Protein AF-A0A5D0UMF7-F1 (afdb_monomer)

Secondary structure (DSSP, 8-state):
-----SPPPPPEEEEGGGEEEPTT-GGGSS--SSHHHHHHHHHHHHTTHHHHHHHHHHHT-S-TT--EEEEE-SSSTT-EEEEE-HHHHHHHHHHH-GGGGTTTS-HHHHHHHHHHHHHHTTS---EEEEEE-SSSTTTHHHHHHHHS--GGGTS-----HHHHHHHHHHHH-GGGS-HHHHHHHHHTTTSPPPTTGGGGSHHHHHHHHTSHHHHHHHTEEEETTEEEESS-HHHHHHHHHHHHHHHHTTSS-GGGSSSHHHHHHHHTT--GGGS--GGG--SS-EEGGG--S-------------------------------------------------------------------PPPPPPPSSSS-TT------SHHHHHHHHHHTTS-TTT-HHHHHHHHHHHHHHHHHHHHHHTT-S-HHHHHTS-HHHHHHHHHHHHHHTTSS-HHHHHHHHHHHHT-SS-TT-HHHHHHHHH-TT-PPPHHHHHHHHHHHHHHHHHHT--

Solvent-accessible surface area (backbone atoms only — not comparable to full-atom values): 30820 Å² total; per-residue (Å²): 136,81,77,88,79,76,82,82,62,64,77,43,78,42,48,52,93,36,56,38,69,42,36,69,41,78,93,66,79,53,75,36,94,41,70,67,53,36,54,50,54,52,55,59,72,40,56,67,54,49,56,54,55,41,47,47,42,59,76,72,41,79,71,85,91,57,73,30,37,30,23,67,31,92,89,46,83,86,31,28,30,28,75,43,52,46,72,60,52,50,39,52,49,35,39,76,42,49,73,80,45,51,94,78,38,55,73,70,56,40,52,51,46,49,59,48,22,59,58,27,67,78,71,62,85,61,54,45,58,23,31,51,46,86,51,66,78,83,43,44,68,68,52,45,37,70,69,77,33,35,69,96,73,77,20,62,76,76,76,50,79,64,55,48,30,55,53,46,16,77,75,66,40,64,55,56,26,53,54,33,53,48,52,46,63,45,36,42,76,80,59,64,75,63,101,72,56,74,82,77,38,55,75,50,42,40,56,43,63,71,32,66,63,37,18,67,62,53,41,38,51,72,61,89,44,34,45,29,26,24,42,54,46,71,36,38,40,36,32,54,38,48,59,53,48,36,38,57,73,58,78,45,54,63,85,61,41,68,50,75,64,38,34,39,58,53,61,68,69,56,52,77,82,40,35,46,61,77,91,59,53,46,94,66,67,43,56,49,79,77,57,65,83,89,82,85,87,81,88,78,84,79,88,80,80,89,83,90,86,83,86,89,89,86,89,80,88,88,87,88,88,87,79,84,88,81,90,84,89,88,85,88,85,86,83,91,85,85,82,87,88,83,88,86,81,89,83,84,86,88,84,92,81,91,78,89,75,79,82,74,80,76,76,84,70,92,65,59,25,43,39,56,84,84,65,84,70,55,61,88,52,66,72,57,37,48,44,51,58,44,38,40,63,45,44,22,82,83,37,25,65,60,48,49,51,47,50,42,53,39,52,52,53,51,54,50,51,53,35,55,81,68,63,74,51,53,72,74,56,51,78,74,47,57,67,35,60,52,48,39,56,51,32,50,49,36,38,74,71,65,65,39,53,74,69,55,36,55,48,49,39,32,29,32,68,48,65,64,98,54,58,54,7,49,58,52,50,49,33,57,75,74,36,97,86,46,79,64,48,49,67,37,52,31,49,19,35,70,71,41,46,74,56,56,49,51,74,23,55,126

pLDDT: mean 80.65, std 23.2, range [20.75, 98.44]

Foldseek 3Di:
DDDDDDDQFDWDWFFLVQEAEQQPQVLQVDRHPDSLSLLQSLCVSCPCVLLVLLVCCLVPNDDPVDAWEWEADPVDHSHIYTRGCNSVSSSLVCLCPVVSCPVRDDPVRSVSSVVSSVSCVVPPDGIGTHGYDHDVVVCVVVSCLAPVECPVPSHDDDDDPLRVQVVCCVVPHPLSHAPLSLLCLLLCVPDPDDVPLPRPCRVLSSLLCQAPLNCVQLQWDADSRFIWHQAASVQSNLQSVVSSVCRSVVVDDSVQRVDNVSSNVVSVPDDPSSTGDPVRTHPDIGGSNPHDPDDDDDPDDDDDDDDDDDDDDDDDDDDDDDDDDDDDDDDDDDDDDDDDDDDDDDDDDDDDDDDDDDDDDDDDDDQQALDDPPQDFADPDPVLVVLVVCRHPHGCQVPVLVNLLSVLVSLLVLLLVLCVVVVVDDPVCSVVDQPLVSQQSVLVVCCVVVLDDPVLSVLSNCLSVVPDPQLQRSVNSVCSVPPPPRGGDSVSSNRNCVSCSSVSCSSRPD

Radius of gyration: 33.34 Å; Cα contacts (8 Å, |Δi|>4): 548; chains: 1; bounding box: 75×86×101 Å

Mean predicted aligned error: 19.16 Å

Sequence (510 aa):
MTAIRSSTPRPKDVAISKLLLDQSNARLGALQPDQRSTEIELAKLLGNQLFELANDIVDFGMDPSFLLIIVPDELVPGKFRMLEGNRRLLVVRALTRPKILADVLTPARYKRLLKLSERFKENPVRSFRCIAFEAEEDADHWIELRHTGENGGAGLVGWDSNEQARWRSRRGGLAKRTPAGQVIDFVDKFYPPEPGDIKRIISTLQRVVVAGPVKSRLGIEIIKGIVYTHYPAEEALKGLSKVVLDLRSGRIKVTDVYHAPQRGDYINRFASRDLPDPAKRFDKPVILADLVVGEVGSQDASENEDDSAAPGVGDASGGAASNKSTEVTSDAGKNATAAGPADPPGGTDPATSKGASKSRVKLKRDRPSVIPASCALWIPQARINILYHELSRLNVDDFANACAVSLRVFVELSVDYYIAINQLMSEVQQNNTPLAKKLKELAKYLRANGAIGLQVERAVTKIADGVGMFSASTITFNQYVHNEYVFPLPSELRLAWDELEPFMSALWKK

Organism: NCBI:txid1427538

Nearest PDB structures (foldseek):
  8qa8-assembly3_E  TM=4.761E-01  e=2.454E-03  Escherichia coli
  7bm8-assembly1_B  TM=5.118E-01  e=5.648E-03  Caulobacter vibrioides NA1000
  8cqd-assembly1_B  TM=3.405E-01  e=9.781E+00  uncultured Gammaproteobacteria bacterium

Structure (mmCIF, N/CA/C/O backbone):
data_AF-A0A5D0UMF7-F1
#
_entry.id   AF-A0A5D0UMF7-F1
#
loop_
_atom_site.group_PDB
_atom_site.id
_atom_site.type_symbol
_atom_site.label_atom_id
_atom_site.label_alt_id
_atom_site.label_comp_id
_atom_site.label_asym_id
_atom_site.label_entity_id
_atom_site.label_seq_id
_atom_site.pdbx_PDB_ins_code
_atom_site.Cartn_x
_atom_site.Cartn_y
_atom_site.Cartn_z
_atom_site.occupancy
_atom_site.B_iso_or_equiv
_atom_site.auth_seq_id
_atom_site.auth_comp_id
_atom_site.auth_asym_id
_atom_site.auth_atom_id
_atom_site.pdbx_PDB_model_num
ATOM 1 N N . MET A 1 1 ? -14.026 -38.915 5.826 1.00 39.16 1 MET A N 1
ATOM 2 C CA . MET A 1 1 ? -14.937 -37.815 5.446 1.00 39.16 1 MET A CA 1
ATOM 3 C C . MET A 1 1 ? -15.728 -37.418 6.678 1.00 39.16 1 MET A C 1
ATOM 5 O O . MET A 1 1 ? -16.586 -38.182 7.097 1.00 39.16 1 MET A O 1
ATOM 9 N N . THR A 1 2 ? -15.401 -36.287 7.297 1.00 36.38 2 THR A N 1
ATOM 10 C CA . THR A 1 2 ? -16.204 -35.733 8.400 1.00 36.38 2 THR A CA 1
ATOM 11 C C . THR A 1 2 ? -17.417 -35.020 7.803 1.00 36.38 2 THR A C 1
ATOM 13 O O . THR A 1 2 ? -17.298 -34.423 6.734 1.00 36.38 2 THR A O 1
ATOM 16 N N . ALA A 1 3 ? -18.586 -35.121 8.439 1.00 39.97 3 ALA A N 1
ATOM 17 C CA . ALA A 1 3 ? -19.822 -34.563 7.893 1.00 39.97 3 ALA A CA 1
ATOM 18 C C . ALA A 1 3 ? -19.744 -33.035 7.716 1.00 39.97 3 ALA A C 1
ATOM 20 O O . ALA A 1 3 ? -19.163 -32.334 8.548 1.00 39.97 3 ALA A O 1
ATOM 21 N N . ILE A 1 4 ? -20.378 -32.527 6.654 1.00 43.03 4 ILE A N 1
ATOM 22 C CA . ILE A 1 4 ? -20.581 -31.089 6.441 1.00 43.03 4 ILE A CA 1
ATOM 23 C C . ILE A 1 4 ? -21.434 -30.570 7.606 1.00 43.03 4 ILE A C 1
ATOM 25 O O . ILE A 1 4 ? -22.591 -30.965 7.752 1.00 43.03 4 ILE A O 1
ATOM 29 N N . ARG A 1 5 ? -20.849 -29.731 8.470 1.00 48.06 5 ARG A N 1
ATOM 30 C CA . ARG A 1 5 ? -21.540 -29.176 9.641 1.00 48.06 5 ARG A CA 1
ATOM 31 C C . ARG A 1 5 ? -22.602 -28.157 9.226 1.00 48.06 5 ARG A C 1
ATOM 33 O O . ARG A 1 5 ? -22.264 -27.146 8.622 1.00 48.06 5 ARG A O 1
ATOM 40 N N . SER A 1 6 ? -23.821 -28.387 9.714 1.00 48.19 6 SER A N 1
ATOM 41 C CA . SER A 1 6 ? -24.938 -27.435 9.820 1.00 48.19 6 SER A CA 1
ATOM 42 C C . SER A 1 6 ? -25.429 -26.773 8.519 1.00 48.19 6 SER A C 1
ATOM 44 O O . SER A 1 6 ? -24.827 -26.852 7.450 1.00 48.19 6 SER A O 1
ATOM 46 N N . SER A 1 7 ? -26.601 -26.141 8.592 1.00 61.78 7 SER A N 1
ATOM 47 C CA . SER A 1 7 ? -27.191 -25.426 7.460 1.00 61.78 7 SER A CA 1
ATOM 48 C C . SER A 1 7 ? -26.402 -24.154 7.160 1.00 61.78 7 SER A C 1
ATOM 50 O O . SER A 1 7 ? -26.301 -23.285 8.025 1.00 61.78 7 SER A O 1
ATOM 52 N N . THR A 1 8 ? -25.899 -24.003 5.932 1.00 66.38 8 THR A N 1
ATOM 53 C CA . THR A 1 8 ? -25.147 -22.808 5.524 1.00 66.38 8 THR A CA 1
ATOM 54 C C . THR A 1 8 ? -25.987 -21.542 5.762 1.00 66.38 8 THR A C 1
ATOM 56 O O . THR A 1 8 ? -27.078 -21.428 5.185 1.00 66.38 8 THR A O 1
ATOM 59 N N . PRO A 1 9 ? -25.535 -20.596 6.609 1.00 81.88 9 PRO A N 1
ATOM 60 C CA . PRO A 1 9 ? -26.361 -19.469 7.022 1.00 81.88 9 PRO A CA 1
ATOM 61 C C . PRO A 1 9 ? -26.694 -18.565 5.831 1.00 81.88 9 PRO A C 1
ATOM 63 O O . PRO A 1 9 ? -25.831 -18.202 5.030 1.00 81.88 9 PRO A O 1
ATOM 66 N N . ARG A 1 10 ? -27.976 -18.211 5.688 1.00 85.62 10 ARG A N 1
ATOM 67 C CA . ARG A 1 10 ? -28.472 -17.453 4.529 1.00 85.62 10 ARG A CA 1
ATOM 68 C C . ARG A 1 10 ? -28.281 -15.938 4.714 1.00 85.62 10 ARG A C 1
ATOM 70 O O . ARG A 1 10 ? -28.462 -15.445 5.829 1.00 85.62 10 ARG A O 1
ATOM 77 N N . PRO A 1 11 ? -28.003 -15.176 3.636 1.00 92.44 11 PRO A N 1
ATOM 78 C CA . PRO A 1 11 ? -27.965 -13.718 3.700 1.00 92.44 11 PRO A CA 1
ATOM 79 C C . PRO A 1 11 ? -29.319 -13.137 4.117 1.00 92.44 11 PRO A C 1
ATOM 81 O O . PRO A 1 11 ? -30.341 -13.471 3.516 1.00 92.44 11 PRO A O 1
ATOM 84 N N . LYS A 1 12 ? -29.315 -12.223 5.090 1.00 93.44 12 LYS A N 1
ATOM 85 C CA . LYS A 1 12 ? -30.496 -11.476 5.544 1.00 93.44 12 LYS A CA 1
ATOM 86 C C . LYS A 1 12 ? -30.175 -9.990 5.685 1.00 93.44 12 LYS A C 1
ATOM 88 O O . LYS A 1 12 ? -29.068 -9.630 6.086 1.00 93.44 12 LYS A O 1
ATOM 93 N N . ASP A 1 13 ? -31.144 -9.131 5.390 1.00 95.69 13 ASP A N 1
ATOM 94 C CA . ASP A 1 13 ? -30.982 -7.687 5.561 1.00 95.69 13 ASP A CA 1
ATOM 95 C C . ASP A 1 13 ? -31.254 -7.284 7.013 1.00 95.69 13 ASP A C 1
ATOM 97 O O . ASP A 1 13 ? -32.315 -7.562 7.577 1.00 95.69 13 ASP A O 1
ATOM 101 N N . VAL A 1 14 ? -30.280 -6.625 7.640 1.00 96.75 14 VAL A N 1
ATOM 102 C CA . VAL A 1 14 ? -30.336 -6.215 9.045 1.00 96.75 14 VAL A CA 1
ATOM 103 C C . VAL A 1 14 ? -30.250 -4.699 9.139 1.00 96.75 14 VAL A C 1
ATOM 105 O O . VAL A 1 14 ? -29.281 -4.085 8.695 1.00 96.75 14 VAL A O 1
ATOM 108 N N . ALA A 1 15 ? -31.281 -4.082 9.720 1.00 97.50 15 ALA A N 1
ATOM 109 C CA . ALA A 1 15 ? -31.327 -2.642 9.958 1.00 97.50 15 ALA A CA 1
ATOM 110 C C . ALA A 1 15 ? -30.137 -2.183 10.815 1.00 97.50 15 ALA A C 1
ATOM 112 O O . ALA A 1 15 ? -29.830 -2.800 11.835 1.00 97.50 15 ALA A O 1
ATOM 113 N N . ILE A 1 16 ? -29.509 -1.064 10.446 1.00 95.94 16 ILE A N 1
ATOM 114 C CA . ILE A 1 16 ? -28.278 -0.562 11.090 1.00 95.94 16 ILE A CA 1
ATOM 115 C C . ILE A 1 16 ? -28.462 -0.318 12.598 1.00 95.94 16 ILE A C 1
ATOM 117 O O . ILE A 1 16 ? -27.537 -0.515 13.380 1.00 95.94 16 ILE A O 1
ATOM 121 N N . SER A 1 17 ? -29.677 0.025 13.036 1.00 95.12 17 SER A N 1
ATOM 122 C CA . SER A 1 17 ? -30.040 0.195 14.451 1.00 95.12 17 SER A CA 1
ATOM 123 C C . SER A 1 17 ? -30.014 -1.098 15.286 1.00 95.12 17 SER A C 1
ATOM 125 O O . SER A 1 17 ? -30.063 -1.027 16.519 1.00 95.12 17 SER A O 1
ATOM 127 N N . LYS A 1 18 ? -29.936 -2.276 14.652 1.00 97.69 18 LYS A N 1
ATOM 128 C CA . LYS A 1 18 ? -29.717 -3.578 15.308 1.00 97.69 18 LYS A CA 1
ATOM 129 C C . LYS A 1 18 ? -28.242 -4.000 15.346 1.00 97.69 18 LYS A C 1
ATOM 131 O O . LYS A 1 18 ? -27.936 -4.977 16.018 1.00 97.69 18 LYS A O 1
ATOM 136 N N . LEU A 1 19 ? -27.349 -3.288 14.657 1.00 98.00 19 LEU A N 1
ATOM 137 C CA . LEU A 1 19 ? -25.944 -3.666 14.501 1.00 98.00 19 LEU A CA 1
ATOM 138 C C . LEU A 1 19 ? -25.047 -2.915 15.494 1.00 98.00 19 LEU A C 1
ATOM 140 O O . LEU A 1 19 ? -25.049 -1.679 15.554 1.00 98.00 19 LEU A O 1
ATOM 144 N N . LEU A 1 20 ? -24.254 -3.669 16.250 1.00 98.06 20 LEU A N 1
ATOM 145 C CA . LEU A 1 20 ? -23.247 -3.183 17.189 1.00 98.06 20 LEU A CA 1
ATOM 146 C C . LEU A 1 20 ? -21.849 -3.326 16.581 1.00 98.06 20 LEU A C 1
ATOM 148 O O . LEU A 1 20 ? -21.584 -4.281 15.853 1.00 98.06 20 LEU A O 1
ATOM 152 N N . LEU A 1 21 ? -20.963 -2.364 16.853 1.00 97.75 21 LEU A N 1
ATOM 153 C CA . LEU A 1 21 ? -19.542 -2.524 16.538 1.00 97.75 21 LEU A CA 1
ATOM 154 C C . LEU A 1 21 ? -18.953 -3.573 17.481 1.00 97.75 21 LEU A C 1
ATOM 156 O O . LEU A 1 21 ? -19.311 -3.601 18.657 1.00 97.75 21 LEU A O 1
ATOM 160 N N . ASP A 1 22 ? -18.051 -4.406 16.987 1.00 96.31 22 ASP A N 1
ATOM 161 C CA . ASP A 1 22 ? -17.326 -5.351 17.828 1.00 96.31 22 ASP A CA 1
ATOM 162 C C . ASP A 1 22 ? -16.290 -4.624 18.704 1.00 96.31 22 ASP A C 1
ATOM 164 O O . ASP A 1 22 ? -15.418 -3.909 18.209 1.00 96.31 22 ASP A O 1
ATOM 168 N N . GLN A 1 23 ? -16.418 -4.787 20.023 1.00 95.69 23 GLN A N 1
ATOM 169 C CA . GLN A 1 23 ? -15.545 -4.159 21.022 1.00 95.69 23 GLN A CA 1
ATOM 170 C C . GLN A 1 23 ? -14.166 -4.827 21.084 1.00 95.69 23 GLN A C 1
ATOM 172 O O . GLN A 1 23 ? -13.192 -4.188 21.479 1.00 95.69 23 GLN A O 1
ATOM 177 N N . SER A 1 24 ? -14.084 -6.090 20.667 1.00 92.81 24 SER A N 1
ATOM 178 C CA . SER A 1 24 ? -12.876 -6.920 20.601 1.00 92.81 24 SER A CA 1
ATOM 179 C C . SER A 1 24 ? -12.058 -6.704 19.321 1.00 92.81 24 SER A C 1
ATOM 181 O O . SER A 1 24 ? -11.073 -7.410 19.110 1.00 92.81 24 SER A O 1
ATOM 183 N N . ASN A 1 25 ? -12.438 -5.749 18.456 1.00 91.81 25 ASN A N 1
ATOM 184 C CA . ASN A 1 25 ? -11.986 -5.767 17.068 1.00 91.81 25 ASN A CA 1
ATOM 185 C C . ASN A 1 25 ? -10.463 -5.747 16.942 1.00 91.81 25 ASN A C 1
ATOM 187 O O . ASN A 1 25 ? -9.819 -4.767 17.317 1.00 91.81 25 ASN A O 1
ATOM 191 N N . ALA A 1 26 ? -9.900 -6.792 16.326 1.00 88.06 26 ALA A N 1
ATOM 192 C CA . ALA A 1 26 ? -8.456 -7.035 16.254 1.00 88.06 26 ALA A CA 1
ATOM 193 C C . ALA A 1 26 ? -7.630 -5.837 15.738 1.00 88.06 26 ALA A C 1
ATOM 195 O O . ALA A 1 26 ? -6.468 -5.670 16.100 1.00 88.06 26 ALA A O 1
ATOM 196 N N . ARG A 1 27 ? -8.240 -4.947 14.943 1.00 87.19 27 ARG A N 1
ATOM 197 C CA . ARG A 1 27 ? -7.622 -3.711 14.432 1.00 87.19 27 ARG A CA 1
ATOM 198 C C . ARG A 1 27 ? -7.345 -2.648 15.511 1.00 87.19 27 ARG A C 1
ATOM 200 O O . ARG A 1 27 ? -6.616 -1.701 15.235 1.00 87.19 27 ARG A O 1
ATOM 207 N N . LEU A 1 28 ? -7.933 -2.778 16.701 1.00 89.44 28 LEU A N 1
ATOM 208 C CA . LEU A 1 28 ? -7.760 -1.873 17.845 1.00 89.44 28 LEU A CA 1
ATOM 209 C C . LEU A 1 28 ? -6.710 -2.362 18.855 1.00 89.44 28 LEU A C 1
ATOM 211 O O . LEU A 1 28 ? -6.275 -1.577 19.693 1.00 89.44 28 LEU A O 1
ATOM 215 N N . GLY A 1 29 ? -6.317 -3.640 18.804 1.00 85.38 29 GLY A N 1
ATOM 216 C CA . GLY A 1 29 ? -5.316 -4.243 19.696 1.00 85.38 29 GLY A CA 1
ATOM 217 C C . GLY A 1 29 ? -5.722 -4.396 21.171 1.00 85.38 29 GLY A C 1
ATOM 218 O O . GLY A 1 29 ? -4.984 -5.016 21.931 1.00 85.38 29 GLY A O 1
ATOM 219 N N . ALA A 1 30 ? -6.872 -3.860 21.590 1.00 87.62 30 ALA A N 1
ATOM 220 C CA . ALA A 1 30 ? -7.399 -3.970 22.948 1.00 87.62 30 ALA A CA 1
ATOM 221 C C . ALA A 1 30 ? -8.934 -3.907 22.964 1.00 87.62 30 ALA A C 1
ATOM 223 O O . ALA A 1 30 ? -9.536 -3.143 22.200 1.00 87.62 30 ALA A O 1
ATOM 224 N N . LEU A 1 31 ? -9.548 -4.664 23.881 1.00 93.56 31 LEU A N 1
ATOM 225 C CA . LEU A 1 31 ? -10.987 -4.640 24.147 1.00 93.56 31 LEU A CA 1
ATOM 226 C C . LEU A 1 31 ? -11.439 -3.231 24.556 1.00 93.56 31 LEU A C 1
ATOM 228 O O . LEU A 1 31 ? -10.881 -2.625 25.471 1.00 93.56 31 LEU A O 1
ATOM 232 N N . GLN A 1 32 ? -12.465 -2.717 23.884 1.00 96.06 32 GLN A N 1
ATOM 233 C CA . GLN A 1 32 ? -13.041 -1.405 24.166 1.00 96.06 32 GLN A CA 1
ATOM 234 C C . GLN A 1 32 ? -14.134 -1.496 25.241 1.00 96.06 32 GLN A C 1
ATOM 236 O O . GLN A 1 32 ? -14.955 -2.413 25.182 1.00 96.06 32 GLN A O 1
ATOM 241 N N . PRO A 1 33 ? -14.211 -0.548 26.196 1.00 94.81 33 PRO A N 1
ATOM 242 C CA . PRO A 1 33 ? -15.159 -0.630 27.311 1.00 94.81 33 PRO A CA 1
ATOM 243 C C . PRO A 1 33 ? -16.622 -0.480 26.874 1.00 94.81 33 PRO A C 1
ATOM 245 O O . PRO A 1 33 ? -17.504 -1.078 27.482 1.00 94.81 33 PRO A O 1
ATOM 248 N N . ASP A 1 34 ? -16.892 0.289 25.814 1.00 95.50 34 ASP A N 1
ATOM 249 C CA . ASP A 1 34 ? -18.239 0.498 25.288 1.00 95.50 34 ASP A CA 1
ATOM 250 C C . ASP A 1 34 ? -18.251 0.806 23.771 1.00 95.50 34 ASP A C 1
ATOM 252 O O . ASP A 1 34 ? -17.217 0.957 23.104 1.00 95.50 34 ASP A O 1
ATOM 256 N N . GLN A 1 35 ? -19.457 0.935 23.205 1.00 95.56 35 GLN A N 1
ATOM 257 C CA . GLN A 1 35 ? -19.667 1.340 21.809 1.00 95.56 35 GLN A CA 1
ATOM 258 C C . GLN A 1 35 ? -19.096 2.734 21.483 1.00 95.56 35 GLN A C 1
ATOM 260 O O . GLN A 1 35 ? -18.721 2.970 20.336 1.00 95.56 35 GLN A O 1
ATOM 265 N N . ARG A 1 36 ? -19.034 3.666 22.446 1.00 96.44 36 ARG A N 1
ATOM 266 C CA . ARG A 1 36 ? -18.565 5.046 22.245 1.00 96.44 36 ARG A CA 1
ATOM 267 C C . ARG A 1 36 ? -17.050 5.067 22.044 1.00 96.44 36 ARG A C 1
ATOM 269 O O . ARG A 1 36 ? -16.591 5.649 21.064 1.00 96.44 36 ARG A O 1
ATOM 276 N N . SER A 1 37 ? -16.292 4.391 22.904 1.00 96.00 37 SER A N 1
ATOM 277 C CA . SER A 1 37 ? -14.853 4.166 22.737 1.00 96.00 37 SER A CA 1
ATOM 278 C C . SER A 1 37 ? -14.556 3.421 21.437 1.00 96.00 37 SER A C 1
ATOM 280 O O . SER A 1 37 ? -13.681 3.840 20.685 1.00 96.00 37 SER A O 1
ATOM 282 N N . THR A 1 38 ? -15.352 2.400 21.102 1.00 97.19 38 THR A N 1
ATOM 283 C CA . THR A 1 38 ? -15.200 1.649 19.842 1.00 97.19 38 THR A CA 1
ATOM 284 C C . THR A 1 38 ? -15.378 2.538 18.604 1.00 97.19 38 THR A C 1
ATOM 286 O O . THR A 1 38 ? -14.570 2.471 17.678 1.00 97.19 38 THR A O 1
ATOM 289 N N . GLU A 1 39 ? -16.385 3.423 18.586 1.00 97.62 39 GLU A N 1
ATOM 290 C CA . GLU A 1 39 ? -16.556 4.431 17.524 1.00 97.62 39 GLU A CA 1
ATOM 291 C C . GLU A 1 39 ? -15.361 5.397 17.441 1.00 97.62 39 GLU A C 1
ATOM 293 O O . GLU A 1 39 ? -14.924 5.745 16.342 1.00 97.62 39 GLU A O 1
ATOM 298 N N . ILE A 1 40 ? -14.828 5.827 18.590 1.00 96.88 40 ILE A N 1
ATOM 299 C CA . ILE A 1 40 ? -13.736 6.803 18.692 1.00 96.88 40 ILE A CA 1
ATOM 300 C C . ILE A 1 40 ? -12.395 6.213 18.228 1.00 96.88 40 ILE A C 1
ATOM 302 O O . ILE A 1 40 ? -11.728 6.825 17.390 1.00 96.88 40 ILE A O 1
ATOM 306 N N . GLU A 1 41 ? -11.989 5.041 18.727 1.00 96.81 41 GLU A N 1
ATOM 307 C CA . GLU A 1 41 ? -10.693 4.445 18.376 1.00 96.81 41 GLU A CA 1
ATOM 308 C C . GLU A 1 41 ? -10.663 3.939 16.928 1.00 96.81 41 GLU A C 1
ATOM 310 O O . GLU A 1 41 ? -9.683 4.187 16.223 1.00 96.81 41 GLU A O 1
ATOM 315 N N . LEU A 1 42 ? -11.757 3.361 16.412 1.00 96.88 42 LEU A N 1
ATOM 316 C CA . LEU A 1 42 ? -11.853 3.042 14.981 1.00 96.88 42 LEU A CA 1
ATOM 317 C C . LEU A 1 42 ? -11.786 4.312 14.112 1.00 96.88 42 LEU A C 1
ATOM 319 O O . LEU A 1 42 ? -11.130 4.302 13.070 1.00 96.88 42 LEU A O 1
ATOM 323 N N . ALA A 1 43 ? -12.406 5.427 14.521 1.00 97.38 43 ALA A N 1
ATOM 324 C CA . ALA A 1 43 ? -12.333 6.682 13.766 1.00 97.38 43 ALA A CA 1
ATOM 325 C C . ALA A 1 43 ? -10.924 7.301 13.761 1.00 97.38 43 ALA A C 1
ATOM 327 O O . ALA A 1 43 ? -10.506 7.856 12.739 1.00 97.38 43 ALA A O 1
ATOM 328 N N . LYS A 1 44 ? -10.180 7.183 14.870 1.00 95.69 44 LYS A N 1
ATOM 329 C CA . LYS A 1 44 ? -8.757 7.555 14.944 1.00 95.69 44 LYS A CA 1
ATOM 330 C C . LYS A 1 44 ? -7.916 6.677 14.018 1.00 95.69 44 LYS A C 1
ATOM 332 O O . LYS A 1 44 ? -7.205 7.215 13.171 1.00 95.69 44 LYS A O 1
ATOM 337 N N . LEU A 1 45 ? -8.044 5.353 14.142 1.00 94.00 45 LEU A N 1
ATOM 338 C CA . LEU A 1 45 ? -7.296 4.357 13.369 1.00 94.00 45 LEU A CA 1
ATOM 339 C C . LEU A 1 45 ? -7.479 4.541 11.857 1.00 94.00 45 LEU A C 1
ATOM 341 O O . LEU A 1 45 ? -6.508 4.531 11.105 1.00 94.00 45 LEU A O 1
ATOM 345 N N . LEU A 1 46 ? -8.721 4.738 11.401 1.00 94.12 46 LEU A N 1
ATOM 346 C CA . LEU A 1 46 ? -9.019 4.890 9.975 1.00 94.12 46 LEU A CA 1
ATOM 347 C C . LEU A 1 46 ? -8.411 6.155 9.362 1.00 94.12 46 LEU A C 1
ATOM 349 O O . LEU A 1 46 ? -8.216 6.199 8.146 1.00 94.12 46 LEU A O 1
ATOM 353 N N . GLY A 1 47 ? -8.126 7.191 10.156 1.00 94.81 47 GLY A N 1
ATOM 354 C CA . GLY A 1 47 ? -7.496 8.415 9.671 1.00 94.81 47 GLY A CA 1
ATOM 355 C C . GLY A 1 47 ? -8.234 8.992 8.458 1.00 94.81 47 GLY A C 1
ATOM 356 O O . GLY A 1 47 ? -9.389 9.411 8.565 1.00 94.81 47 GLY A O 1
ATOM 357 N N . ASN A 1 48 ? -7.570 9.057 7.299 1.00 94.44 48 ASN A N 1
ATOM 358 C CA . ASN A 1 48 ? -8.178 9.510 6.040 1.00 94.44 48 ASN A CA 1
ATOM 359 C C . ASN A 1 48 ? -9.049 8.445 5.347 1.00 94.44 48 ASN A C 1
ATOM 361 O O . ASN A 1 48 ? -9.986 8.826 4.652 1.00 94.44 48 ASN A O 1
ATOM 365 N N . GLN A 1 49 ? -8.817 7.143 5.570 1.00 95.81 49 GLN A N 1
ATOM 366 C CA . GLN A 1 49 ? -9.593 6.059 4.942 1.00 95.81 49 GLN A CA 1
ATOM 367 C C . GLN A 1 49 ? -11.089 6.147 5.273 1.00 95.81 49 GLN A C 1
ATOM 369 O O . GLN A 1 49 ? -11.919 5.790 4.444 1.00 95.81 49 GLN A O 1
ATOM 374 N N . LEU A 1 50 ? -11.432 6.685 6.451 1.00 97.94 50 LEU A N 1
ATOM 375 C CA . LEU A 1 50 ? -12.810 6.973 6.857 1.00 97.94 50 LEU A CA 1
ATOM 376 C C . LEU A 1 50 ? -13.549 7.830 5.823 1.00 97.94 50 LEU A C 1
ATOM 378 O O . LEU A 1 50 ? -14.720 7.592 5.555 1.00 97.94 50 LEU A O 1
ATOM 382 N N . PHE A 1 51 ? -12.867 8.815 5.236 1.00 98.06 51 PHE A N 1
ATOM 383 C CA . PHE A 1 51 ? -13.471 9.742 4.286 1.00 98.06 51 PHE A CA 1
ATOM 384 C C . PHE A 1 51 ? -13.490 9.220 2.854 1.00 98.06 51 PHE A C 1
ATOM 386 O O . PHE A 1 51 ? -14.381 9.591 2.100 1.00 98.06 51 PHE A O 1
ATOM 393 N N . GLU A 1 52 ? -12.544 8.362 2.483 1.00 98.00 52 GLU A N 1
ATOM 394 C CA . GLU A 1 52 ? -12.549 7.741 1.158 1.00 98.00 52 GLU A CA 1
ATOM 395 C C . GLU A 1 52 ? -13.606 6.628 1.090 1.00 98.00 52 GLU A C 1
ATOM 397 O O . GLU A 1 52 ? -14.366 6.577 0.131 1.00 98.00 52 GLU A O 1
ATOM 402 N N . LEU A 1 53 ? -13.776 5.847 2.167 1.00 97.44 53 LEU A N 1
ATOM 403 C CA . LEU A 1 53 ? -14.906 4.923 2.320 1.00 97.44 53 LEU A CA 1
ATOM 404 C C . LEU A 1 53 ? -16.255 5.661 2.450 1.00 97.44 53 LEU A C 1
ATOM 406 O O . LEU A 1 53 ? -17.281 5.142 2.026 1.00 97.44 53 LEU A O 1
ATOM 410 N N . ALA A 1 54 ? -16.273 6.876 3.012 1.00 98.12 54 ALA A N 1
ATOM 411 C CA . ALA A 1 54 ? -17.479 7.707 3.054 1.00 98.12 54 ALA A CA 1
ATOM 412 C C . ALA A 1 54 ? -17.830 8.339 1.697 1.00 98.12 54 ALA A C 1
ATOM 414 O O . ALA A 1 54 ? -19.013 8.490 1.415 1.00 98.12 54 ALA A O 1
ATOM 415 N N . ASN A 1 55 ? -16.843 8.696 0.863 1.00 98.06 55 ASN A N 1
ATOM 416 C CA . ASN A 1 55 ? -17.088 9.079 -0.532 1.00 98.06 55 ASN A CA 1
ATOM 417 C C . ASN A 1 55 ? -17.701 7.886 -1.290 1.00 98.06 55 ASN A C 1
ATOM 419 O O . ASN A 1 55 ? -18.803 7.999 -1.808 1.00 98.06 55 ASN A O 1
ATOM 423 N N . ASP A 1 56 ? -17.025 6.731 -1.265 1.00 97.44 56 ASP A N 1
ATOM 424 C CA . ASP A 1 56 ? -17.417 5.490 -1.953 1.00 97.44 56 ASP A CA 1
ATOM 425 C C . ASP A 1 56 ? -18.861 5.064 -1.625 1.00 97.44 56 ASP A C 1
ATOM 427 O O . ASP A 1 56 ? -19.676 4.853 -2.522 1.00 97.44 56 ASP A O 1
ATOM 431 N N . ILE A 1 57 ? -19.227 5.067 -0.337 1.00 97.12 57 ILE A N 1
ATOM 432 C CA . ILE A 1 57 ? -20.584 4.726 0.123 1.00 97.12 57 ILE A CA 1
ATOM 433 C C . ILE A 1 57 ? -21.643 5.768 -0.280 1.00 97.12 57 ILE A C 1
ATOM 435 O O . ILE A 1 57 ? -22.810 5.413 -0.433 1.00 97.12 57 ILE A O 1
ATOM 439 N N . VAL A 1 58 ? -21.272 7.037 -0.462 1.00 97.94 58 VAL A N 1
ATOM 440 C CA . VAL A 1 58 ? -22.188 8.089 -0.941 1.00 97.94 58 VAL A CA 1
ATOM 441 C C . VAL A 1 58 ? -22.327 8.071 -2.468 1.00 97.94 58 VAL A C 1
ATOM 443 O O . VAL A 1 58 ? -23.405 8.361 -2.977 1.00 97.94 58 VAL A O 1
ATOM 446 N N . ASP A 1 59 ? -21.262 7.730 -3.193 1.00 95.56 59 ASP A N 1
ATOM 447 C CA . ASP A 1 59 ? -21.223 7.758 -4.658 1.00 95.56 59 ASP A CA 1
ATOM 448 C C . ASP A 1 59 ? -21.752 6.454 -5.293 1.00 95.56 59 ASP A C 1
ATOM 450 O O . ASP A 1 59 ? -22.362 6.501 -6.361 1.00 95.56 59 ASP A O 1
ATOM 454 N N . PHE A 1 60 ? -21.564 5.302 -4.632 1.00 94.50 60 PHE A N 1
ATOM 455 C CA . PHE A 1 60 ? -21.910 3.970 -5.160 1.00 94.50 60 PHE A CA 1
ATOM 456 C C . PHE A 1 60 ? -22.748 3.093 -4.211 1.00 94.50 60 PHE A C 1
ATOM 458 O O . PHE A 1 60 ? -23.244 2.044 -4.627 1.00 94.50 60 PHE A O 1
ATOM 465 N N . GLY A 1 61 ? -22.948 3.502 -2.955 1.00 93.75 61 GLY A N 1
ATOM 466 C CA . GLY A 1 61 ? -23.671 2.714 -1.953 1.00 93.75 61 GLY A CA 1
ATOM 467 C C . GLY A 1 61 ? -22.815 1.621 -1.298 1.00 93.75 61 GLY A C 1
ATOM 468 O O . GLY A 1 61 ? -21.594 1.714 -1.211 1.00 93.75 61 GLY A O 1
ATOM 469 N N . MET A 1 62 ? -23.458 0.571 -0.782 1.00 92.81 62 MET A N 1
ATOM 470 C CA . MET A 1 62 ? -22.743 -0.571 -0.201 1.00 92.81 62 MET A CA 1
ATOM 471 C C . MET A 1 62 ? -22.342 -1.572 -1.286 1.00 92.81 62 MET A C 1
ATOM 473 O O . MET A 1 62 ? -23.204 -2.102 -1.981 1.00 92.81 62 MET A O 1
ATOM 477 N N . ASP A 1 63 ? -21.044 -1.876 -1.349 1.00 89.62 63 ASP A N 1
ATOM 478 C CA . ASP A 1 63 ? -20.436 -2.976 -2.110 1.00 89.62 63 ASP A CA 1
ATOM 479 C C . ASP A 1 63 ? -21.276 -4.275 -2.047 1.00 89.62 63 ASP A C 1
ATOM 481 O O . ASP A 1 63 ? -21.319 -4.923 -0.996 1.00 89.62 63 ASP A O 1
ATOM 485 N N . PRO A 1 64 ? -21.934 -4.676 -3.154 1.00 88.12 64 PRO A N 1
ATOM 486 C CA . PRO A 1 64 ? -22.816 -5.839 -3.181 1.00 88.12 64 PRO A CA 1
ATOM 487 C C . PRO A 1 64 ? -22.068 -7.159 -3.419 1.00 88.12 64 PRO A C 1
ATOM 489 O O . PRO A 1 64 ? -22.686 -8.219 -3.352 1.00 88.12 64 PRO A O 1
ATOM 492 N N . SER A 1 65 ? -20.760 -7.119 -3.706 1.00 86.19 65 SER A N 1
ATOM 493 C CA . SER A 1 65 ? -19.942 -8.323 -3.920 1.00 86.19 65 SER A CA 1
ATOM 494 C C . SER A 1 65 ? -19.540 -9.012 -2.611 1.00 86.19 65 SER A C 1
ATOM 496 O O . SER A 1 65 ? -19.078 -10.152 -2.615 1.00 86.19 65 SER A O 1
ATOM 498 N N . PHE A 1 66 ? -19.731 -8.324 -1.483 1.00 84.06 66 PHE A N 1
ATOM 499 C CA . PHE A 1 66 ? -19.165 -8.678 -0.192 1.00 84.06 66 PHE A CA 1
ATOM 500 C C . PHE A 1 66 ? -20.246 -8.729 0.890 1.00 84.06 66 PHE A C 1
ATOM 502 O O . PHE A 1 66 ? -20.834 -7.714 1.262 1.00 84.06 66 PHE A O 1
ATOM 509 N N . LEU A 1 67 ? -20.472 -9.914 1.455 1.00 90.88 67 LEU A N 1
ATOM 510 C CA . LEU A 1 67 ? -21.367 -10.081 2.599 1.00 90.88 67 LEU A CA 1
ATOM 511 C C . LEU A 1 67 ? -20.634 -9.793 3.915 1.00 90.88 67 LEU A C 1
ATOM 513 O O . LEU A 1 67 ? -19.521 -10.283 4.147 1.00 90.88 67 LEU A O 1
ATOM 517 N N . LEU A 1 68 ? -21.288 -9.004 4.772 1.00 95.62 68 LEU A N 1
ATOM 518 C CA . LEU A 1 68 ? -20.843 -8.741 6.141 1.00 95.62 68 LEU A CA 1
ATOM 519 C C . LEU A 1 68 ? -21.136 -9.949 7.040 1.00 95.62 68 LEU A C 1
ATOM 521 O O . LEU A 1 68 ? -22.050 -10.724 6.753 1.00 95.62 68 LEU A O 1
ATOM 525 N N . ILE A 1 69 ? -20.389 -10.083 8.134 1.00 96.25 69 ILE A N 1
ATOM 526 C CA . ILE A 1 69 ? -20.508 -11.199 9.080 1.00 96.25 69 ILE A CA 1
ATOM 527 C C . ILE A 1 69 ? -20.935 -10.649 10.440 1.00 96.25 69 ILE A C 1
ATOM 529 O O . ILE A 1 69 ? -20.308 -9.720 10.953 1.00 96.25 69 ILE A O 1
ATOM 533 N N . ILE A 1 70 ? -21.992 -11.220 11.017 1.00 97.25 70 ILE A N 1
ATOM 534 C CA . ILE A 1 70 ? -22.519 -10.848 12.335 1.00 97.25 70 ILE A CA 1
ATOM 535 C C . ILE A 1 70 ? -22.833 -12.091 13.184 1.00 97.25 70 ILE A C 1
ATOM 537 O O . ILE A 1 70 ? -23.112 -13.161 12.646 1.00 97.25 70 ILE A O 1
ATOM 541 N N . VAL A 1 71 ? -22.866 -11.916 14.500 1.00 96.00 71 VAL A N 1
ATOM 542 C CA . VAL A 1 71 ? -23.293 -12.909 15.505 1.00 96.00 71 VAL A CA 1
ATOM 543 C C . VAL A 1 71 ? -24.332 -12.249 16.430 1.00 96.00 71 VAL A C 1
ATOM 545 O O . VAL A 1 71 ? -24.314 -11.017 16.541 1.00 96.00 71 VAL A O 1
ATOM 548 N N . PRO A 1 72 ? -25.300 -12.965 17.035 1.00 96.38 72 PRO A N 1
ATOM 549 C CA . PRO A 1 72 ? -26.154 -12.403 18.084 1.00 96.38 72 PRO A CA 1
ATOM 550 C C . PRO A 1 72 ? -25.336 -11.715 19.184 1.00 96.38 72 PRO A C 1
ATOM 552 O O . PRO A 1 72 ? -24.227 -12.134 19.496 1.00 96.38 72 PRO A O 1
ATOM 555 N N . ASP A 1 73 ? -25.868 -10.636 19.755 1.00 95.50 73 ASP A N 1
ATOM 556 C CA . ASP A 1 73 ? -25.233 -9.993 20.907 1.00 95.50 73 ASP A CA 1
ATOM 557 C C . ASP A 1 73 ? -25.731 -10.625 22.216 1.00 95.50 73 ASP A C 1
ATOM 559 O O . ASP A 1 73 ? -26.938 -10.657 22.468 1.00 95.50 73 ASP A O 1
ATOM 563 N N . GLU A 1 74 ? -24.806 -11.126 23.035 1.00 91.06 74 GLU A N 1
ATOM 564 C CA . GLU A 1 74 ? -25.108 -11.823 24.296 1.00 91.06 74 GLU A CA 1
ATOM 565 C C . GLU A 1 74 ? -25.672 -10.892 25.378 1.00 91.06 74 GLU A C 1
ATOM 567 O O . GLU A 1 74 ? -26.460 -11.319 26.222 1.00 91.06 74 GLU A O 1
ATOM 572 N N . LEU A 1 75 ? -25.279 -9.613 25.360 1.00 89.50 75 LEU A N 1
ATOM 573 C CA . LEU A 1 75 ? -25.623 -8.636 26.394 1.00 89.50 75 LEU A CA 1
ATOM 574 C C . LEU A 1 75 ? -26.892 -7.847 26.048 1.00 89.50 75 LEU A C 1
ATOM 576 O O . LEU A 1 75 ? -27.586 -7.364 26.945 1.00 89.50 75 LEU A O 1
ATOM 580 N N . VAL A 1 76 ? -27.204 -7.692 24.756 1.00 91.44 76 VAL A N 1
ATOM 581 C CA . VAL A 1 76 ? -28.326 -6.878 24.271 1.00 91.44 76 VAL A CA 1
ATOM 582 C C . VAL A 1 76 ? -29.228 -7.683 23.317 1.00 91.44 76 VAL A C 1
ATOM 584 O O . VAL A 1 76 ? -29.087 -7.591 22.092 1.00 91.44 76 VAL A O 1
ATOM 587 N N . PRO A 1 77 ? -30.221 -8.427 23.848 1.00 92.56 77 PRO A N 1
ATOM 588 C CA . PRO A 1 77 ? -31.114 -9.272 23.058 1.00 92.56 77 PRO A CA 1
ATOM 589 C C . PRO A 1 77 ? -31.730 -8.577 21.833 1.00 92.56 77 PRO A C 1
ATOM 591 O O . PRO A 1 77 ? -32.256 -7.463 21.898 1.00 92.56 77 PRO A O 1
ATOM 594 N N . GLY A 1 78 ? -31.670 -9.252 20.683 1.00 93.75 78 GLY A N 1
ATOM 595 C CA . GLY A 1 78 ? -32.171 -8.733 19.405 1.00 93.75 78 GLY A CA 1
ATOM 596 C C . GLY A 1 78 ? -31.246 -7.730 18.696 1.00 93.75 78 GLY A C 1
ATOM 597 O O . GLY A 1 78 ? -31.620 -7.212 17.634 1.00 93.75 78 GLY A O 1
ATOM 598 N N . LYS A 1 79 ? -30.052 -7.466 19.243 1.00 97.44 79 LYS A N 1
ATOM 599 C CA . LYS A 1 79 ? -28.914 -6.886 18.515 1.00 97.44 79 LYS A CA 1
ATOM 600 C C . LYS A 1 79 ? -28.019 -7.986 17.938 1.00 97.44 79 LYS A C 1
ATOM 602 O O . LYS A 1 79 ? -28.163 -9.163 18.259 1.00 97.44 79 LYS A O 1
ATOM 607 N N . PHE A 1 80 ? -27.099 -7.571 17.075 1.00 98.00 80 PHE A N 1
ATOM 608 C CA . PHE A 1 80 ? -26.032 -8.409 16.544 1.00 98.00 80 PHE A CA 1
ATOM 609 C C . PHE A 1 80 ? -24.702 -7.656 16.607 1.00 98.00 80 PHE A C 1
ATOM 611 O O . PHE A 1 80 ? -24.640 -6.490 16.197 1.00 98.00 80 PHE A O 1
ATOM 618 N N . ARG A 1 81 ? -23.645 -8.326 17.065 1.00 96.94 81 ARG A N 1
ATOM 619 C CA . ARG A 1 81 ? -22.265 -7.838 17.031 1.00 96.94 81 ARG A CA 1
ATOM 620 C C . ARG A 1 81 ? -21.669 -8.082 15.641 1.00 96.94 81 ARG A C 1
ATOM 622 O O . ARG A 1 81 ? -21.891 -9.120 15.021 1.00 96.94 81 ARG A O 1
ATOM 629 N N . MET A 1 82 ? -20.977 -7.078 15.112 1.00 97.06 82 MET A N 1
ATOM 630 C CA . MET A 1 82 ? -20.397 -7.078 13.767 1.00 97.06 82 MET A CA 1
ATOM 631 C C . MET A 1 82 ? -19.007 -7.715 13.791 1.00 97.06 82 MET A C 1
ATOM 633 O O . MET A 1 82 ? -18.070 -7.061 14.228 1.00 97.06 82 MET A O 1
ATOM 637 N N . LEU A 1 83 ? -18.837 -8.935 13.286 1.00 95.94 83 LEU A N 1
ATOM 638 C CA . LEU A 1 83 ? -17.519 -9.579 13.229 1.00 95.94 83 LEU A CA 1
ATOM 639 C C . LEU A 1 83 ? -16.681 -8.994 12.081 1.00 95.94 83 LEU A C 1
ATOM 641 O O . LEU A 1 83 ? -15.616 -8.417 12.309 1.00 95.94 83 LEU A O 1
ATOM 645 N N . GLU A 1 84 ? -17.220 -8.993 10.855 1.00 94.88 84 GLU A N 1
ATOM 646 C CA . GLU A 1 84 ? -16.595 -8.302 9.719 1.00 94.88 84 GLU A CA 1
ATOM 647 C C . GLU A 1 84 ? -17.551 -7.336 9.021 1.00 94.88 84 GLU A C 1
ATOM 649 O O . GLU A 1 84 ? -18.662 -7.683 8.619 1.00 94.88 84 GLU A O 1
ATOM 654 N N . GLY A 1 85 ? -17.068 -6.102 8.852 1.00 95.44 85 GLY A N 1
ATOM 655 C CA . GLY A 1 85 ? -17.845 -4.956 8.377 1.00 95.44 85 GLY A CA 1
ATOM 656 C C . GLY A 1 85 ? -17.736 -3.705 9.255 1.00 95.44 85 GLY A C 1
ATOM 657 O O . GLY A 1 85 ? -18.228 -2.650 8.855 1.00 95.44 85 GLY A O 1
ATOM 658 N N . ASN A 1 86 ? -17.049 -3.767 10.406 1.00 97.44 86 ASN A N 1
ATOM 659 C CA . ASN A 1 86 ? -16.950 -2.672 11.391 1.00 97.44 86 ASN A CA 1
ATOM 660 C C . ASN A 1 86 ? -16.605 -1.297 10.792 1.00 97.44 86 ASN A C 1
ATOM 662 O O . ASN A 1 86 ? -17.224 -0.293 11.142 1.00 97.44 86 ASN A O 1
ATOM 666 N N . ARG A 1 87 ? -15.679 -1.244 9.822 1.00 97.25 87 ARG A N 1
ATOM 667 C CA . ARG A 1 87 ? -15.311 0.000 9.116 1.00 97.25 87 ARG A CA 1
ATOM 668 C C . ARG A 1 87 ? -16.498 0.623 8.366 1.00 97.25 87 ARG A C 1
ATOM 670 O O . ARG A 1 87 ? -16.705 1.832 8.442 1.00 97.25 87 ARG A O 1
ATOM 677 N N . ARG A 1 88 ? -17.295 -0.206 7.679 1.00 97.00 88 ARG A N 1
ATOM 678 C CA . ARG A 1 88 ? -18.500 0.199 6.933 1.00 97.00 88 ARG A CA 1
ATOM 679 C C . ARG A 1 88 ? -19.634 0.586 7.894 1.00 97.00 88 ARG A C 1
ATOM 681 O O . ARG A 1 88 ? -20.268 1.616 7.679 1.00 97.00 88 ARG A O 1
ATOM 688 N N . LEU A 1 89 ? -19.822 -0.144 9.002 1.00 97.88 89 LEU A N 1
ATOM 689 C CA . LEU A 1 89 ? -20.786 0.227 10.052 1.00 97.88 89 LEU A CA 1
ATOM 690 C C . LEU A 1 89 ? -20.474 1.595 10.667 1.00 97.88 89 LEU A C 1
ATOM 692 O O . LEU A 1 89 ? -21.374 2.427 10.773 1.00 97.88 89 LEU A O 1
ATOM 696 N N . LEU A 1 90 ? -19.216 1.854 11.034 1.00 98.19 90 LEU A N 1
ATOM 697 C CA . LEU A 1 90 ? -18.814 3.143 11.594 1.00 98.19 90 LEU A CA 1
ATOM 698 C C . LEU A 1 90 ? -19.038 4.291 10.604 1.00 98.19 90 LEU A C 1
ATOM 700 O O . LEU A 1 90 ? -19.616 5.309 10.982 1.00 98.19 90 LEU A O 1
ATOM 704 N N . VAL A 1 91 ? -18.620 4.132 9.344 1.00 98.38 91 VAL A N 1
ATOM 705 C CA . VAL A 1 91 ? -18.815 5.163 8.312 1.00 98.38 91 VAL A CA 1
ATOM 706 C C . VAL A 1 91 ? -20.298 5.461 8.103 1.00 98.38 91 VAL A C 1
ATOM 708 O O . VAL A 1 91 ? -20.682 6.627 8.110 1.00 98.38 91 VAL A O 1
ATOM 711 N N . VAL A 1 92 ? -21.158 4.446 8.011 1.00 98.06 92 VAL A N 1
ATOM 712 C CA . VAL A 1 92 ? -22.601 4.658 7.820 1.00 98.06 92 VAL A CA 1
ATOM 713 C C . VAL A 1 92 ? -23.274 5.237 9.070 1.00 98.06 92 VAL A C 1
ATOM 715 O O . VAL A 1 92 ? -24.116 6.130 8.943 1.00 98.06 92 VAL A O 1
ATOM 718 N N . ARG A 1 93 ? -22.861 4.842 10.286 1.00 97.94 93 ARG A N 1
ATOM 719 C CA . ARG A 1 93 ? -23.281 5.517 11.531 1.00 97.94 93 ARG A CA 1
ATOM 720 C C . ARG A 1 93 ? -22.868 6.994 11.528 1.00 97.94 93 ARG A C 1
ATOM 722 O O . ARG A 1 93 ? -23.668 7.842 11.919 1.00 97.94 93 ARG A O 1
ATOM 729 N N . ALA A 1 94 ? -21.658 7.313 11.067 1.00 97.94 94 ALA A N 1
ATOM 730 C CA . ALA A 1 94 ? -21.133 8.676 11.011 1.00 97.94 94 ALA A CA 1
ATOM 731 C C . ALA A 1 94 ? -21.790 9.530 9.912 1.00 97.94 94 ALA A C 1
ATOM 733 O O . ALA A 1 94 ? -22.043 10.708 10.142 1.00 97.94 94 ALA A O 1
ATOM 734 N N . LEU A 1 95 ? -22.132 8.952 8.757 1.00 98.31 95 LEU A N 1
ATOM 735 C CA . LEU A 1 95 ? -22.923 9.616 7.713 1.00 98.31 95 LEU A CA 1
ATOM 736 C C . LEU A 1 95 ? -24.368 9.863 8.170 1.00 98.31 95 LEU A C 1
ATOM 738 O O . LEU A 1 95 ? -24.913 10.934 7.922 1.00 98.31 95 LEU A O 1
ATOM 742 N N . THR A 1 96 ? -24.965 8.916 8.901 1.00 97.06 96 THR A N 1
ATOM 743 C CA . THR A 1 96 ? -26.314 9.057 9.483 1.00 97.06 96 THR A CA 1
ATOM 744 C C . THR A 1 96 ? -26.357 10.073 10.632 1.00 97.06 96 THR A C 1
ATOM 746 O O . THR A 1 96 ? -27.322 10.822 10.767 1.00 97.06 96 THR A O 1
ATOM 749 N N . ARG A 1 97 ? -25.328 10.102 11.491 1.00 96.69 97 ARG A N 1
ATOM 750 C CA . ARG A 1 97 ? -25.259 10.960 12.686 1.00 96.69 97 ARG A CA 1
ATOM 751 C C . ARG A 1 97 ? -23.836 11.512 12.894 1.00 96.69 97 ARG A C 1
ATOM 753 O O . ARG A 1 97 ? -23.136 11.043 13.795 1.00 96.69 97 ARG A O 1
ATOM 760 N N . PRO A 1 98 ? -23.414 12.556 12.149 1.00 97.44 98 PRO A N 1
ATOM 761 C CA . PRO A 1 98 ? -22.046 13.092 12.196 1.00 97.44 98 PRO A CA 1
ATOM 762 C C . PRO A 1 98 ? -21.527 13.426 13.590 1.00 97.44 98 PRO A C 1
ATOM 764 O O . PRO A 1 98 ? -20.348 13.213 13.867 1.00 97.44 98 PRO A O 1
ATOM 767 N N . LYS A 1 99 ? -22.412 13.879 14.491 1.00 97.12 99 LYS A N 1
ATOM 768 C CA . LYS A 1 99 ? -22.078 14.259 15.872 1.00 97.12 99 LYS A CA 1
ATOM 769 C C . LYS A 1 99 ? -21.319 13.171 16.649 1.00 97.12 99 LYS A C 1
ATOM 771 O O . LYS A 1 99 ? -20.566 13.525 17.547 1.00 97.12 99 LYS A O 1
ATOM 776 N N . ILE A 1 100 ? -21.424 11.884 16.289 1.00 96.44 100 ILE A N 1
ATOM 777 C CA . ILE A 1 100 ? -20.619 10.832 16.940 1.00 96.44 100 ILE A CA 1
ATOM 778 C C . ILE A 1 100 ? -19.108 11.014 16.727 1.00 96.44 100 ILE A C 1
ATOM 780 O O . ILE A 1 100 ? -18.330 10.566 17.561 1.00 96.44 100 ILE A O 1
ATOM 784 N N . LEU A 1 101 ? -18.664 11.689 15.664 1.00 97.06 101 LEU A N 1
ATOM 785 C CA . LEU A 1 101 ? -17.240 11.939 15.407 1.00 97.06 101 LEU A CA 1
ATOM 786 C C . LEU A 1 101 ? -16.819 13.398 15.655 1.00 97.06 101 LEU A C 1
ATOM 788 O O . LEU A 1 101 ? -15.693 13.767 15.322 1.00 97.06 101 LEU A O 1
ATOM 792 N N . ALA A 1 102 ? -17.689 14.225 16.248 1.00 94.25 102 ALA A N 1
ATOM 793 C CA . ALA A 1 102 ? -17.397 15.634 16.528 1.00 94.25 102 ALA A CA 1
ATOM 794 C C . ALA A 1 102 ? -16.167 15.812 17.435 1.00 94.25 102 ALA A C 1
ATOM 796 O O . ALA A 1 102 ? -15.308 16.637 17.145 1.00 94.25 102 ALA A O 1
ATOM 797 N N . ASP A 1 103 ? -16.051 14.983 18.474 1.00 91.81 103 ASP A N 1
ATOM 798 C CA . ASP A 1 103 ? -14.997 15.076 19.497 1.00 91.81 103 ASP A CA 1
ATOM 799 C C . ASP A 1 103 ? -13.624 14.556 19.009 1.00 91.81 103 ASP A C 1
ATOM 801 O O . ASP A 1 103 ? -12.612 14.713 19.687 1.00 91.81 103 ASP A O 1
ATOM 805 N N . VAL A 1 104 ? -13.589 13.905 17.837 1.00 94.88 104 VAL A N 1
ATOM 806 C CA . VAL A 1 104 ? -12.421 13.176 17.296 1.00 94.88 104 VAL A CA 1
ATOM 807 C C . VAL A 1 104 ? -11.884 13.817 16.014 1.00 94.88 104 VAL A C 1
ATOM 809 O O . VAL A 1 104 ? -10.698 13.715 15.695 1.00 94.88 104 VAL A O 1
ATOM 812 N N . LEU A 1 105 ? -12.751 14.472 15.240 1.00 96.06 105 LEU A N 1
ATOM 813 C CA . LEU A 1 105 ? -12.395 15.101 13.974 1.00 96.06 105 LEU A CA 1
ATOM 814 C C . LEU A 1 105 ? -12.051 16.577 14.174 1.00 96.06 105 LEU A C 1
ATOM 816 O O . LEU A 1 105 ? -12.799 17.330 14.788 1.00 96.06 105 LEU A O 1
ATOM 820 N N . THR A 1 106 ? -10.960 17.034 13.554 1.00 96.69 106 THR A N 1
ATOM 821 C CA . THR A 1 106 ? -10.675 18.475 13.482 1.00 96.69 106 THR A CA 1
ATOM 822 C C . THR A 1 106 ? -11.819 19.210 12.762 1.00 96.69 106 THR A C 1
ATOM 824 O O . THR A 1 106 ? -12.450 18.617 11.879 1.00 96.69 106 THR A O 1
ATOM 827 N N . PRO A 1 107 ? -12.080 20.503 13.044 1.00 97.62 107 PRO A N 1
ATOM 828 C CA . PRO A 1 107 ? -13.234 21.219 12.484 1.00 97.62 107 PRO A CA 1
ATOM 829 C C . PRO A 1 107 ? -13.348 21.153 10.952 1.00 97.62 107 PRO A C 1
ATOM 831 O O . PRO A 1 107 ? -14.447 21.035 10.413 1.00 97.62 107 PRO A O 1
ATOM 834 N N . ALA A 1 108 ? -12.218 21.144 10.234 1.00 97.38 108 ALA A N 1
ATOM 835 C CA . ALA A 1 108 ? -12.199 20.992 8.777 1.00 97.38 108 ALA A CA 1
ATOM 836 C C . ALA A 1 108 ? -12.639 19.585 8.319 1.00 97.38 108 ALA A C 1
ATOM 838 O O . ALA A 1 108 ? -13.384 19.447 7.348 1.00 97.38 108 ALA A O 1
ATOM 839 N N . ARG A 1 109 ? -12.221 18.535 9.041 1.00 97.56 109 ARG A N 1
ATOM 840 C CA . ARG A 1 109 ? -12.587 17.134 8.771 1.00 97.56 109 ARG A CA 1
ATOM 841 C C . ARG A 1 109 ? -14.045 16.866 9.153 1.00 97.56 109 ARG A C 1
ATOM 843 O O . ARG A 1 109 ? -14.763 16.238 8.382 1.00 97.56 109 ARG A O 1
ATOM 850 N N . TYR A 1 110 ? -14.518 17.437 10.261 1.00 98.12 110 TYR A N 1
ATOM 851 C CA . TYR A 1 110 ? -15.937 17.424 10.627 1.00 98.12 110 TYR A CA 1
ATOM 852 C C . TYR A 1 110 ? -16.801 18.130 9.565 1.00 98.12 110 TYR A C 1
ATOM 854 O O . TYR A 1 110 ? -17.819 17.592 9.137 1.00 98.12 110 TYR A O 1
ATOM 862 N N . LYS A 1 111 ? -16.349 19.272 9.024 1.00 98.06 111 LYS A N 1
ATOM 863 C CA . LYS A 1 111 ? -17.019 19.963 7.905 1.00 98.06 111 LYS A CA 1
ATOM 864 C C . LYS A 1 111 ? -17.029 19.145 6.599 1.00 98.06 111 LYS A C 1
ATOM 866 O O . LYS A 1 111 ? -18.000 19.249 5.852 1.00 98.06 111 LYS A O 1
ATOM 871 N N . ARG A 1 112 ? -16.016 18.301 6.328 1.00 97.94 112 ARG A N 1
ATOM 872 C CA . ARG A 1 112 ? -16.061 17.305 5.228 1.00 97.94 112 ARG A CA 1
ATOM 873 C C . ARG A 1 112 ? -17.112 16.221 5.504 1.00 97.94 112 ARG A C 1
ATOM 875 O O . ARG A 1 112 ? -17.881 15.910 4.602 1.00 97.94 112 ARG A O 1
ATOM 882 N N . LEU A 1 113 ? -17.193 15.703 6.734 1.00 98.44 113 LEU A N 1
ATOM 883 C CA . LEU A 1 113 ? -18.189 14.690 7.113 1.00 98.44 113 LEU A CA 1
ATOM 884 C C . LEU A 1 113 ? -19.624 15.225 7.002 1.00 98.44 113 LEU A C 1
ATOM 886 O O . LEU A 1 113 ? -20.475 14.536 6.454 1.00 98.44 113 LEU A O 1
ATOM 890 N N . LEU A 1 114 ? -19.886 16.461 7.446 1.00 98.44 114 LEU A N 1
ATOM 891 C CA . LEU A 1 114 ? -21.199 17.102 7.293 1.00 98.44 114 LEU A CA 1
ATOM 892 C C . LEU A 1 114 ? -21.626 17.185 5.818 1.00 98.44 114 LEU A C 1
ATOM 894 O O . LEU A 1 114 ? -22.740 16.796 5.492 1.00 98.44 114 LEU A O 1
ATOM 898 N N . LYS A 1 115 ? -20.735 17.602 4.905 1.00 98.25 115 LYS A N 1
ATOM 899 C CA . LYS A 1 115 ? -21.042 17.636 3.461 1.00 98.25 115 LYS A CA 1
ATOM 900 C C . LYS A 1 115 ? -21.407 16.261 2.888 1.00 98.25 115 LYS A C 1
ATOM 902 O O . LYS A 1 115 ? -22.290 16.181 2.042 1.00 98.25 115 LYS A O 1
ATOM 907 N N . LEU A 1 116 ? -20.732 15.199 3.330 1.00 98.31 116 LEU A N 1
ATOM 908 C CA . LEU A 1 116 ? -21.045 13.830 2.905 1.00 98.31 116 LEU A CA 1
ATOM 909 C C . LEU A 1 116 ? -22.339 13.313 3.550 1.00 98.31 116 LEU A C 1
ATOM 911 O O . LEU A 1 116 ? -23.094 12.606 2.897 1.00 98.31 116 LEU A O 1
ATOM 915 N N . SER A 1 117 ? -22.634 13.715 4.789 1.00 98.38 117 SER A N 1
ATOM 916 C CA . SER A 1 117 ? -23.891 13.407 5.481 1.00 98.38 117 SER A CA 1
ATOM 917 C C . SER A 1 117 ? -25.107 14.025 4.789 1.00 98.38 117 SER A C 1
ATOM 919 O O . SER A 1 117 ? -26.121 13.349 4.664 1.00 98.38 117 SER A O 1
ATOM 921 N N . GLU A 1 118 ? -25.012 15.262 4.285 1.00 98.12 118 GLU A N 1
ATOM 922 C CA . GLU A 1 118 ?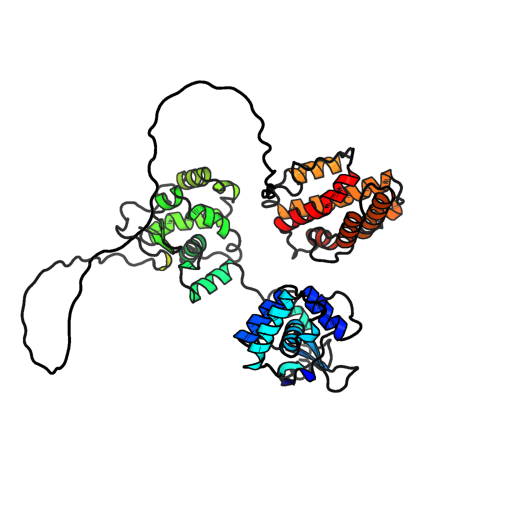 -26.096 15.859 3.491 1.00 98.12 118 GLU A CA 1
ATOM 923 C C . GLU A 1 118 ? -26.359 15.057 2.207 1.00 98.12 118 GLU A C 1
ATOM 925 O O . GLU A 1 118 ? -27.490 14.628 1.998 1.00 98.12 118 GLU A O 1
ATOM 930 N N . ARG A 1 119 ? -25.316 14.744 1.420 1.00 97.94 119 ARG A N 1
ATOM 931 C CA . ARG A 1 119 ? -25.448 13.891 0.220 1.00 97.94 119 ARG A CA 1
ATOM 932 C C . ARG A 1 119 ? -26.007 12.501 0.542 1.00 97.94 119 ARG A C 1
ATOM 934 O O . ARG A 1 119 ? -26.853 11.984 -0.174 1.00 97.94 119 ARG A O 1
ATOM 941 N N . PHE A 1 120 ? -25.583 11.900 1.653 1.00 98.00 120 PHE A N 1
ATOM 942 C CA . PHE A 1 120 ? -26.061 10.584 2.088 1.00 98.00 120 PHE A CA 1
ATOM 943 C C . PHE A 1 120 ? -27.574 10.548 2.376 1.00 98.00 120 PHE A C 1
ATOM 945 O O . PHE A 1 120 ? -28.174 9.479 2.311 1.00 98.00 120 PHE A O 1
ATOM 952 N N . LYS A 1 121 ? -28.224 11.687 2.659 1.00 96.69 121 LYS A N 1
ATOM 953 C CA . LYS A 1 121 ? -29.688 11.750 2.841 1.00 96.69 121 LYS A CA 1
ATOM 954 C C . LYS A 1 121 ? -30.468 11.576 1.537 1.00 96.69 121 LYS A C 1
ATOM 956 O O . LYS A 1 121 ? -31.647 11.244 1.610 1.00 96.69 121 LYS A O 1
ATOM 961 N N . GLU A 1 122 ? -29.835 11.778 0.380 1.00 95.19 122 GLU A N 1
ATOM 962 C CA . GLU A 1 122 ? -30.452 11.591 -0.941 1.00 95.19 122 GLU A CA 1
ATOM 963 C C . GLU A 1 122 ? -30.744 10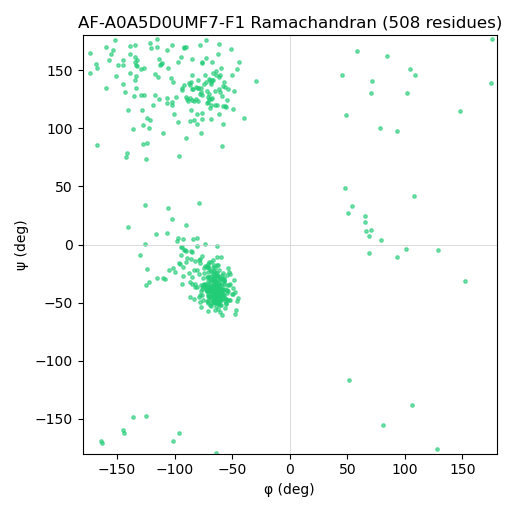.102 -1.204 1.00 95.19 122 GLU A C 1
ATOM 965 O O . GLU A 1 122 ? -31.819 9.756 -1.691 1.00 95.19 122 GLU A O 1
ATOM 970 N N . ASN A 1 123 ? -29.827 9.210 -0.806 1.00 93.62 123 ASN A N 1
ATOM 971 C CA . ASN A 1 123 ? -29.991 7.755 -0.888 1.00 93.62 123 ASN A CA 1
ATOM 972 C C . ASN A 1 123 ? -29.385 7.044 0.348 1.00 93.62 123 ASN A C 1
ATOM 974 O O . ASN A 1 123 ? -28.294 6.472 0.273 1.00 93.62 123 ASN A O 1
ATOM 978 N N . PRO A 1 124 ? -30.054 7.097 1.516 1.00 95.38 124 PRO A N 1
ATOM 979 C CA . PRO A 1 124 ? -29.477 6.627 2.768 1.00 95.38 124 PRO A CA 1
ATOM 980 C C . PRO A 1 124 ? -29.555 5.105 2.885 1.00 95.38 124 PRO A C 1
ATOM 982 O O . PRO A 1 124 ? -30.642 4.524 2.908 1.00 95.38 124 PRO A O 1
ATOM 985 N N . VAL A 1 125 ? -28.406 4.454 3.072 1.00 95.69 125 VAL A N 1
ATOM 986 C CA . VAL A 1 125 ? -28.342 3.027 3.425 1.00 95.69 125 VAL A CA 1
ATOM 987 C C . VAL A 1 125 ? -28.998 2.819 4.798 1.00 95.69 125 VAL A C 1
ATOM 989 O O . VAL A 1 125 ? -28.564 3.407 5.787 1.00 95.69 125 VAL A O 1
ATOM 992 N N . ARG A 1 126 ? -30.054 1.992 4.867 1.00 94.38 126 ARG A N 1
ATOM 993 C CA . ARG A 1 126 ? -30.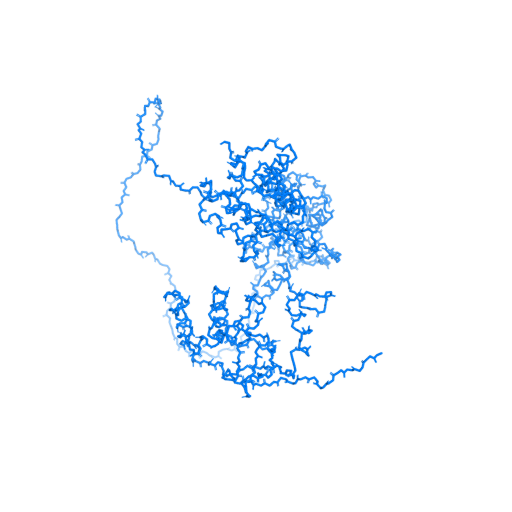850 1.735 6.096 1.00 94.38 126 ARG A CA 1
ATOM 994 C C . ARG A 1 126 ? -30.575 0.376 6.751 1.00 94.38 126 ARG A C 1
ATOM 996 O O . ARG A 1 126 ? -30.814 0.193 7.948 1.00 94.38 126 ARG A O 1
ATOM 1003 N N . SER A 1 127 ? -30.058 -0.568 5.976 1.00 95.81 127 SER A N 1
ATOM 1004 C CA . SER A 1 127 ? -29.760 -1.944 6.369 1.00 95.81 127 SER A CA 1
ATOM 1005 C C . SER A 1 127 ? -28.508 -2.441 5.652 1.00 95.81 127 SER A C 1
ATOM 1007 O O . SER A 1 127 ? -28.133 -1.912 4.608 1.00 95.81 127 SER A O 1
ATOM 1009 N N . PHE A 1 128 ? -27.872 -3.466 6.211 1.00 96.56 128 PHE A N 1
ATOM 1010 C CA . PHE A 1 128 ? -26.798 -4.209 5.559 1.00 96.56 128 PHE A CA 1
ATOM 1011 C C . PHE A 1 128 ? -27.230 -5.648 5.296 1.00 96.56 128 PHE A C 1
ATOM 1013 O O . PHE A 1 128 ? -27.909 -6.249 6.130 1.00 96.56 128 PHE A O 1
ATOM 1020 N N . ARG A 1 129 ? -26.784 -6.208 4.170 1.00 95.81 129 ARG A N 1
ATOM 1021 C CA . ARG A 1 129 ? -26.968 -7.620 3.842 1.00 95.81 129 ARG A CA 1
ATOM 1022 C C . ARG A 1 129 ? -25.870 -8.440 4.518 1.00 95.81 129 ARG A C 1
ATOM 1024 O O . ARG A 1 129 ? -24.707 -8.385 4.115 1.00 95.81 129 ARG A O 1
ATOM 1031 N N . CYS A 1 130 ? -26.238 -9.174 5.561 1.00 95.69 130 CYS A N 1
ATOM 1032 C CA . CYS A 1 130 ? -25.302 -9.901 6.416 1.00 95.69 130 CYS A CA 1
ATOM 1033 C C . CYS A 1 130 ? -25.539 -11.413 6.348 1.00 95.69 130 CYS A C 1
ATOM 1035 O O . CYS A 1 130 ? -26.684 -11.867 6.278 1.00 95.69 130 CYS A O 1
ATOM 1037 N N . ILE A 1 131 ? -24.465 -12.191 6.467 1.00 96.19 131 ILE A N 1
ATOM 1038 C CA . ILE A 1 131 ? -24.532 -13.542 7.026 1.00 96.19 131 ILE A CA 1
ATOM 1039 C C . ILE A 1 131 ? -24.578 -13.404 8.548 1.00 96.19 131 ILE A C 1
ATOM 1041 O O . ILE A 1 131 ? -23.802 -12.636 9.115 1.00 96.19 131 ILE A O 1
ATOM 1045 N N . ALA A 1 132 ? -25.476 -14.143 9.200 1.00 94.69 132 ALA A N 1
ATOM 1046 C CA . ALA A 1 132 ? -25.465 -14.296 10.649 1.00 94.69 132 ALA A CA 1
ATOM 1047 C C . ALA A 1 132 ? -25.145 -15.743 11.016 1.00 94.69 132 ALA A C 1
ATOM 1049 O O . ALA A 1 132 ? -25.847 -16.642 10.553 1.00 94.69 132 ALA A O 1
ATOM 1050 N N . PHE A 1 133 ? -24.122 -15.926 11.841 1.00 94.12 133 PHE A N 1
ATOM 1051 C CA . PHE A 1 133 ? -23.784 -17.201 12.472 1.00 94.12 133 PHE A CA 1
ATOM 1052 C C . PHE A 1 133 ? -24.464 -17.309 13.845 1.00 94.12 133 PHE A C 1
ATOM 1054 O O . PHE A 1 133 ? -25.068 -16.336 14.308 1.00 94.12 133 PHE A O 1
ATOM 1061 N N . GLU A 1 134 ? -24.421 -18.490 14.462 1.00 91.44 134 GLU A N 1
ATOM 1062 C CA . GLU A 1 134 ? -24.970 -18.712 15.807 1.00 91.44 134 GLU A CA 1
ATOM 1063 C C . GLU A 1 134 ? -23.927 -18.371 16.881 1.00 91.44 134 GLU A C 1
ATOM 1065 O O . GLU A 1 134 ? -24.250 -17.621 17.801 1.00 91.44 134 GLU A O 1
ATOM 1070 N N . ALA A 1 135 ? -22.680 -18.816 16.692 1.00 90.25 135 ALA A N 1
ATOM 1071 C CA . ALA A 1 135 ? -21.508 -18.448 17.490 1.00 90.25 135 ALA A CA 1
ATOM 1072 C C . ALA A 1 135 ? -20.459 -17.666 16.657 1.00 90.25 135 ALA A C 1
ATOM 1074 O O . ALA A 1 135 ? -20.650 -17.444 15.457 1.00 90.25 135 ALA A O 1
ATOM 1075 N N . GLU A 1 136 ? -19.362 -17.214 17.277 1.00 91.00 136 GLU A N 1
ATOM 1076 C CA . GLU A 1 136 ? -18.261 -16.513 16.578 1.00 91.00 136 GLU A CA 1
ATOM 1077 C C . GLU A 1 136 ? -17.304 -17.513 15.910 1.00 91.00 136 GLU A C 1
ATOM 1079 O O . GLU A 1 136 ? -16.890 -17.325 14.766 1.00 91.00 136 GLU A O 1
ATOM 1084 N N . GLU A 1 137 ? -17.084 -18.648 16.566 1.00 91.81 137 GLU A N 1
ATOM 1085 C CA . GLU A 1 137 ? -16.209 -19.749 16.165 1.00 91.81 137 GLU A CA 1
ATOM 1086 C C . GLU A 1 137 ? -16.650 -20.418 14.847 1.00 91.81 137 GLU A C 1
ATOM 1088 O O . GLU A 1 137 ? -15.827 -20.941 14.095 1.00 91.81 137 GLU A O 1
ATOM 1093 N N . ASP A 1 138 ? -17.947 -20.371 14.516 1.00 91.25 138 ASP A N 1
ATOM 1094 C CA . ASP A 1 138 ? -18.465 -20.835 13.218 1.00 91.25 138 ASP A CA 1
ATOM 1095 C C . ASP A 1 138 ? -18.070 -19.901 12.052 1.00 91.25 138 ASP A C 1
ATOM 1097 O O . ASP A 1 138 ? -18.128 -20.294 10.880 1.00 91.25 138 ASP A O 1
ATOM 1101 N N . ALA A 1 139 ? -17.689 -18.656 12.358 1.00 91.69 139 ALA A N 1
ATOM 1102 C CA . ALA A 1 139 ? -17.302 -17.636 11.391 1.00 91.69 139 ALA A CA 1
ATOM 1103 C C . ALA A 1 139 ? -15.779 -17.484 11.234 1.00 91.69 139 ALA A C 1
ATOM 1105 O O . ALA A 1 139 ? -15.343 -17.039 10.168 1.00 91.69 139 ALA A O 1
ATOM 1106 N N . ASP A 1 140 ? -14.986 -17.865 12.244 1.00 88.38 140 ASP A N 1
ATOM 1107 C CA . ASP A 1 140 ? -13.531 -17.650 12.323 1.00 88.38 140 ASP A CA 1
ATOM 1108 C C . ASP A 1 140 ? -12.784 -18.006 11.035 1.00 88.38 140 ASP A C 1
ATOM 1110 O O . ASP A 1 140 ? -12.049 -17.180 10.498 1.00 88.38 140 ASP A O 1
ATOM 1114 N N . HIS A 1 141 ? -13.036 -19.186 10.465 1.00 88.25 141 HIS A N 1
ATOM 1115 C CA . HIS A 1 141 ? -12.396 -19.631 9.220 1.00 88.25 141 HIS A CA 1
ATOM 1116 C C . HIS A 1 141 ? -12.589 -18.641 8.051 1.00 88.25 141 HIS A C 1
ATOM 1118 O O . HIS A 1 141 ? -11.670 -18.373 7.276 1.00 88.25 141 HIS A O 1
ATOM 1124 N N . TRP A 1 142 ? -13.778 -18.044 7.934 1.00 89.62 142 TRP A N 1
ATOM 1125 C CA . TRP A 1 142 ? -14.106 -17.074 6.883 1.00 89.62 142 TRP A CA 1
ATOM 1126 C C . TRP A 1 142 ? -13.581 -15.665 7.179 1.00 89.62 142 TRP A C 1
ATOM 1128 O O . TRP A 1 142 ? -13.430 -14.858 6.257 1.00 89.62 142 TRP A O 1
ATOM 1138 N N . ILE A 1 143 ? -13.316 -15.363 8.452 1.00 88.69 143 ILE A N 1
ATOM 1139 C CA . ILE A 1 143 ? -12.676 -14.127 8.913 1.00 88.69 143 ILE A CA 1
ATOM 1140 C C . ILE A 1 143 ? -11.160 -14.221 8.672 1.00 88.69 143 ILE A C 1
ATOM 1142 O O . ILE A 1 143 ? -10.573 -13.289 8.118 1.00 88.69 143 ILE A O 1
ATOM 1146 N N . GLU A 1 144 ? -10.549 -15.366 8.986 1.00 87.31 144 GLU A N 1
ATOM 1147 C CA . GLU A 1 144 ? -9.141 -15.684 8.739 1.00 87.31 144 GLU A CA 1
ATOM 1148 C C . GLU A 1 144 ? -8.806 -15.592 7.244 1.00 87.31 144 GLU A C 1
ATOM 1150 O O . GLU A 1 144 ? -8.056 -14.696 6.851 1.00 87.31 144 GLU A O 1
ATOM 1155 N N . LEU A 1 145 ? -9.456 -16.399 6.388 1.00 85.56 145 LEU A N 1
ATOM 1156 C CA . LEU A 1 145 ? -9.243 -16.409 4.925 1.00 85.56 145 LEU A CA 1
ATOM 1157 C C . LEU A 1 145 ? -9.395 -15.029 4.251 1.00 85.56 145 LEU A C 1
ATOM 1159 O O . LEU A 1 145 ? -8.915 -14.807 3.136 1.00 85.56 145 LEU A O 1
ATOM 1163 N N . ARG A 1 146 ? -10.083 -14.093 4.914 1.00 85.06 146 ARG A N 1
ATOM 1164 C CA . ARG A 1 146 ? -10.354 -12.727 4.453 1.00 85.06 146 ARG A CA 1
ATOM 1165 C C . ARG A 1 146 ? -9.349 -11.689 4.969 1.00 85.06 146 ARG A C 1
ATOM 1167 O O . ARG A 1 146 ? -9.298 -10.582 4.424 1.00 85.06 146 ARG A O 1
ATOM 1174 N N . HIS A 1 147 ? -8.573 -11.995 6.009 1.00 83.06 147 HIS A N 1
ATOM 1175 C CA . HIS A 1 147 ? -7.664 -11.045 6.662 1.00 83.06 147 HIS A CA 1
ATOM 1176 C C . HIS A 1 147 ? -6.197 -11.495 6.729 1.00 83.06 147 HIS A C 1
ATOM 1178 O O . HIS A 1 147 ? -5.333 -10.624 6.812 1.00 83.06 147 HIS A O 1
ATOM 1184 N N . THR A 1 148 ? -5.892 -12.792 6.622 1.00 78.81 148 THR A N 1
ATOM 1185 C CA . THR A 1 148 ? -4.507 -13.312 6.600 1.00 78.81 148 THR A CA 1
ATOM 1186 C C . THR A 1 148 ? -3.900 -13.419 5.193 1.00 78.81 148 THR A C 1
ATOM 1188 O O . THR A 1 148 ? -2.704 -13.664 5.061 1.00 78.81 148 THR A O 1
ATOM 1191 N N . GLY A 1 149 ? -4.679 -13.163 4.133 1.00 75.69 149 GLY A N 1
ATOM 1192 C CA . GLY A 1 149 ? -4.195 -13.060 2.750 1.00 75.69 149 GLY A CA 1
ATOM 1193 C C . GLY A 1 149 ? -4.551 -14.264 1.875 1.00 75.69 149 GLY A C 1
ATOM 1194 O O . GLY A 1 149 ? -5.679 -14.747 1.906 1.00 75.69 149 GLY A O 1
ATOM 1195 N N . GLU A 1 150 ? -3.602 -14.725 1.058 1.00 76.56 150 GLU A N 1
ATOM 1196 C CA . GLU A 1 150 ? -3.821 -15.760 0.035 1.00 76.56 150 GLU A CA 1
ATOM 1197 C C . GLU A 1 150 ? -4.044 -17.170 0.608 1.00 76.56 150 GLU A C 1
ATOM 1199 O O . GLU A 1 150 ? -4.750 -17.959 -0.013 1.00 76.56 150 GLU A O 1
ATOM 1204 N N . ASN A 1 151 ? -3.501 -17.496 1.788 1.00 79.19 151 ASN A N 1
ATOM 1205 C CA . ASN A 1 151 ? -3.708 -18.789 2.465 1.00 79.19 151 ASN A CA 1
ATOM 1206 C C . ASN A 1 151 ? -3.511 -20.013 1.538 1.00 79.19 151 ASN A C 1
ATOM 1208 O O . ASN A 1 151 ? -4.375 -20.881 1.438 1.00 79.19 151 ASN A O 1
ATOM 1212 N N . GLY A 1 152 ? -2.403 -20.044 0.787 1.00 70.69 152 GLY A N 1
ATOM 1213 C CA . GLY A 1 152 ? -2.107 -21.123 -0.169 1.00 70.69 152 GLY A CA 1
ATOM 1214 C C . GLY A 1 152 ? -3.069 -21.213 -1.364 1.00 70.69 152 GLY A C 1
ATOM 1215 O O . GLY A 1 152 ? -3.157 -22.265 -1.990 1.00 70.69 152 GLY A O 1
ATOM 1216 N N . GLY A 1 153 ? -3.810 -20.140 -1.659 1.00 73.62 153 GLY A N 1
ATOM 1217 C CA . GLY A 1 153 ? -4.830 -20.067 -2.709 1.00 73.62 153 GLY A CA 1
ATOM 1218 C C . GLY A 1 153 ? -6.274 -20.193 -2.203 1.00 73.62 153 GLY A C 1
ATOM 1219 O O . GLY A 1 153 ? -7.201 -20.054 -2.997 1.00 73.62 153 GLY A O 1
ATOM 1220 N N . ALA A 1 154 ? -6.490 -20.437 -0.904 1.00 74.31 154 ALA A N 1
ATOM 1221 C CA . ALA A 1 154 ? -7.828 -20.525 -0.307 1.00 74.31 154 ALA A CA 1
ATOM 1222 C C . ALA A 1 154 ? -8.443 -19.155 0.054 1.00 74.31 154 ALA A C 1
ATOM 1224 O O . ALA A 1 154 ? -9.659 -19.041 0.206 1.00 74.31 154 ALA A O 1
ATOM 1225 N N . GLY A 1 155 ? -7.609 -18.125 0.226 1.00 80.88 155 GLY A N 1
ATOM 1226 C CA . GLY A 1 155 ? -8.016 -16.766 0.583 1.00 80.88 155 GLY A CA 1
ATOM 1227 C C . GLY A 1 155 ? -8.040 -15.797 -0.603 1.00 80.88 155 GLY A C 1
ATOM 1228 O O . GLY A 1 155 ? -7.953 -16.181 -1.769 1.00 80.88 155 GLY A O 1
ATOM 1229 N N . LEU A 1 156 ? -8.174 -14.499 -0.318 1.00 74.75 156 LEU A N 1
ATOM 1230 C CA . LEU A 1 156 ? -8.304 -13.472 -1.360 1.00 74.75 156 LEU A CA 1
ATOM 1231 C C . LEU A 1 156 ? -6.947 -13.071 -1.963 1.00 74.75 156 LEU A C 1
ATOM 1233 O O . LEU A 1 156 ? -6.209 -12.268 -1.389 1.00 74.75 156 LEU A O 1
ATOM 1237 N N . VAL A 1 157 ? -6.664 -13.558 -3.174 1.00 79.38 157 VAL A N 1
ATOM 1238 C CA . VAL A 1 157 ? -5.511 -13.129 -3.984 1.00 79.38 157 VAL A CA 1
ATOM 1239 C C . VAL A 1 157 ? -5.783 -11.756 -4.610 1.00 79.38 157 VAL A C 1
ATOM 1241 O O . VAL A 1 157 ? -6.599 -11.611 -5.522 1.00 79.38 157 VAL A O 1
ATOM 1244 N N . GLY A 1 158 ? -5.104 -10.721 -4.114 1.00 78.69 158 GLY A N 1
ATOM 1245 C CA . GLY A 1 158 ? -5.174 -9.372 -4.677 1.00 78.69 158 GLY A CA 1
ATOM 1246 C C . GLY A 1 158 ? -4.290 -9.211 -5.917 1.00 78.69 158 GLY A C 1
ATOM 1247 O O . GLY A 1 158 ? -3.124 -9.598 -5.892 1.00 78.69 158 GLY A O 1
ATOM 1248 N N . TRP A 1 159 ? -4.816 -8.584 -6.977 1.00 78.75 159 TRP A N 1
ATOM 1249 C CA . TRP A 1 159 ? -4.051 -8.294 -8.200 1.00 78.75 159 TRP A CA 1
ATOM 1250 C C . TRP A 1 159 ? -2.785 -7.478 -7.927 1.00 78.75 159 TRP A C 1
ATOM 1252 O O . TRP A 1 159 ? -2.835 -6.439 -7.256 1.00 78.75 159 TRP A O 1
ATOM 1262 N N . ASP A 1 160 ? -1.675 -7.880 -8.542 1.00 75.38 160 ASP A N 1
ATOM 1263 C CA . ASP A 1 160 ? -0.413 -7.151 -8.473 1.00 75.38 160 ASP A CA 1
ATOM 1264 C C . ASP A 1 160 ? -0.430 -5.844 -9.300 1.00 75.38 160 ASP A C 1
ATOM 1266 O O . ASP A 1 160 ? -1.399 -5.492 -9.983 1.00 75.38 160 ASP A O 1
ATOM 1270 N N . SER A 1 161 ? 0.655 -5.069 -9.239 1.00 73.50 161 SER A N 1
ATOM 1271 C CA . SER A 1 161 ? 0.743 -3.775 -9.931 1.00 73.50 161 SER A CA 1
ATOM 1272 C C . SER A 1 161 ? 0.661 -3.882 -11.465 1.00 73.50 161 SER A C 1
ATOM 1274 O O . SER A 1 161 ? 0.189 -2.947 -12.120 1.00 73.50 161 SER A O 1
ATOM 1276 N N . ASN A 1 162 ? 1.067 -5.016 -12.042 1.00 78.75 162 ASN A N 1
ATOM 1277 C CA . ASN A 1 162 ? 1.010 -5.316 -13.469 1.00 78.75 162 ASN A CA 1
ATOM 1278 C C . ASN A 1 162 ? -0.405 -5.731 -13.893 1.00 78.75 162 ASN A C 1
ATOM 1280 O O . ASN A 1 162 ? -0.926 -5.223 -14.886 1.00 78.75 162 ASN A O 1
ATOM 1284 N N . GLU A 1 163 ? -1.049 -6.597 -13.116 1.00 82.00 163 GLU A N 1
ATOM 1285 C CA . GLU A 1 163 ? -2.423 -7.063 -13.326 1.00 82.00 163 GLU A CA 1
ATOM 1286 C C . GLU A 1 163 ? -3.430 -5.919 -13.183 1.00 82.00 163 GLU A C 1
ATOM 1288 O O . GLU A 1 163 ? -4.270 -5.707 -14.065 1.00 82.00 163 GLU A O 1
ATOM 1293 N N . GLN A 1 164 ? -3.279 -5.086 -12.147 1.00 79.44 164 GLN A N 1
ATOM 1294 C CA . GLN A 1 164 ? -4.053 -3.855 -12.007 1.00 79.44 164 GLN A CA 1
ATOM 1295 C C . GLN A 1 164 ? -3.820 -2.896 -13.188 1.00 79.44 164 GLN A C 1
ATOM 1297 O O . GLN A 1 164 ? -4.759 -2.241 -13.639 1.00 79.44 164 GLN A O 1
ATOM 1302 N N . ALA A 1 165 ? -2.594 -2.791 -13.717 1.00 79.31 165 ALA A N 1
ATOM 1303 C CA . ALA A 1 165 ? -2.315 -1.968 -14.898 1.00 79.31 165 ALA A CA 1
ATOM 1304 C C . ALA A 1 165 ? -2.956 -2.544 -16.177 1.00 79.31 165 ALA A C 1
ATOM 1306 O O . ALA A 1 165 ? -3.522 -1.782 -16.963 1.00 79.31 165 ALA A O 1
ATOM 1307 N N . ARG A 1 166 ? -2.950 -3.873 -16.360 1.00 84.00 166 ARG A N 1
ATOM 1308 C CA . ARG A 1 166 ? -3.682 -4.574 -17.433 1.00 84.00 166 ARG A CA 1
ATOM 1309 C C . ARG A 1 166 ? -5.200 -4.353 -17.314 1.00 84.00 166 ARG A C 1
ATOM 1311 O O . ARG A 1 166 ? -5.864 -4.110 -18.320 1.00 84.00 166 ARG A O 1
ATOM 1318 N N . TRP A 1 167 ? -5.770 -4.370 -16.106 1.00 84.06 167 TRP A N 1
ATOM 1319 C CA . TRP A 1 167 ? -7.185 -4.033 -15.876 1.00 84.06 167 TRP A CA 1
ATOM 1320 C C . TRP A 1 167 ? -7.499 -2.561 -16.186 1.00 84.06 167 TRP A C 1
ATOM 1322 O O . TRP A 1 167 ? -8.425 -2.281 -16.946 1.00 84.06 167 TRP A O 1
ATOM 1332 N N . ARG A 1 168 ? -6.689 -1.616 -15.680 1.00 83.25 168 ARG A N 1
ATOM 1333 C CA . ARG A 1 168 ? -6.854 -0.173 -15.946 1.00 83.25 168 ARG A CA 1
ATOM 1334 C C . ARG A 1 168 ? -6.745 0.151 -17.439 1.00 83.25 168 ARG A C 1
ATOM 1336 O O . ARG A 1 168 ? -7.526 0.961 -17.925 1.00 83.25 168 ARG A O 1
ATOM 1343 N N . SER A 1 169 ? -5.840 -0.503 -18.172 1.00 87.75 169 SER A N 1
ATOM 1344 C CA . SER A 1 169 ? -5.703 -0.347 -19.630 1.00 87.75 169 SER A CA 1
ATOM 1345 C C . SER A 1 169 ? -6.961 -0.793 -20.386 1.00 87.75 169 SER A C 1
ATOM 1347 O O . SER A 1 169 ? -7.487 -0.040 -21.203 1.00 87.75 169 SER A O 1
ATOM 1349 N N . ARG A 1 170 ? -7.530 -1.958 -20.034 1.00 85.06 170 ARG A N 1
ATOM 1350 C CA . ARG A 1 170 ? -8.774 -2.484 -20.640 1.00 85.06 170 ARG A CA 1
ATOM 1351 C C . ARG A 1 170 ? -10.011 -1.597 -20.429 1.00 85.06 170 ARG A C 1
ATOM 1353 O O . ARG A 1 170 ? -10.996 -1.773 -21.136 1.00 85.06 170 ARG A O 1
ATOM 1360 N N . ARG A 1 171 ? -9.988 -0.667 -19.466 1.00 80.44 171 ARG A N 1
ATOM 1361 C CA . ARG A 1 171 ? -11.087 0.284 -19.191 1.00 80.44 171 ARG A CA 1
ATOM 1362 C C . ARG A 1 171 ? -10.782 1.732 -19.585 1.00 80.44 171 ARG A C 1
ATOM 1364 O O . ARG A 1 171 ? -11.709 2.469 -19.891 1.00 80.44 171 ARG A O 1
ATOM 1371 N N . GLY A 1 172 ? -9.516 2.149 -19.545 1.00 78.19 172 GLY A N 1
ATOM 1372 C CA . GLY A 1 172 ? -9.085 3.539 -19.744 1.00 78.19 172 GLY A CA 1
ATOM 1373 C C . GLY A 1 172 ? -8.207 3.784 -20.974 1.00 78.19 172 GLY A C 1
ATOM 1374 O O . GLY A 1 172 ? -7.652 4.875 -21.097 1.00 78.19 172 GLY A O 1
ATOM 1375 N N . GLY A 1 173 ? -8.060 2.787 -21.851 1.00 85.88 173 GLY A N 1
ATOM 1376 C CA . GLY A 1 173 ? -7.264 2.851 -23.075 1.00 85.88 173 GLY A CA 1
ATOM 1377 C C . GLY A 1 173 ? -5.775 2.549 -22.871 1.00 85.88 173 GLY A C 1
ATOM 1378 O O . GLY A 1 173 ? -5.236 2.637 -21.763 1.00 85.88 173 GLY A O 1
ATOM 1379 N N . LEU A 1 174 ? -5.094 2.230 -23.977 1.00 86.44 174 LEU A N 1
ATOM 1380 C CA . LEU A 1 174 ? -3.705 1.753 -23.999 1.00 86.44 174 LEU A CA 1
ATOM 1381 C C . LEU A 1 174 ? -2.712 2.720 -23.327 1.00 86.44 174 LEU A C 1
ATOM 1383 O O . LEU A 1 174 ? -1.775 2.279 -22.668 1.00 86.44 174 LEU A O 1
ATOM 1387 N N . ALA A 1 175 ? -2.969 4.031 -23.378 1.00 87.31 175 ALA A N 1
ATOM 1388 C CA . ALA A 1 175 ? -2.173 5.059 -22.698 1.00 87.31 175 ALA A CA 1
ATOM 1389 C C . ALA A 1 175 ? -2.172 4.963 -21.151 1.00 87.31 175 ALA A C 1
ATOM 1391 O O . ALA A 1 175 ? -1.382 5.643 -20.495 1.00 87.31 175 ALA A O 1
ATOM 1392 N N . LYS A 1 176 ? -3.034 4.134 -20.537 1.00 86.62 176 LYS A N 1
ATOM 1393 C CA . LYS A 1 176 ? -2.973 3.801 -19.097 1.00 86.62 176 LYS A CA 1
ATOM 1394 C C . LYS A 1 176 ? -2.017 2.644 -18.789 1.00 86.62 176 LYS A C 1
ATOM 1396 O O . LYS A 1 176 ? -1.686 2.432 -17.622 1.00 86.62 176 LYS A O 1
ATOM 1401 N N . ARG A 1 177 ? -1.559 1.903 -19.803 1.00 89.81 177 ARG A N 1
ATOM 1402 C CA . ARG A 1 177 ? -0.483 0.913 -19.688 1.00 89.81 177 ARG A CA 1
ATOM 1403 C C . ARG A 1 177 ? 0.859 1.626 -19.833 1.00 89.81 177 ARG A C 1
ATOM 1405 O O . ARG A 1 177 ? 1.041 2.420 -20.749 1.00 89.81 177 ARG A O 1
ATOM 1412 N N . THR A 1 178 ? 1.821 1.335 -18.962 1.00 92.25 178 THR A N 1
ATOM 1413 C CA . THR A 1 178 ? 3.181 1.876 -19.109 1.00 92.25 178 THR A CA 1
ATOM 1414 C C . THR A 1 178 ? 3.840 1.351 -20.395 1.00 92.25 178 THR A C 1
ATOM 1416 O O . THR A 1 178 ? 3.558 0.216 -20.780 1.00 92.25 178 THR A O 1
ATOM 1419 N N . PRO A 1 179 ? 4.746 2.106 -21.047 1.00 95.25 179 PRO A N 1
ATOM 1420 C CA . PRO A 1 179 ? 5.484 1.632 -22.220 1.00 95.25 179 PRO A CA 1
ATOM 1421 C C . PRO A 1 179 ? 6.160 0.265 -22.037 1.00 95.25 179 PRO A C 1
ATOM 1423 O O . PRO A 1 179 ? 6.030 -0.603 -22.892 1.00 95.25 179 PRO A O 1
ATOM 1426 N N . ALA A 1 180 ? 6.795 0.018 -20.887 1.00 93.81 180 ALA A N 1
ATOM 1427 C CA . ALA A 1 180 ? 7.330 -1.301 -20.541 1.00 93.81 180 ALA A CA 1
ATOM 1428 C C . ALA A 1 180 ? 6.245 -2.381 -20.430 1.00 93.81 180 ALA A C 1
ATOM 1430 O O . ALA A 1 180 ? 6.464 -3.514 -20.842 1.00 93.81 180 ALA A O 1
ATOM 1431 N N . GLY A 1 181 ? 5.071 -2.033 -19.901 1.00 92.56 181 GLY A N 1
ATOM 1432 C CA . GLY A 1 181 ? 3.919 -2.927 -19.854 1.00 92.56 181 GLY A CA 1
ATOM 1433 C C . GLY A 1 181 ? 3.389 -3.287 -21.243 1.00 92.56 181 GLY A C 1
ATOM 1434 O O . GLY A 1 181 ? 3.024 -4.433 -21.454 1.00 92.56 181 GLY A O 1
ATOM 1435 N N . GLN A 1 182 ? 3.398 -2.347 -22.193 1.00 94.75 182 GLN A N 1
ATOM 1436 C CA . GLN A 1 182 ? 3.004 -2.594 -23.587 1.00 94.75 182 GLN A CA 1
ATOM 1437 C C . GLN A 1 182 ? 4.031 -3.471 -24.319 1.00 94.7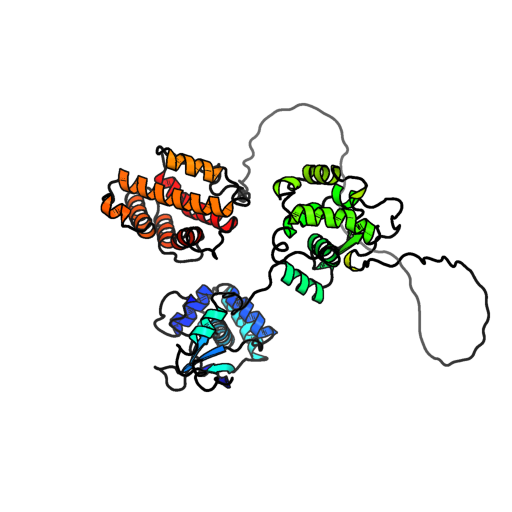5 182 GLN A C 1
ATOM 1439 O O . GLN A 1 182 ? 3.644 -4.385 -25.037 1.00 94.75 182 GLN A O 1
ATOM 1444 N N . VAL A 1 183 ? 5.332 -3.256 -24.083 1.00 95.31 183 VAL A N 1
ATOM 1445 C CA . VAL A 1 183 ? 6.396 -4.132 -24.608 1.00 95.31 183 VAL A CA 1
ATOM 1446 C C . VAL A 1 183 ? 6.296 -5.547 -24.028 1.00 95.31 183 VAL A C 1
ATOM 1448 O O . VAL A 1 183 ? 6.411 -6.508 -24.780 1.00 95.31 183 VAL A O 1
ATOM 1451 N N . ILE A 1 184 ? 6.030 -5.695 -22.725 1.00 92.38 184 ILE A N 1
ATOM 1452 C CA . ILE A 1 184 ? 5.785 -7.008 -22.101 1.00 92.38 184 ILE A CA 1
ATOM 1453 C C . ILE A 1 184 ? 4.541 -7.666 -22.698 1.00 92.38 184 ILE A C 1
ATOM 1455 O O . ILE A 1 184 ? 4.622 -8.809 -23.120 1.00 92.38 184 ILE A O 1
ATOM 1459 N N . ASP A 1 185 ? 3.416 -6.953 -22.795 1.00 91.06 185 ASP A N 1
ATOM 1460 C CA . ASP A 1 185 ? 2.171 -7.515 -23.335 1.00 91.06 185 ASP A CA 1
ATOM 1461 C C . ASP A 1 185 ? 2.272 -7.873 -24.833 1.00 91.06 185 ASP A C 1
ATOM 1463 O O . ASP A 1 185 ? 1.521 -8.726 -25.296 1.00 91.06 185 ASP A O 1
ATOM 1467 N N . PHE A 1 186 ? 3.198 -7.263 -25.585 1.00 93.44 186 PHE A N 1
ATOM 1468 C CA . PHE A 1 186 ? 3.547 -7.673 -26.951 1.00 93.44 186 PHE A CA 1
ATOM 1469 C C . PHE A 1 186 ? 4.455 -8.912 -26.970 1.00 93.44 186 PHE A C 1
ATOM 1471 O O . PHE A 1 186 ? 4.154 -9.873 -27.672 1.00 93.44 186 PHE A O 1
ATOM 1478 N N . VAL A 1 187 ? 5.541 -8.923 -26.188 1.00 92.88 187 VAL A N 1
ATOM 1479 C CA . VAL A 1 187 ? 6.483 -10.057 -26.132 1.00 92.88 187 VAL A CA 1
ATOM 1480 C C . VAL A 1 187 ? 5.810 -11.318 -25.577 1.00 92.88 187 VAL A C 1
ATOM 1482 O O . VAL A 1 187 ? 6.037 -12.400 -26.111 1.00 92.88 187 VAL A O 1
ATOM 1485 N N . ASP A 1 188 ? 4.928 -11.186 -24.584 1.00 90.25 188 ASP A N 1
ATOM 1486 C CA . ASP A 1 188 ? 4.171 -12.289 -23.972 1.00 90.25 188 ASP A CA 1
ATOM 1487 C C . ASP A 1 188 ? 3.218 -12.994 -24.962 1.00 90.25 188 ASP A C 1
ATOM 1489 O O . ASP A 1 188 ? 2.828 -14.129 -24.696 1.00 90.25 188 ASP A O 1
ATOM 1493 N N . LYS A 1 189 ? 2.873 -12.382 -26.114 1.00 89.19 189 LYS A N 1
ATOM 1494 C CA . LYS A 1 189 ? 2.125 -13.059 -27.198 1.00 89.19 189 LYS A CA 1
ATOM 1495 C C . LYS A 1 189 ? 2.924 -14.205 -27.841 1.00 89.19 189 LYS A C 1
ATOM 1497 O O . LYS A 1 189 ? 2.323 -15.111 -28.407 1.00 89.19 189 LYS A O 1
ATOM 1502 N N . PHE A 1 190 ? 4.258 -14.133 -27.798 1.00 87.75 190 PHE A N 1
ATOM 1503 C CA . PHE A 1 190 ? 5.173 -15.012 -28.545 1.00 87.75 190 PHE A CA 1
ATOM 1504 C C . PHE A 1 190 ? 6.141 -15.775 -27.634 1.00 87.75 190 PHE A C 1
ATOM 1506 O O . PHE A 1 190 ? 6.499 -16.913 -27.920 1.00 87.75 190 PHE A O 1
ATOM 1513 N N . TYR A 1 191 ? 6.535 -15.157 -26.520 1.00 87.25 191 TYR A N 1
ATOM 1514 C CA . TYR A 1 191 ? 7.377 -15.728 -25.473 1.00 87.25 191 TYR A CA 1
ATOM 1515 C C . TYR A 1 191 ? 6.649 -15.598 -24.126 1.00 87.25 191 TYR A C 1
ATOM 1517 O O . TYR A 1 191 ? 6.999 -14.723 -23.319 1.00 87.25 191 TYR A O 1
ATOM 1525 N N . PRO A 1 192 ? 5.598 -16.411 -23.894 1.00 82.38 192 PRO A N 1
ATOM 1526 C CA . PRO A 1 192 ? 4.878 -16.403 -22.630 1.00 82.38 192 PRO A CA 1
ATOM 1527 C C . PRO A 1 192 ? 5.842 -16.697 -21.465 1.00 82.38 192 PRO A C 1
ATOM 1529 O O . PRO A 1 192 ? 6.747 -17.520 -21.608 1.00 82.38 192 PRO A O 1
ATOM 1532 N N . PRO A 1 193 ? 5.698 -16.003 -20.324 1.00 79.06 193 PRO A N 1
ATOM 1533 C CA . PRO A 1 193 ? 6.545 -16.205 -19.154 1.00 79.06 193 PRO A CA 1
ATOM 1534 C C . PRO A 1 193 ? 6.215 -17.514 -18.435 1.00 79.06 193 PRO A C 1
ATOM 1536 O O . PRO A 1 193 ? 5.042 -17.868 -18.303 1.00 79.06 193 PRO A O 1
ATOM 1539 N N . GLU A 1 194 ? 7.234 -18.157 -17.864 1.00 70.69 194 GLU A N 1
ATOM 1540 C CA . GLU A 1 194 ? 7.022 -19.246 -16.910 1.00 70.69 194 GLU A CA 1
ATOM 1541 C C . GLU A 1 194 ? 6.382 -18.721 -15.601 1.00 70.69 194 GLU A C 1
ATOM 1543 O O . GLU A 1 194 ? 6.522 -17.528 -15.277 1.00 70.69 194 GLU A O 1
ATOM 1548 N N . PRO A 1 195 ? 5.687 -19.576 -14.817 1.00 58.94 195 PRO A N 1
ATOM 1549 C CA . PRO A 1 195 ? 5.062 -19.208 -13.543 1.00 58.94 195 PRO A CA 1
ATOM 1550 C C . PRO A 1 195 ? 6.044 -18.663 -12.483 1.00 58.94 195 PRO A C 1
ATOM 1552 O O . PRO A 1 195 ? 6.516 -19.374 -11.601 1.00 58.94 195 PRO A O 1
ATOM 1555 N N . GLY A 1 196 ? 6.322 -17.358 -12.546 1.00 55.06 196 GLY A N 1
ATOM 1556 C CA . GLY A 1 196 ? 7.167 -16.625 -11.594 1.00 55.06 196 GLY A CA 1
ATOM 1557 C C . GLY A 1 196 ? 7.865 -15.394 -12.188 1.00 55.06 196 GLY A C 1
ATOM 1558 O O . GLY A 1 196 ? 8.026 -14.382 -11.501 1.00 55.06 196 GLY A O 1
ATOM 1559 N N . ASP A 1 197 ? 8.199 -15.426 -13.482 1.00 59.81 197 ASP A N 1
ATOM 1560 C CA . ASP A 1 197 ? 9.114 -14.468 -14.135 1.00 59.81 197 ASP A CA 1
ATOM 1561 C C . ASP A 1 197 ? 8.602 -13.018 -14.229 1.00 59.81 197 ASP A C 1
ATOM 1563 O O . ASP A 1 197 ? 9.363 -12.072 -14.451 1.00 59.81 197 ASP A O 1
ATOM 1567 N N . ILE A 1 198 ? 7.290 -12.819 -14.103 1.00 55.81 198 ILE A N 1
ATOM 1568 C CA . ILE A 1 198 ? 6.614 -11.575 -14.503 1.00 55.81 198 ILE A CA 1
ATOM 1569 C C . ILE A 1 198 ? 6.970 -10.394 -13.585 1.00 55.81 198 ILE A C 1
ATOM 1571 O O . ILE A 1 198 ? 7.125 -9.258 -14.043 1.00 55.81 198 ILE A O 1
ATOM 1575 N N . LYS A 1 199 ? 7.082 -10.640 -12.274 1.00 57.06 199 LYS A N 1
ATOM 1576 C CA . LYS A 1 199 ? 6.883 -9.596 -11.250 1.00 57.06 199 LYS A CA 1
ATOM 1577 C C . LYS A 1 199 ? 8.062 -8.627 -11.063 1.00 57.06 199 LYS A C 1
ATOM 1579 O O . LYS A 1 199 ? 7.875 -7.567 -10.469 1.00 57.06 199 LYS A O 1
ATOM 1584 N N . ARG A 1 200 ? 9.271 -8.944 -11.554 1.00 66.38 200 ARG A N 1
ATOM 1585 C CA . ARG A 1 200 ? 10.511 -8.217 -11.182 1.00 66.38 200 ARG A CA 1
ATOM 1586 C C . ARG A 1 200 ? 11.038 -7.194 -12.199 1.00 66.38 200 ARG A C 1
ATOM 1588 O O . ARG A 1 200 ? 11.785 -6.302 -11.809 1.00 66.38 200 ARG A O 1
ATOM 1595 N N . ILE A 1 201 ? 10.666 -7.271 -13.481 1.00 85.31 201 ILE A N 1
ATOM 1596 C CA . ILE A 1 201 ? 11.394 -6.534 -14.541 1.00 85.31 201 ILE A CA 1
ATOM 1597 C C . ILE A 1 201 ? 10.847 -5.138 -14.887 1.00 85.31 201 ILE A C 1
ATOM 1599 O O . ILE A 1 201 ? 11.566 -4.330 -15.473 1.00 85.31 201 ILE A O 1
ATOM 1603 N N . ILE A 1 202 ? 9.588 -4.829 -14.550 1.00 86.38 202 ILE A N 1
ATOM 1604 C CA . ILE A 1 202 ? 8.823 -3.725 -15.172 1.00 86.38 202 ILE A CA 1
ATOM 1605 C C . ILE A 1 202 ? 9.476 -2.350 -14.967 1.00 86.38 202 ILE A C 1
ATOM 1607 O O . ILE A 1 202 ? 9.565 -1.567 -15.911 1.00 86.38 202 ILE A O 1
ATOM 1611 N N . SER A 1 203 ? 9.958 -2.041 -13.760 1.00 88.12 203 SER A N 1
ATOM 1612 C CA . SER A 1 203 ? 10.573 -0.737 -13.458 1.00 88.12 203 SER A CA 1
ATOM 1613 C C . SER A 1 203 ? 11.943 -0.561 -14.127 1.00 88.12 203 SER A C 1
ATOM 1615 O O . SER A 1 203 ? 12.315 0.551 -14.502 1.00 88.12 203 SER A O 1
ATOM 1617 N N . THR A 1 204 ? 12.692 -1.646 -14.322 1.00 92.56 204 THR A N 1
ATOM 1618 C CA . THR A 1 204 ? 13.974 -1.651 -15.042 1.00 92.56 204 THR A CA 1
ATOM 1619 C C . THR A 1 204 ? 13.742 -1.543 -16.547 1.00 92.56 204 THR A C 1
ATOM 1621 O O . THR A 1 204 ? 14.299 -0.647 -17.182 1.00 92.56 204 THR A O 1
ATOM 1624 N N . LEU A 1 205 ? 12.825 -2.342 -17.100 1.00 94.19 205 LEU A N 1
ATOM 1625 C CA . LEU A 1 205 ? 12.402 -2.248 -18.498 1.00 94.19 205 LEU A CA 1
ATOM 1626 C C . LEU A 1 205 ? 11.869 -0.845 -18.833 1.00 94.19 205 LEU A C 1
ATOM 1628 O O . LEU A 1 205 ? 12.187 -0.307 -19.888 1.00 94.19 205 LEU A O 1
ATOM 1632 N N . GLN A 1 206 ? 11.138 -0.200 -17.917 1.00 94.31 206 GLN A N 1
ATOM 1633 C CA . GLN A 1 206 ? 10.637 1.166 -18.108 1.00 94.31 206 GLN A CA 1
ATOM 1634 C C . GLN A 1 206 ? 11.762 2.206 -18.199 1.00 94.31 206 GLN A C 1
ATOM 1636 O O . GLN A 1 206 ? 11.607 3.175 -18.937 1.00 94.31 206 GLN A O 1
ATOM 1641 N N . ARG A 1 207 ? 12.901 2.011 -17.515 1.00 93.69 207 ARG A N 1
ATOM 1642 C CA . ARG A 1 207 ? 14.097 2.861 -17.689 1.00 93.69 207 ARG A CA 1
ATOM 1643 C C . ARG A 1 207 ? 14.773 2.614 -19.042 1.00 93.69 207 ARG A C 1
ATOM 1645 O O . ARG A 1 207 ? 15.271 3.562 -19.643 1.00 93.69 207 ARG A O 1
ATOM 1652 N N . VAL A 1 208 ? 14.783 1.364 -19.515 1.00 95.56 208 VAL A N 1
ATOM 1653 C CA . VAL A 1 208 ? 15.388 0.951 -20.794 1.00 95.56 208 VAL A CA 1
ATOM 1654 C C . VAL A 1 208 ? 14.571 1.452 -21.991 1.00 95.56 208 VAL A C 1
ATOM 1656 O O . VAL A 1 208 ? 15.086 2.225 -22.793 1.00 95.56 208 VAL A O 1
ATOM 1659 N N . VAL A 1 209 ? 13.286 1.097 -22.075 1.00 95.31 209 VAL A N 1
ATOM 1660 C CA . VAL A 1 209 ? 12.398 1.353 -23.229 1.00 95.31 209 VAL A CA 1
ATOM 1661 C C . VAL A 1 209 ? 12.185 2.846 -23.523 1.00 95.31 209 VAL A C 1
ATOM 1663 O O . VAL A 1 209 ? 11.993 3.216 -24.676 1.00 95.31 209 VAL A O 1
ATOM 1666 N N . VAL A 1 210 ? 12.254 3.736 -22.525 1.00 95.31 210 VAL A N 1
ATOM 1667 C CA . VAL A 1 210 ? 12.112 5.191 -22.763 1.00 95.31 210 VAL A CA 1
ATOM 1668 C C . VAL A 1 210 ? 13.395 5.877 -23.241 1.00 95.31 210 VAL A C 1
ATOM 1670 O O . VAL A 1 210 ? 13.336 7.025 -23.688 1.00 95.31 210 VAL A O 1
ATOM 1673 N N . ALA A 1 211 ? 14.557 5.227 -23.131 1.00 95.62 211 ALA A N 1
ATOM 1674 C CA . ALA A 1 211 ? 15.841 5.861 -23.405 1.00 95.62 211 ALA A CA 1
ATOM 1675 C C . ALA A 1 211 ? 16.043 6.109 -24.907 1.00 95.62 211 ALA A C 1
ATOM 1677 O O . ALA A 1 211 ? 15.872 5.202 -25.716 1.00 95.62 211 ALA A O 1
ATOM 1678 N N . GLY A 1 212 ? 16.465 7.325 -25.276 1.00 95.75 212 GLY A N 1
ATOM 1679 C CA . GLY A 1 212 ? 16.680 7.735 -26.673 1.00 95.75 212 GLY A CA 1
ATOM 1680 C C . GLY A 1 212 ? 17.464 6.718 -27.520 1.00 95.75 212 GLY A C 1
ATOM 1681 O O . GLY A 1 212 ? 16.904 6.233 -28.499 1.00 95.75 212 GLY A O 1
ATOM 1682 N N . PRO A 1 213 ? 18.686 6.308 -27.119 1.00 94.38 213 PRO A N 1
ATOM 1683 C CA . PRO A 1 213 ? 19.483 5.335 -27.874 1.00 94.38 213 PRO A CA 1
ATOM 1684 C C . PRO A 1 213 ? 18.792 3.980 -28.074 1.00 94.38 213 PRO A C 1
ATOM 1686 O O . PRO A 1 213 ? 18.942 3.365 -29.127 1.00 94.38 213 PRO A O 1
ATOM 1689 N N . VAL A 1 214 ? 18.015 3.529 -27.082 1.00 95.56 214 VAL A N 1
ATOM 1690 C CA . VAL A 1 214 ? 17.270 2.262 -27.139 1.00 95.56 214 VAL A CA 1
ATOM 1691 C C . VAL A 1 214 ? 16.117 2.376 -28.131 1.00 95.56 214 VAL A C 1
ATOM 1693 O O . VAL A 1 214 ? 16.001 1.546 -29.027 1.00 95.56 214 VAL A O 1
ATOM 1696 N N . LYS A 1 215 ? 15.318 3.445 -28.027 1.00 96.44 215 LYS A N 1
ATOM 1697 C CA . LYS A 1 215 ? 14.219 3.740 -28.955 1.00 96.44 215 LYS A CA 1
ATOM 1698 C C . LYS A 1 215 ? 14.691 3.793 -30.409 1.00 96.44 215 LYS A C 1
ATOM 1700 O O . LYS A 1 215 ? 14.144 3.086 -31.251 1.00 96.44 215 LYS A O 1
ATOM 1705 N N . SER A 1 216 ? 15.756 4.552 -30.684 1.00 94.88 216 SER A N 1
ATOM 1706 C CA . SER A 1 216 ? 16.315 4.697 -32.033 1.00 94.88 216 SER A CA 1
ATOM 1707 C C . SER A 1 216 ? 16.816 3.372 -32.620 1.00 94.88 216 SER A C 1
ATOM 1709 O O . SER A 1 216 ? 16.535 3.088 -33.781 1.00 94.88 216 SER A O 1
ATOM 1711 N N . ARG A 1 217 ? 17.514 2.539 -31.831 1.00 95.44 217 ARG A N 1
ATOM 1712 C CA . ARG A 1 217 ? 18.012 1.216 -32.264 1.00 95.44 217 ARG A CA 1
ATOM 1713 C C . ARG A 1 217 ? 16.912 0.186 -32.489 1.00 95.44 217 ARG A C 1
ATOM 1715 O O . ARG A 1 217 ? 17.027 -0.617 -33.404 1.00 95.44 217 ARG A O 1
ATOM 1722 N N . LEU A 1 218 ? 15.874 0.198 -31.656 1.00 96.50 218 LEU A N 1
ATOM 1723 C CA . LEU A 1 218 ? 14.751 -0.738 -31.753 1.00 96.50 218 LEU A CA 1
ATOM 1724 C C . LEU A 1 218 ? 13.659 -0.271 -32.731 1.00 96.50 218 LEU A C 1
ATOM 1726 O O . LEU A 1 218 ? 12.706 -1.004 -32.965 1.00 96.50 218 LEU A O 1
ATOM 1730 N N . GLY A 1 219 ? 13.776 0.938 -33.293 1.00 95.88 219 GLY A N 1
ATOM 1731 C CA . GLY A 1 219 ? 12.771 1.516 -34.190 1.00 95.88 219 GLY A CA 1
ATOM 1732 C C . GLY A 1 219 ? 11.425 1.798 -33.531 1.00 95.88 219 GLY A C 1
ATOM 1733 O O . GLY A 1 219 ? 10.414 1.823 -34.229 1.00 95.88 219 GLY A O 1
ATOM 1734 N N . ILE A 1 220 ? 11.409 1.996 -32.211 1.00 97.38 220 ILE A N 1
ATOM 1735 C CA . ILE A 1 220 ? 10.193 2.285 -31.449 1.00 97.38 220 ILE A CA 1
ATOM 1736 C C . ILE A 1 220 ? 10.128 3.752 -31.036 1.00 97.38 220 ILE A C 1
ATOM 1738 O O . ILE A 1 220 ? 11.143 4.394 -30.760 1.00 97.38 220 ILE A O 1
ATOM 1742 N N . GLU A 1 221 ? 8.915 4.261 -30.887 1.00 96.81 221 GLU A N 1
ATOM 1743 C CA . GLU A 1 221 ? 8.654 5.569 -30.299 1.00 96.81 221 GLU A CA 1
ATOM 1744 C C . GLU A 1 221 ? 7.507 5.514 -29.284 1.00 96.81 221 GLU A C 1
ATOM 1746 O O . GLU A 1 221 ? 6.874 4.477 -29.085 1.00 96.81 221 GLU A O 1
ATOM 1751 N N . ILE A 1 222 ? 7.290 6.617 -28.562 1.00 96.88 222 ILE A N 1
ATOM 1752 C CA . ILE A 1 222 ? 6.307 6.684 -27.476 1.00 96.88 222 ILE A CA 1
ATOM 1753 C C . ILE A 1 222 ? 5.532 7.997 -27.594 1.00 96.88 222 ILE A C 1
ATOM 1755 O O . ILE A 1 222 ? 6.012 9.043 -27.154 1.00 96.88 222 ILE A O 1
ATOM 1759 N N . ILE A 1 223 ? 4.326 7.938 -28.161 1.00 95.19 223 ILE A N 1
ATOM 1760 C CA . ILE A 1 223 ? 3.451 9.097 -28.376 1.00 95.19 223 ILE A CA 1
ATOM 1761 C C . ILE A 1 223 ? 2.292 9.032 -27.380 1.00 95.19 223 ILE A C 1
ATOM 1763 O O . ILE A 1 223 ? 1.549 8.055 -27.328 1.00 95.19 223 ILE A O 1
ATOM 1767 N N . LYS A 1 224 ? 2.139 10.080 -26.556 1.00 92.38 224 LYS A N 1
ATOM 1768 C CA . LYS A 1 224 ? 1.087 10.199 -25.518 1.00 92.38 224 LYS A CA 1
ATOM 1769 C C . LYS A 1 224 ? 0.981 8.971 -24.582 1.00 92.38 224 LYS A C 1
ATOM 1771 O O . LYS A 1 224 ? -0.076 8.699 -24.023 1.00 92.38 224 LYS A O 1
ATOM 1776 N N . GLY A 1 225 ? 2.089 8.248 -24.395 1.00 91.88 225 GLY A N 1
ATOM 1777 C CA . GLY A 1 225 ? 2.185 7.039 -23.567 1.00 91.88 225 GLY A CA 1
ATOM 1778 C C . GLY A 1 225 ? 1.977 5.713 -24.309 1.00 91.88 225 GLY A C 1
ATOM 1779 O O . GLY A 1 225 ? 2.273 4.673 -23.731 1.00 91.88 225 GLY A O 1
ATOM 1780 N N . ILE A 1 226 ? 1.527 5.725 -25.566 1.00 95.88 226 ILE A N 1
ATOM 1781 C CA . ILE A 1 226 ? 1.394 4.530 -26.417 1.00 95.88 226 ILE A CA 1
ATOM 1782 C C . ILE A 1 226 ? 2.725 4.257 -27.128 1.00 95.88 226 ILE A C 1
ATOM 1784 O O . ILE A 1 226 ? 3.370 5.196 -27.596 1.00 95.88 226 ILE A O 1
ATOM 1788 N N . VAL A 1 227 ? 3.136 2.989 -27.195 1.00 97.62 227 VAL A N 1
ATOM 1789 C CA . VAL A 1 227 ? 4.325 2.535 -27.928 1.00 97.62 227 VAL A CA 1
ATOM 1790 C C . VAL A 1 227 ? 3.960 2.254 -29.382 1.00 97.62 227 VAL A C 1
ATOM 1792 O O . VAL A 1 227 ? 3.067 1.452 -29.659 1.00 97.62 227 VAL A O 1
ATOM 1795 N N . TYR A 1 228 ? 4.694 2.880 -30.295 1.00 97.62 228 TYR A N 1
ATOM 1796 C CA . TYR A 1 228 ? 4.623 2.612 -31.729 1.00 97.62 228 TYR A CA 1
ATOM 1797 C C . TYR A 1 228 ? 5.944 2.003 -32.211 1.00 97.62 228 TYR A C 1
ATOM 1799 O O . TYR A 1 228 ? 6.980 2.147 -31.558 1.00 97.62 228 TYR A O 1
ATOM 1807 N N . THR A 1 229 ? 5.907 1.330 -33.356 1.00 97.62 229 THR A N 1
ATOM 1808 C CA . THR A 1 22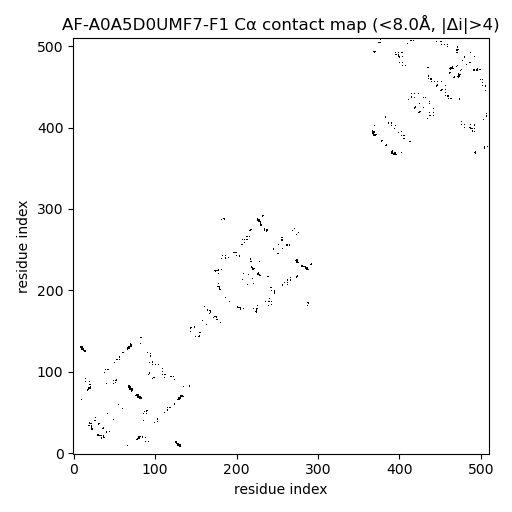9 ? 7.051 0.692 -34.016 1.00 97.62 229 THR A CA 1
ATOM 1809 C C . THR A 1 229 ? 7.048 1.007 -35.509 1.00 97.62 229 THR A C 1
ATOM 1811 O O . THR A 1 229 ? 6.000 1.027 -36.150 1.00 97.62 229 THR A O 1
ATOM 1814 N N . HIS A 1 230 ? 8.234 1.232 -36.071 1.00 96.94 230 HIS A N 1
ATOM 1815 C CA . HIS A 1 230 ? 8.458 1.360 -37.513 1.00 96.94 230 HIS A CA 1
ATOM 1816 C C . HIS A 1 230 ? 8.775 0.017 -38.190 1.00 96.94 230 HIS A C 1
ATOM 1818 O O . HIS A 1 230 ? 9.346 0.009 -39.273 1.00 96.94 230 HIS A O 1
ATOM 1824 N N . TYR A 1 231 ? 8.487 -1.117 -37.554 1.00 96.62 231 TYR A N 1
ATOM 1825 C CA . TYR A 1 231 ? 8.873 -2.437 -38.054 1.00 96.62 231 TYR A CA 1
ATOM 1826 C C . TYR A 1 231 ? 7.753 -3.471 -37.872 1.00 96.62 231 TYR A C 1
ATOM 1828 O O . TYR A 1 231 ? 7.025 -3.390 -36.873 1.00 96.62 231 TYR A O 1
ATOM 1836 N N . PRO A 1 232 ? 7.635 -4.460 -38.786 1.00 94.75 232 PRO A N 1
ATOM 1837 C CA . PRO A 1 232 ? 6.691 -5.569 -38.664 1.00 94.75 232 PRO A CA 1
ATOM 1838 C C . PRO A 1 232 ? 6.985 -6.424 -37.426 1.00 94.75 232 PRO A C 1
ATOM 1840 O O . PRO A 1 232 ? 8.075 -6.361 -36.850 1.00 94.75 232 PRO A O 1
ATOM 1843 N N . ALA A 1 233 ? 6.010 -7.246 -37.029 1.00 92.31 233 ALA A N 1
ATOM 1844 C CA . ALA A 1 233 ? 6.029 -7.972 -35.760 1.00 92.31 233 ALA A CA 1
ATOM 1845 C C . ALA A 1 233 ? 7.323 -8.770 -35.530 1.00 92.31 233 ALA A C 1
ATOM 1847 O O . ALA A 1 233 ? 7.937 -8.618 -34.479 1.00 92.31 233 ALA A O 1
ATOM 1848 N N . GLU A 1 234 ? 7.778 -9.543 -36.519 1.00 92.56 234 GLU A N 1
ATOM 1849 C CA . GLU A 1 234 ? 9.007 -10.349 -36.447 1.00 92.56 234 GLU A CA 1
ATOM 1850 C C . GLU A 1 234 ? 10.265 -9.509 -36.167 1.00 92.56 234 GLU A C 1
ATOM 1852 O O . GLU A 1 234 ? 11.110 -9.882 -35.355 1.00 92.56 234 GLU A O 1
ATOM 1857 N N . GLU A 1 235 ? 10.380 -8.354 -36.820 1.00 95.31 235 GLU A N 1
ATOM 1858 C CA . GLU A 1 235 ? 11.546 -7.472 -36.742 1.00 95.31 235 GLU A CA 1
ATOM 1859 C C . GLU A 1 235 ? 11.565 -6.680 -35.431 1.00 95.31 235 GLU A C 1
ATOM 1861 O O . GLU A 1 235 ? 12.593 -6.620 -34.753 1.00 95.31 235 GLU A O 1
ATOM 1866 N N . ALA A 1 236 ? 10.411 -6.149 -35.016 1.00 95.12 236 ALA A N 1
ATOM 1867 C CA . ALA A 1 236 ? 10.248 -5.529 -33.705 1.00 95.12 236 ALA A CA 1
ATOM 1868 C C . ALA A 1 236 ? 10.516 -6.539 -32.569 1.00 95.12 236 ALA A C 1
ATOM 1870 O O . ALA A 1 236 ? 11.142 -6.206 -31.557 1.00 95.12 236 ALA A O 1
ATOM 1871 N N . LEU A 1 237 ? 10.084 -7.793 -32.743 1.00 95.31 237 LEU A N 1
ATOM 1872 C CA . LEU A 1 237 ? 10.221 -8.849 -31.745 1.00 95.31 237 LEU A CA 1
ATOM 1873 C C . LEU A 1 237 ? 11.681 -9.221 -31.465 1.00 95.31 237 LEU A C 1
ATOM 1875 O O . LEU A 1 237 ? 11.985 -9.462 -30.297 1.00 95.31 237 LEU A O 1
ATOM 1879 N N . LYS A 1 238 ? 12.593 -9.204 -32.452 1.00 95.44 238 LYS A N 1
ATOM 1880 C CA . LYS A 1 238 ? 14.034 -9.502 -32.257 1.00 95.44 238 LYS A CA 1
ATOM 1881 C C . LYS A 1 238 ? 14.618 -8.755 -31.056 1.00 95.44 238 LYS A C 1
ATOM 1883 O O . LYS A 1 238 ? 15.068 -9.362 -30.083 1.00 95.44 238 LYS A O 1
ATOM 1888 N N . GLY A 1 239 ? 14.553 -7.426 -31.099 1.00 95.12 239 GLY A N 1
ATOM 1889 C CA . GLY A 1 239 ? 15.156 -6.587 -30.071 1.00 95.12 239 GLY A CA 1
ATOM 1890 C C . GLY A 1 239 ? 14.300 -6.452 -28.813 1.00 95.12 239 GLY A C 1
ATOM 1891 O O . GLY A 1 239 ? 14.840 -6.454 -27.706 1.00 95.12 239 GLY A O 1
ATOM 1892 N N . LEU A 1 240 ? 12.969 -6.389 -28.947 1.00 96.81 240 LEU A N 1
ATOM 1893 C CA . LEU A 1 240 ? 12.069 -6.267 -27.794 1.00 96.81 240 LEU A CA 1
ATOM 1894 C C . LEU A 1 240 ? 12.060 -7.536 -26.930 1.00 96.81 240 LEU A C 1
ATOM 1896 O O . LEU A 1 240 ? 12.164 -7.432 -25.706 1.00 96.81 240 LEU A O 1
ATOM 1900 N N . SER A 1 241 ? 12.005 -8.725 -27.544 1.00 94.62 241 SER A N 1
ATOM 1901 C CA . SER A 1 241 ? 12.104 -9.993 -26.808 1.00 94.62 241 SER A CA 1
ATOM 1902 C C . SER A 1 241 ? 13.458 -10.125 -26.123 1.00 94.62 241 SER A C 1
ATOM 1904 O O . SER A 1 241 ? 13.488 -10.455 -24.942 1.00 94.62 241 SER A O 1
ATOM 1906 N N . LYS A 1 242 ? 14.568 -9.772 -26.789 1.00 95.44 242 LYS A N 1
ATOM 1907 C CA . LYS A 1 242 ? 15.902 -9.797 -26.175 1.00 95.44 242 LYS A CA 1
ATOM 1908 C C . LYS A 1 242 ? 15.974 -8.949 -24.903 1.00 95.44 242 LYS A C 1
ATOM 1910 O O . LYS A 1 242 ? 16.411 -9.463 -23.878 1.00 95.44 242 LYS A O 1
ATOM 1915 N N . VAL A 1 243 ? 15.490 -7.702 -24.928 1.00 95.31 243 VAL A N 1
ATOM 1916 C CA . VAL A 1 243 ? 15.477 -6.841 -23.729 1.00 95.31 243 VAL A CA 1
ATOM 1917 C C . VAL A 1 243 ? 14.625 -7.441 -22.604 1.00 95.31 243 VAL A C 1
ATOM 1919 O O . VAL A 1 243 ? 15.032 -7.417 -21.443 1.00 95.31 243 VAL A O 1
ATOM 1922 N N . VAL A 1 244 ? 13.452 -7.999 -22.918 1.00 93.75 244 VAL A N 1
ATOM 1923 C CA . VAL A 1 244 ? 12.583 -8.640 -21.914 1.00 93.75 244 VAL A CA 1
ATOM 1924 C C . VAL A 1 244 ? 13.228 -9.910 -21.344 1.00 93.75 244 VAL A C 1
ATOM 1926 O O . VAL A 1 244 ? 13.228 -10.098 -20.128 1.00 93.75 244 VAL A O 1
ATOM 1929 N N . LEU A 1 245 ? 13.815 -10.759 -22.188 1.00 91.50 245 LEU A N 1
ATOM 1930 C CA . LEU A 1 245 ? 14.404 -12.045 -21.806 1.00 91.50 245 LEU A CA 1
ATOM 1931 C C . LEU A 1 245 ? 15.745 -11.892 -21.070 1.00 91.50 245 LEU A C 1
ATOM 1933 O O . LEU A 1 245 ? 15.991 -12.634 -20.119 1.00 91.50 245 LEU A O 1
ATOM 1937 N N . ASP A 1 246 ? 16.585 -10.915 -21.432 1.00 93.00 246 ASP A N 1
ATOM 1938 C CA . ASP A 1 246 ? 17.815 -10.584 -20.693 1.00 93.00 246 ASP A CA 1
ATOM 1939 C C . ASP A 1 246 ? 17.504 -10.107 -19.260 1.00 93.00 246 ASP A C 1
ATOM 1941 O O . ASP A 1 246 ? 18.242 -10.428 -18.325 1.00 93.00 246 ASP A O 1
ATOM 1945 N N . LEU A 1 247 ? 16.388 -9.388 -19.076 1.00 91.38 247 LEU A N 1
ATOM 1946 C CA . LEU A 1 247 ? 15.900 -8.963 -17.760 1.00 91.38 247 LEU A CA 1
ATOM 1947 C C . LEU A 1 247 ? 15.209 -10.099 -16.985 1.00 91.38 247 LEU A C 1
ATOM 1949 O O . LEU A 1 247 ? 15.421 -10.200 -15.778 1.00 91.38 247 LEU A O 1
ATOM 1953 N N . ARG A 1 248 ? 14.409 -10.963 -17.639 1.00 88.81 248 ARG A N 1
ATOM 1954 C CA . ARG A 1 248 ? 13.775 -12.141 -16.998 1.00 88.81 248 ARG A CA 1
ATOM 1955 C C . ARG A 1 248 ? 14.821 -13.114 -16.464 1.00 88.81 248 ARG A C 1
ATOM 1957 O O . ARG A 1 248 ? 14.816 -13.443 -15.285 1.00 88.81 248 ARG A O 1
ATOM 1964 N N . SER A 1 249 ? 15.772 -13.495 -17.315 1.00 88.12 249 SER A N 1
ATOM 1965 C CA . SER A 1 249 ? 16.847 -14.441 -16.982 1.00 88.12 249 SER A CA 1
ATOM 1966 C C . SER A 1 249 ? 17.947 -13.868 -16.074 1.00 88.12 249 SER A C 1
ATOM 1968 O O . SER A 1 249 ? 18.915 -14.563 -15.772 1.00 88.12 249 SER A O 1
ATOM 1970 N N . GLY A 1 250 ? 17.846 -12.602 -15.651 1.00 87.88 250 GLY A N 1
ATOM 1971 C CA . GLY A 1 250 ? 18.819 -11.969 -14.758 1.00 87.88 250 GLY A CA 1
ATOM 1972 C C . GLY A 1 250 ? 20.219 -11.768 -15.354 1.00 87.88 250 GLY A C 1
ATOM 1973 O O . GLY A 1 250 ? 21.134 -11.407 -14.610 1.00 87.88 250 GLY A O 1
ATOM 1974 N N . ARG A 1 251 ? 20.392 -11.953 -16.676 1.00 89.69 251 ARG A N 1
ATOM 1975 C CA . ARG A 1 251 ? 21.626 -11.597 -17.409 1.00 89.69 251 ARG A CA 1
ATOM 1976 C C . ARG A 1 251 ? 21.968 -10.120 -17.239 1.00 89.69 251 ARG A C 1
ATOM 1978 O O . ARG A 1 251 ? 23.138 -9.758 -17.301 1.00 89.69 251 ARG A O 1
ATOM 1985 N N . ILE A 1 252 ? 20.941 -9.288 -17.063 1.00 91.12 252 ILE A N 1
ATOM 1986 C CA . ILE A 1 252 ? 21.048 -7.847 -16.856 1.00 91.12 252 ILE A CA 1
ATOM 1987 C C . ILE A 1 252 ? 20.242 -7.448 -15.629 1.00 91.12 252 ILE A C 1
ATOM 1989 O O . ILE A 1 252 ? 19.064 -7.781 -15.486 1.00 91.12 252 ILE A O 1
ATOM 1993 N N . LYS A 1 253 ? 20.901 -6.711 -14.741 1.00 89.56 253 LYS A N 1
ATOM 1994 C CA . LYS A 1 253 ? 20.369 -6.223 -13.472 1.00 89.56 253 LYS A CA 1
ATOM 1995 C C . LYS A 1 253 ? 20.097 -4.726 -13.566 1.00 89.56 253 LYS A C 1
ATOM 1997 O O . LYS A 1 253 ? 20.536 -4.039 -14.487 1.00 89.56 253 LYS A O 1
ATOM 2002 N N . VAL A 1 254 ? 19.370 -4.192 -12.584 1.00 87.31 254 VAL A N 1
ATOM 2003 C CA . VAL A 1 254 ? 19.029 -2.760 -12.533 1.00 87.31 254 VAL A CA 1
ATOM 2004 C C . VAL A 1 254 ? 20.275 -1.862 -12.547 1.00 87.31 254 VAL A C 1
ATOM 2006 O O . VAL A 1 254 ? 20.254 -0.814 -13.190 1.00 87.31 254 VAL A O 1
ATOM 2009 N N . THR A 1 255 ? 21.368 -2.321 -11.927 1.00 91.62 255 THR A N 1
ATOM 2010 C CA . THR A 1 255 ? 22.702 -1.700 -11.895 1.00 91.62 255 THR A CA 1
ATOM 2011 C C . THR A 1 255 ? 23.301 -1.454 -13.273 1.00 91.62 255 THR A C 1
ATOM 2013 O O . THR A 1 255 ? 24.022 -0.478 -13.460 1.00 91.62 255 THR A O 1
ATOM 2016 N N . ASP A 1 256 ? 22.984 -2.307 -14.245 1.00 90.38 256 ASP A N 1
ATOM 2017 C CA . ASP A 1 256 ? 23.685 -2.383 -15.531 1.00 90.38 256 ASP A CA 1
ATOM 2018 C C . ASP A 1 256 ? 23.025 -1.486 -16.592 1.00 90.38 256 ASP A C 1
ATOM 2020 O O . ASP A 1 256 ? 23.524 -1.348 -17.705 1.00 90.38 256 ASP A O 1
ATOM 2024 N N . VAL A 1 257 ? 21.890 -0.870 -16.239 1.00 92.19 257 VAL A N 1
ATOM 2025 C CA . VAL A 1 257 ? 21.067 0.009 -17.086 1.00 92.19 257 VAL A CA 1
ATOM 2026 C C . VAL A 1 257 ? 20.512 1.220 -16.314 1.00 92.19 257 VAL A C 1
ATOM 2028 O O . VAL A 1 257 ? 19.581 1.886 -16.780 1.00 92.19 257 VAL A O 1
ATOM 2031 N N . TYR A 1 258 ? 21.049 1.525 -15.125 1.00 90.00 258 TYR A N 1
ATOM 2032 C CA . TYR A 1 258 ? 20.513 2.552 -1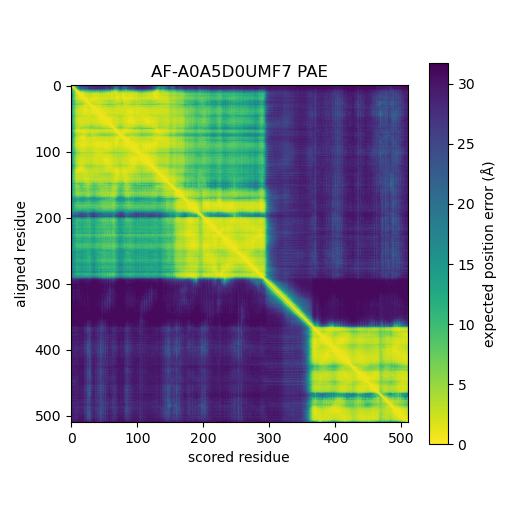4.222 1.00 90.00 258 TYR A CA 1
ATOM 2033 C C . TYR A 1 258 ? 20.721 3.980 -14.746 1.00 90.00 258 TYR A C 1
ATOM 2035 O O . TYR A 1 258 ? 19.795 4.801 -14.760 1.00 90.00 258 TYR A O 1
ATOM 2043 N N . HIS A 1 259 ? 21.917 4.270 -15.253 1.00 91.62 259 HIS A N 1
ATOM 2044 C CA . HIS A 1 259 ? 22.307 5.558 -15.819 1.00 91.62 259 HIS A CA 1
ATOM 2045 C C . HIS A 1 259 ? 22.127 5.600 -17.345 1.00 91.62 259 HIS A C 1
ATOM 2047 O O . HIS A 1 259 ? 22.011 4.577 -18.019 1.00 91.62 259 HIS A O 1
ATOM 2053 N N . ALA A 1 260 ? 22.079 6.810 -17.911 1.00 88.56 260 ALA A N 1
ATOM 2054 C CA . ALA A 1 260 ? 21.842 7.000 -19.344 1.00 88.56 260 ALA A CA 1
ATOM 2055 C C . ALA A 1 260 ? 22.935 6.405 -20.264 1.00 88.56 260 ALA A C 1
ATOM 2057 O O . ALA A 1 260 ? 22.537 5.771 -21.243 1.00 88.56 260 ALA A O 1
ATOM 2058 N N . PRO A 1 261 ? 24.252 6.519 -19.967 1.00 93.44 261 PRO A N 1
ATOM 2059 C CA . PRO A 1 261 ? 25.297 5.905 -20.792 1.00 93.44 261 PRO A CA 1
ATOM 2060 C C . PRO A 1 261 ? 25.152 4.385 -20.859 1.00 93.44 261 PRO A C 1
ATOM 2062 O O . PRO A 1 261 ? 25.043 3.835 -21.947 1.00 93.44 261 PRO A O 1
ATOM 2065 N N . GLN A 1 262 ? 24.966 3.736 -19.703 1.00 94.75 262 GLN A N 1
ATOM 2066 C CA . GLN A 1 262 ? 24.830 2.281 -19.581 1.00 94.75 262 GLN A CA 1
ATOM 2067 C C . GLN A 1 262 ? 23.714 1.694 -20.464 1.00 94.75 262 GLN A C 1
ATOM 2069 O O . GLN A 1 262 ? 23.855 0.605 -21.011 1.00 94.75 262 GLN A O 1
ATOM 2074 N N . ARG A 1 263 ? 22.605 2.424 -20.655 1.00 94.88 263 ARG A N 1
ATOM 2075 C CA . ARG A 1 263 ? 21.526 2.015 -21.575 1.00 94.88 263 ARG A CA 1
ATOM 2076 C C . ARG A 1 263 ? 21.928 2.101 -23.045 1.00 94.88 263 ARG A C 1
ATOM 2078 O O . ARG A 1 263 ? 21.490 1.266 -23.830 1.00 94.88 263 ARG A O 1
ATOM 2085 N N . GLY A 1 264 ? 22.755 3.084 -23.403 1.00 93.19 264 GLY A N 1
ATOM 2086 C CA . GLY A 1 264 ? 23.431 3.150 -24.698 1.00 93.19 264 GLY A CA 1
ATOM 2087 C C . GLY A 1 264 ? 24.417 1.993 -24.866 1.00 93.19 264 GLY A C 1
ATOM 2088 O O . GLY A 1 264 ? 24.342 1.266 -25.849 1.00 93.19 264 GLY A O 1
ATOM 2089 N N . ASP A 1 265 ? 25.270 1.759 -23.869 1.00 94.50 265 ASP A N 1
ATOM 2090 C CA . ASP A 1 265 ? 26.274 0.688 -23.873 1.00 94.50 265 ASP A CA 1
ATOM 2091 C C . ASP A 1 265 ? 25.651 -0.709 -23.955 1.00 94.50 265 ASP A C 1
ATOM 2093 O O . ASP A 1 265 ? 26.206 -1.584 -24.615 1.00 94.50 265 ASP A O 1
ATOM 2097 N N . TYR A 1 266 ? 24.488 -0.921 -23.334 1.00 96.00 266 TYR A N 1
ATOM 2098 C CA . TYR A 1 266 ? 23.721 -2.157 -23.466 1.00 96.00 266 TYR A CA 1
ATOM 2099 C C . TYR A 1 266 ? 23.222 -2.354 -24.903 1.00 96.00 266 TYR A C 1
ATOM 2101 O O . TYR A 1 266 ? 23.558 -3.357 -25.533 1.00 96.00 266 TYR A O 1
ATOM 2109 N N . ILE A 1 267 ? 22.481 -1.388 -25.461 1.00 95.75 267 ILE A N 1
ATOM 2110 C CA . ILE A 1 267 ? 21.938 -1.513 -26.824 1.00 95.75 267 ILE A CA 1
ATOM 2111 C C . ILE A 1 267 ? 23.032 -1.438 -27.909 1.00 95.75 267 ILE A C 1
ATOM 2113 O O . ILE A 1 267 ? 22.794 -1.824 -29.051 1.00 95.75 267 ILE A O 1
ATOM 2117 N N . ASN A 1 268 ? 24.246 -0.979 -27.575 1.00 94.44 268 ASN A N 1
ATOM 2118 C CA . ASN A 1 268 ? 25.454 -1.064 -28.412 1.00 94.44 268 ASN A CA 1
ATOM 2119 C C . ASN A 1 268 ? 26.028 -2.487 -28.526 1.00 94.44 268 ASN A C 1
ATOM 2121 O O . ASN A 1 268 ? 26.793 -2.739 -29.451 1.00 94.44 268 ASN A O 1
ATOM 2125 N N . ARG A 1 269 ? 25.669 -3.418 -27.631 1.00 94.69 269 ARG A N 1
ATOM 2126 C CA . ARG A 1 269 ? 26.148 -4.819 -27.641 1.00 94.69 269 ARG A CA 1
ATOM 2127 C C . ARG A 1 269 ? 25.223 -5.778 -28.400 1.00 94.69 269 ARG A C 1
ATOM 2129 O O . ARG A 1 269 ? 25.437 -6.987 -28.363 1.00 94.69 269 ARG A O 1
ATOM 2136 N N . PHE A 1 270 ? 24.175 -5.268 -29.043 1.00 95.56 270 PHE A N 1
ATOM 2137 C CA . PHE A 1 270 ? 23.262 -6.081 -29.846 1.00 95.56 270 PHE A CA 1
ATOM 2138 C C . PHE A 1 270 ? 23.936 -6.430 -31.173 1.00 95.56 270 PHE A C 1
ATOM 2140 O O . PHE A 1 270 ? 24.418 -5.543 -31.876 1.00 95.56 270 PHE A O 1
ATOM 2147 N N . ALA A 1 271 ? 23.958 -7.716 -31.523 1.00 94.12 271 ALA A N 1
ATOM 2148 C CA . ALA A 1 271 ? 24.381 -8.144 -32.851 1.00 94.12 271 ALA A CA 1
ATOM 2149 C C . ALA A 1 271 ? 23.298 -7.784 -33.882 1.00 94.12 271 ALA A C 1
ATOM 2151 O O . ALA A 1 271 ? 22.131 -7.638 -33.525 1.00 94.12 271 ALA A O 1
ATOM 2152 N N . SER A 1 272 ? 23.637 -7.716 -35.172 1.00 90.50 272 SER A N 1
ATOM 2153 C CA . SER A 1 272 ? 22.675 -7.348 -36.228 1.00 90.50 272 SER A CA 1
ATOM 2154 C C . SER A 1 272 ? 21.435 -8.254 -36.275 1.00 90.50 272 SER A C 1
ATOM 2156 O O . SER A 1 272 ? 20.356 -7.792 -36.612 1.00 90.50 272 SER A O 1
ATOM 2158 N N . ARG A 1 273 ? 21.561 -9.529 -35.871 1.00 91.94 273 ARG A N 1
ATOM 2159 C CA . ARG A 1 273 ? 20.434 -10.476 -35.737 1.00 91.94 273 ARG A CA 1
ATOM 2160 C C . ARG A 1 273 ? 19.463 -10.145 -34.593 1.00 91.94 273 ARG A C 1
ATOM 2162 O O . ARG A 1 273 ? 18.337 -10.625 -34.597 1.00 91.94 273 ARG A O 1
ATOM 2169 N N . ASP A 1 274 ? 19.929 -9.390 -33.599 1.00 92.81 274 ASP A N 1
ATOM 2170 C CA . ASP A 1 274 ? 19.172 -8.990 -32.411 1.00 92.81 274 ASP A CA 1
ATOM 2171 C C . ASP A 1 274 ? 18.443 -7.645 -32.630 1.00 92.81 274 ASP A C 1
ATOM 2173 O O . ASP A 1 274 ? 17.730 -7.173 -31.745 1.00 92.81 274 ASP A O 1
ATOM 2177 N N . LEU A 1 275 ? 18.660 -6.997 -33.779 1.00 94.81 275 LEU A N 1
ATOM 2178 C CA . LEU A 1 275 ? 18.085 -5.709 -34.163 1.00 94.81 275 LEU A CA 1
ATOM 2179 C C . LEU A 1 275 ? 17.113 -5.892 -35.343 1.00 94.81 275 LEU A C 1
ATOM 2181 O O . LEU A 1 275 ? 17.258 -6.850 -36.107 1.00 94.81 275 LEU A O 1
ATOM 2185 N N . PRO A 1 276 ? 16.130 -4.991 -35.505 1.00 94.94 276 PRO A N 1
ATOM 2186 C CA . PRO A 1 276 ? 15.292 -4.967 -36.696 1.00 94.94 276 PRO A CA 1
ATOM 2187 C C . PRO A 1 276 ? 16.110 -4.590 -37.939 1.00 94.94 276 PRO A C 1
ATOM 2189 O O . PRO A 1 276 ? 16.971 -3.709 -37.886 1.00 94.94 276 PRO A O 1
ATOM 2192 N N . ASP A 1 277 ? 15.807 -5.237 -39.061 1.00 95.56 277 ASP A N 1
ATOM 2193 C CA . ASP A 1 277 ? 16.384 -4.954 -40.375 1.00 95.56 277 ASP A CA 1
ATOM 2194 C C . ASP A 1 277 ? 15.897 -3.589 -40.912 1.00 95.56 277 ASP A C 1
ATOM 2196 O O . ASP A 1 277 ? 14.697 -3.434 -41.166 1.00 95.56 277 ASP A O 1
ATOM 2200 N N . PRO A 1 278 ? 16.790 -2.599 -41.135 1.00 93.50 278 PRO A N 1
ATOM 2201 C CA . PRO A 1 278 ? 16.413 -1.294 -41.678 1.00 93.50 278 PRO A CA 1
ATOM 2202 C C . PRO A 1 278 ? 15.714 -1.351 -43.042 1.00 93.50 278 PRO A C 1
ATOM 2204 O O . PRO A 1 278 ? 14.947 -0.441 -43.346 1.00 93.50 278 PRO A O 1
ATOM 2207 N N . ALA A 1 279 ? 15.933 -2.401 -43.844 1.00 94.62 279 ALA A N 1
ATOM 2208 C CA . ALA A 1 279 ? 15.269 -2.572 -45.138 1.00 94.62 279 ALA A CA 1
ATOM 2209 C C . ALA A 1 279 ? 13.768 -2.906 -45.015 1.00 94.62 279 ALA A C 1
ATOM 2211 O O . ALA A 1 279 ? 13.023 -2.746 -45.976 1.00 94.62 279 ALA A O 1
ATOM 2212 N N . LYS A 1 280 ? 13.308 -3.336 -43.831 1.00 94.12 280 LYS A N 1
ATOM 2213 C CA . LYS A 1 280 ? 11.900 -3.657 -43.534 1.00 94.12 280 LYS A CA 1
ATOM 2214 C C . LYS A 1 280 ? 11.189 -2.546 -42.748 1.00 94.12 280 LYS A C 1
ATOM 2216 O O . LYS A 1 280 ? 10.225 -2.815 -42.028 1.00 94.12 280 LYS A O 1
ATOM 2221 N N . ARG A 1 281 ? 11.694 -1.310 -42.810 1.00 95.50 281 ARG A N 1
ATOM 2222 C CA . ARG A 1 281 ? 11.139 -0.174 -42.064 1.00 95.50 281 ARG A CA 1
ATOM 2223 C C . ARG A 1 281 ? 9.866 0.367 -42.723 1.00 95.50 281 ARG A C 1
ATOM 2225 O O . ARG A 1 281 ? 9.871 0.686 -43.903 1.00 95.50 281 ARG A O 1
ATOM 2232 N N . PHE A 1 282 ? 8.813 0.557 -41.934 1.00 93.06 282 PHE A N 1
ATOM 2233 C CA . PHE A 1 282 ? 7.617 1.301 -42.319 1.00 93.06 282 PHE A CA 1
ATOM 2234 C C . PHE A 1 282 ? 7.856 2.819 -42.281 1.00 93.06 282 PHE A C 1
ATOM 2236 O O . PHE A 1 282 ? 8.338 3.357 -41.273 1.00 93.06 282 PHE A O 1
ATOM 2243 N N . ASP A 1 283 ? 7.408 3.522 -43.326 1.00 89.94 283 ASP A N 1
ATOM 2244 C CA . ASP A 1 283 ? 7.399 4.993 -43.383 1.00 89.94 283 ASP A CA 1
ATOM 2245 C C . ASP A 1 283 ? 6.573 5.604 -42.245 1.00 89.94 283 ASP A C 1
ATOM 2247 O O . ASP A 1 283 ? 6.979 6.576 -41.603 1.00 89.94 283 ASP A O 1
ATOM 2251 N N . LYS A 1 284 ? 5.410 5.002 -41.967 1.00 92.75 284 LYS A N 1
ATOM 2252 C CA . LYS A 1 284 ? 4.484 5.415 -40.909 1.00 92.75 284 LYS A CA 1
ATOM 2253 C C . LYS A 1 284 ? 4.544 4.415 -39.745 1.00 92.75 284 LYS A C 1
ATOM 2255 O O . LYS A 1 284 ? 4.373 3.219 -39.976 1.00 92.75 284 LYS A O 1
ATOM 2260 N N . PRO A 1 285 ? 4.783 4.871 -38.504 1.00 95.44 285 PRO A N 1
ATOM 2261 C CA . PRO A 1 285 ? 4.850 3.992 -37.344 1.00 95.44 285 PRO A CA 1
ATOM 2262 C C . PRO A 1 285 ? 3.456 3.480 -36.948 1.00 95.44 285 PRO A C 1
ATOM 2264 O O . PRO A 1 285 ? 2.478 4.229 -36.954 1.00 95.44 285 PRO A O 1
ATOM 2267 N N . VAL A 1 286 ? 3.372 2.205 -36.566 1.00 95.88 286 VAL A N 1
ATOM 2268 C CA . VAL A 1 286 ? 2.127 1.515 -36.174 1.00 95.88 286 VAL A CA 1
ATOM 2269 C C . VAL A 1 286 ? 2.124 1.173 -34.684 1.00 95.88 286 VAL A C 1
ATOM 2271 O O . VAL A 1 286 ? 3.183 1.055 -34.067 1.00 95.88 286 VAL A O 1
ATOM 2274 N N . ILE A 1 287 ? 0.945 1.023 -34.077 1.00 95.50 287 ILE A N 1
ATOM 2275 C CA . ILE A 1 287 ? 0.812 0.719 -32.644 1.00 95.50 287 ILE A CA 1
ATOM 2276 C C . ILE A 1 287 ? 1.335 -0.697 -32.362 1.00 95.50 287 ILE A C 1
ATOM 2278 O O . ILE A 1 287 ? 0.875 -1.674 -32.948 1.00 95.50 287 ILE A O 1
ATOM 2282 N N . LEU A 1 288 ? 2.271 -0.826 -31.415 1.00 95.38 288 LEU A N 1
ATOM 2283 C CA . LEU A 1 288 ? 2.926 -2.106 -31.102 1.00 95.38 288 LEU A CA 1
ATOM 2284 C C . LEU A 1 288 ? 1.938 -3.179 -30.606 1.00 95.38 288 LEU A C 1
ATOM 2286 O O . LEU A 1 288 ? 2.128 -4.366 -30.858 1.00 95.38 288 LEU A O 1
ATOM 2290 N N . ALA A 1 289 ? 0.882 -2.770 -29.897 1.00 91.50 289 ALA A N 1
ATOM 2291 C CA . ALA A 1 289 ? -0.132 -3.682 -29.369 1.00 91.50 289 ALA A CA 1
ATOM 2292 C C . ALA A 1 289 ? -0.964 -4.368 -30.469 1.00 91.50 289 ALA A C 1
ATOM 2294 O O . ALA A 1 289 ? -1.399 -5.506 -30.272 1.00 91.50 289 ALA A O 1
ATOM 2295 N N . ASP A 1 290 ? -1.127 -3.709 -31.618 1.00 91.25 290 ASP A N 1
ATOM 2296 C CA . ASP A 1 290 ? -2.045 -4.117 -32.686 1.00 91.25 290 ASP A CA 1
ATOM 2297 C C . ASP A 1 290 ? -1.372 -5.078 -33.684 1.00 91.25 290 ASP A C 1
ATOM 2299 O O . ASP A 1 290 ? -2.044 -5.738 -34.471 1.00 91.25 290 ASP A O 1
ATOM 2303 N N . LEU A 1 291 ? -0.043 -5.222 -33.610 1.00 89.31 291 LEU A N 1
ATOM 2304 C CA . LEU A 1 291 ? 0.721 -6.143 -34.448 1.00 89.31 291 LEU A CA 1
ATOM 2305 C C . LEU A 1 291 ? 0.433 -7.625 -34.156 1.00 89.31 291 LEU A C 1
ATOM 2307 O O . LEU A 1 291 ? 0.351 -8.067 -32.999 1.00 89.31 291 LEU A O 1
ATOM 2311 N N . VAL A 1 292 ? 0.391 -8.391 -35.246 1.00 80.50 292 VAL A N 1
ATOM 2312 C CA . VAL A 1 292 ? 0.237 -9.850 -35.335 1.00 80.50 292 VAL A CA 1
ATOM 2313 C C . VAL A 1 292 ? 1.391 -10.397 -36.195 1.00 80.50 292 VAL A C 1
ATOM 2315 O O . VAL A 1 292 ? 1.928 -9.676 -37.035 1.00 80.50 292 VAL A O 1
ATOM 2318 N N . VAL A 1 293 ? 1.814 -11.645 -35.974 1.00 67.38 293 VAL A N 1
ATOM 2319 C CA . VAL A 1 293 ? 2.759 -12.352 -36.863 1.00 67.38 293 VAL A CA 1
ATOM 2320 C C . VAL A 1 293 ? 1.954 -13.163 -37.873 1.00 67.38 293 VAL A C 1
ATOM 2322 O O . VAL A 1 293 ? 1.049 -13.888 -37.465 1.00 67.38 293 VAL A O 1
ATOM 2325 N N . GLY A 1 294 ? 2.311 -13.078 -39.157 1.00 57.31 294 GLY A N 1
ATOM 2326 C CA . GLY A 1 294 ? 1.700 -13.895 -40.209 1.00 57.31 294 GLY A CA 1
ATOM 2327 C C . GLY A 1 294 ? 0.760 -13.164 -41.170 1.00 57.31 294 GLY A C 1
ATOM 2328 O O . GLY A 1 294 ? -0.252 -13.735 -41.550 1.00 57.31 294 GLY A O 1
ATOM 2329 N N . GLU A 1 295 ? 1.104 -11.952 -41.613 1.00 39.56 295 GLU A N 1
ATOM 2330 C CA . GLU A 1 295 ? 0.546 -11.400 -42.855 1.00 39.56 295 GLU A CA 1
ATOM 2331 C C . GLU A 1 295 ? 1.646 -10.651 -43.624 1.00 39.56 295 GLU A C 1
ATOM 2333 O O . GLU A 1 295 ? 2.231 -9.687 -43.128 1.00 39.56 295 GLU A O 1
ATOM 2338 N N . VAL A 1 296 ? 1.984 -11.148 -44.819 1.00 35.12 296 VAL A N 1
ATOM 2339 C CA . VAL A 1 296 ? 2.994 -10.565 -45.713 1.00 35.12 296 VAL A CA 1
ATOM 2340 C C . VAL A 1 296 ? 2.340 -10.292 -47.060 1.00 35.12 296 VAL A C 1
ATOM 2342 O O . VAL A 1 296 ? 2.091 -11.220 -47.822 1.00 35.12 296 VAL A O 1
ATOM 2345 N N . GLY A 1 297 ? 2.142 -9.007 -47.356 1.00 32.56 297 GLY A N 1
ATOM 2346 C CA . GLY A 1 297 ? 1.903 -8.507 -48.709 1.00 32.56 297 GLY A CA 1
ATOM 2347 C C . GLY A 1 297 ? 0.442 -8.373 -49.141 1.00 32.56 297 GLY A C 1
ATOM 2348 O O . GLY A 1 297 ? -0.120 -9.305 -49.697 1.00 32.56 297 GLY A O 1
ATOM 2349 N N . SER A 1 298 ? -0.084 -7.148 -49.034 1.00 28.22 298 SER A N 1
ATOM 2350 C CA . SER A 1 298 ? -0.671 -6.437 -50.187 1.00 28.22 298 SER A CA 1
ATOM 2351 C C . SER A 1 298 ? -0.900 -4.954 -49.848 1.00 28.22 298 SER A C 1
ATOM 2353 O O . SER A 1 298 ? -1.983 -4.552 -49.425 1.00 28.22 298 SER A O 1
ATOM 2355 N N . GLN A 1 299 ? 0.129 -4.121 -50.034 1.00 29.61 299 GLN A N 1
ATOM 2356 C CA . GLN A 1 299 ? -0.088 -2.707 -50.363 1.00 29.61 299 GLN A CA 1
ATOM 2357 C C . GLN A 1 299 ? 0.001 -2.577 -51.882 1.00 29.61 299 GLN A C 1
ATOM 2359 O O . GLN A 1 299 ? 1.018 -2.136 -52.414 1.00 29.61 299 GLN A O 1
ATOM 2364 N N . ASP A 1 300 ? -1.056 -3.003 -52.573 1.00 26.73 300 ASP A N 1
ATOM 2365 C CA . ASP A 1 300 ? -1.226 -2.639 -53.974 1.00 26.73 300 ASP A CA 1
ATOM 2366 C C . ASP A 1 300 ? -1.558 -1.148 -54.047 1.00 26.73 300 ASP A C 1
ATOM 2368 O O . ASP A 1 300 ? -2.487 -0.660 -53.398 1.00 26.73 300 ASP A O 1
ATOM 2372 N N . ALA A 1 301 ? -0.766 -0.414 -54.822 1.00 32.19 301 ALA A N 1
ATOM 2373 C CA . ALA A 1 301 ? -1.067 0.963 -55.162 1.00 32.19 301 ALA A CA 1
ATOM 2374 C C . ALA A 1 301 ? -2.066 0.980 -56.324 1.00 32.19 301 ALA A C 1
ATOM 2376 O O . ALA A 1 301 ? -1.798 0.422 -57.386 1.00 32.19 301 ALA A O 1
ATOM 2377 N N . SER A 1 302 ? -3.190 1.669 -56.140 1.00 26.20 302 SER A N 1
ATOM 2378 C CA . SER A 1 302 ? -4.086 2.049 -57.230 1.00 26.20 302 SER A CA 1
ATOM 2379 C C . SER A 1 302 ? -4.274 3.563 -57.224 1.00 26.20 302 SER A C 1
ATOM 2381 O O . SER A 1 302 ? -5.202 4.090 -56.608 1.00 26.20 302 SER A O 1
ATOM 2383 N N . GLU A 1 303 ? -3.371 4.260 -57.909 1.00 30.08 303 GLU A N 1
ATOM 2384 C CA . GLU A 1 303 ? -3.703 5.554 -58.498 1.00 30.08 303 GLU A CA 1
ATOM 2385 C C . GLU A 1 303 ? -4.700 5.319 -59.642 1.00 30.08 303 GLU A C 1
ATOM 2387 O O . GLU A 1 303 ? -4.546 4.366 -60.408 1.00 30.08 303 GLU A O 1
ATOM 2392 N N . ASN A 1 304 ? -5.718 6.172 -59.748 1.00 28.61 304 ASN A N 1
ATOM 2393 C CA . ASN A 1 304 ? -6.260 6.660 -61.017 1.00 28.61 304 ASN A CA 1
ATOM 2394 C C . ASN A 1 304 ? -7.219 7.831 -60.753 1.00 28.61 304 ASN A C 1
ATOM 2396 O O . ASN A 1 304 ? -7.739 7.985 -59.646 1.00 28.61 304 ASN A O 1
ATOM 2400 N N . GLU A 1 305 ? -7.381 8.672 -61.769 1.00 30.75 305 GLU A N 1
ATOM 2401 C CA . GLU A 1 305 ? -8.069 9.966 -61.711 1.00 30.75 305 GLU A CA 1
ATOM 2402 C C . GLU A 1 305 ? -9.547 9.862 -62.170 1.00 30.75 305 GLU A C 1
ATOM 2404 O O . GLU A 1 305 ? -10.130 8.776 -62.172 1.00 30.75 305 GLU A O 1
ATOM 2409 N N . ASP A 1 306 ? -10.149 11.007 -62.513 1.00 27.12 306 ASP A N 1
ATOM 2410 C CA . ASP A 1 306 ? -11.480 11.201 -63.125 1.00 27.12 306 ASP A CA 1
ATOM 2411 C C . ASP A 1 306 ? -11.786 10.218 -64.297 1.00 27.12 306 ASP A C 1
ATOM 2413 O O . ASP A 1 306 ? -10.885 9.665 -64.923 1.00 27.12 306 ASP A O 1
ATOM 2417 N N . ASP A 1 307 ? -13.042 9.924 -64.670 1.00 28.92 307 ASP A N 1
ATOM 2418 C CA . ASP A 1 307 ? -14.075 10.905 -65.051 1.00 28.92 307 ASP A CA 1
ATOM 2419 C C . ASP A 1 307 ? -15.535 10.368 -64.957 1.00 28.92 307 ASP A C 1
ATOM 2421 O O . ASP A 1 307 ? -15.815 9.185 -64.760 1.00 28.92 307 ASP A O 1
ATOM 2425 N N . SER A 1 308 ? -16.463 11.312 -65.091 1.00 28.19 308 SER A N 1
ATOM 2426 C CA . SER A 1 308 ? -17.931 11.318 -65.134 1.00 28.19 308 SER A CA 1
ATOM 2427 C C . SER A 1 308 ? -18.727 10.104 -65.662 1.00 28.19 308 SER A C 1
ATOM 2429 O O . SER A 1 308 ? -18.479 9.569 -66.739 1.00 28.19 308 SER A O 1
ATOM 2431 N N . ALA A 1 309 ? -19.858 9.820 -64.986 1.00 25.58 309 ALA A N 1
ATOM 2432 C CA . ALA A 1 309 ? -21.217 10.077 -65.520 1.00 25.58 309 ALA A CA 1
ATOM 2433 C C . ALA A 1 309 ? -22.350 9.819 -64.486 1.00 25.58 309 ALA A C 1
ATOM 2435 O O . ALA A 1 309 ? -22.266 8.907 -63.668 1.00 25.58 309 ALA A O 1
ATOM 2436 N N . ALA A 1 310 ? -23.445 10.591 -64.564 1.00 25.98 310 ALA A N 1
ATOM 2437 C CA . ALA A 1 310 ? -24.733 10.366 -63.867 1.00 25.98 310 ALA A CA 1
ATOM 2438 C C . ALA A 1 310 ? -25.857 10.085 -64.905 1.00 25.98 310 ALA A C 1
ATOM 2440 O O . ALA A 1 310 ? -25.580 10.231 -66.100 1.00 25.98 310 ALA A O 1
ATOM 2441 N N . PRO A 1 311 ? -27.088 9.644 -64.537 1.00 36.50 311 PRO A N 1
ATOM 2442 C CA . PRO A 1 311 ? -28.107 10.403 -63.761 1.00 36.50 311 PRO A CA 1
ATOM 2443 C C . PRO A 1 311 ? -28.519 9.684 -62.444 1.00 36.50 311 PRO A C 1
ATOM 2445 O O . PRO A 1 311 ? -28.059 8.575 -62.209 1.00 36.50 311 PRO A O 1
ATOM 2448 N N . GLY A 1 312 ? -29.326 10.199 -61.494 1.00 28.36 312 GLY A N 1
ATOM 2449 C CA . GLY A 1 312 ? -30.475 11.142 -61.509 1.00 28.36 312 GLY A CA 1
ATOM 2450 C C . GLY A 1 312 ? -31.788 10.367 -61.206 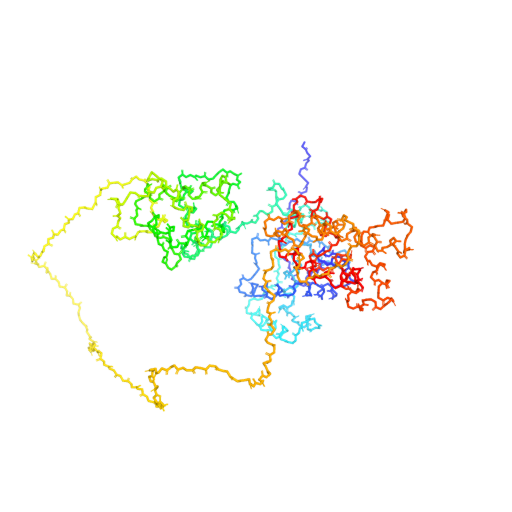1.00 28.36 312 GLY A C 1
ATOM 2451 O O . GLY A 1 312 ? -31.870 9.213 -61.609 1.00 28.36 312 GLY A O 1
ATOM 2452 N N . VAL A 1 313 ? -32.858 10.834 -60.530 1.00 29.72 313 VAL A N 1
ATOM 2453 C CA . VAL A 1 313 ? -33.327 12.099 -59.874 1.00 29.72 313 VAL A CA 1
ATOM 2454 C C . VAL A 1 313 ? -34.408 11.665 -58.822 1.00 29.72 313 VAL A C 1
ATOM 2456 O O . VAL A 1 313 ? -34.953 10.579 -58.994 1.00 29.72 313 VAL A O 1
ATOM 2459 N N . GLY A 1 314 ? -34.830 12.345 -57.736 1.00 26.72 314 GLY A N 1
ATOM 2460 C CA . GLY A 1 314 ? -34.623 13.696 -57.163 1.00 26.72 314 GLY A CA 1
ATOM 2461 C C . GLY A 1 314 ? -34.391 13.657 -55.627 1.00 26.72 314 GLY A C 1
ATOM 2462 O O . GLY A 1 314 ? -33.736 12.723 -55.180 1.00 26.72 314 GLY A O 1
ATOM 2463 N N . ASP A 1 315 ? -34.745 14.600 -54.732 1.00 26.25 315 ASP A N 1
ATOM 2464 C CA . ASP A 1 315 ? -35.737 15.714 -54.607 1.00 26.25 315 ASP A CA 1
ATOM 2465 C C . ASP A 1 315 ? -36.963 15.333 -53.726 1.00 26.25 315 ASP A C 1
ATOM 2467 O O . ASP A 1 315 ? -37.508 14.246 -53.899 1.00 26.25 315 ASP A O 1
ATOM 2471 N N . ALA A 1 316 ? -37.433 16.093 -52.719 1.00 26.22 316 ALA A N 1
ATOM 2472 C CA . ALA A 1 316 ? -37.174 17.477 -52.254 1.00 26.22 316 ALA A CA 1
ATOM 2473 C C . ALA A 1 316 ? -36.939 17.522 -50.711 1.00 26.22 316 ALA A C 1
ATOM 2475 O O . ALA A 1 316 ? -37.278 16.560 -50.026 1.00 26.22 316 ALA A O 1
ATOM 2476 N N . SER A 1 317 ? -36.296 18.498 -50.040 1.00 28.17 317 SER A N 1
ATOM 2477 C CA . SER A 1 317 ? -36.140 19.967 -50.210 1.00 28.17 317 SER A CA 1
ATOM 2478 C C . SER A 1 317 ? -37.429 20.773 -49.908 1.00 28.17 317 SER A C 1
ATOM 2480 O O . SER A 1 317 ? -38.522 20.296 -50.183 1.00 28.17 317 SER A O 1
ATOM 2482 N N . GLY A 1 318 ? -37.445 21.956 -49.270 1.00 26.95 318 GLY A N 1
ATOM 2483 C CA . GLY A 1 318 ? -36.467 22.738 -48.475 1.00 26.95 318 GLY A CA 1
ATOM 2484 C C . GLY A 1 318 ? -37.230 23.459 -47.330 1.00 26.95 318 GLY A C 1
ATOM 2485 O O . GLY A 1 318 ? -38.355 23.073 -47.037 1.00 26.95 318 GLY A O 1
ATOM 2486 N N . GLY A 1 319 ? -36.776 24.496 -46.614 1.00 25.83 319 GLY A N 1
ATOM 2487 C CA . GLY A 1 319 ? -35.574 25.356 -46.565 1.00 25.83 319 GLY A CA 1
ATOM 2488 C C . GLY A 1 319 ? -35.843 26.447 -45.489 1.00 25.83 319 GLY A C 1
ATOM 2489 O O . GLY A 1 319 ? -36.936 26.467 -44.929 1.00 25.83 319 GLY A O 1
ATOM 2490 N N . ALA A 1 320 ? -34.981 27.391 -45.098 1.00 24.92 320 ALA A N 1
ATOM 2491 C CA . ALA A 1 320 ? -33.551 27.703 -45.295 1.00 24.92 320 ALA A CA 1
ATOM 2492 C C . ALA A 1 320 ? -33.062 28.326 -43.938 1.00 24.92 320 ALA A C 1
ATOM 2494 O O . ALA A 1 320 ? -33.733 28.102 -42.935 1.00 24.92 320 ALA A O 1
ATOM 2495 N N . ALA A 1 321 ? -31.989 29.099 -43.703 1.00 25.92 321 ALA A N 1
ATOM 2496 C CA . ALA A 1 321 ? -30.882 29.764 -44.423 1.00 25.92 321 ALA A CA 1
ATOM 2497 C C . ALA A 1 321 ? -29.825 30.146 -43.317 1.00 25.92 321 ALA A C 1
ATOM 2499 O O . ALA A 1 321 ? -30.054 29.818 -42.157 1.00 25.92 321 ALA A O 1
ATOM 2500 N N . SER A 1 322 ? -28.747 30.938 -43.457 1.00 23.50 322 SER A N 1
ATOM 2501 C CA . SER A 1 322 ? -27.690 31.223 -44.460 1.00 23.50 322 SER A CA 1
ATOM 2502 C C . SER A 1 322 ? -26.872 32.421 -43.880 1.00 23.50 322 SER A C 1
ATOM 2504 O O . SER A 1 322 ? -27.491 33.309 -43.305 1.00 23.50 322 SER A O 1
ATOM 2506 N N . ASN A 1 323 ? -25.535 32.558 -43.924 1.00 26.16 323 ASN A N 1
ATOM 2507 C CA . ASN A 1 323 ? -24.480 31.805 -44.614 1.00 26.16 323 ASN A CA 1
ATOM 2508 C C . ASN A 1 323 ? -23.091 31.940 -43.916 1.00 26.16 323 ASN A C 1
ATOM 2510 O O . ASN A 1 323 ? -22.879 32.895 -43.182 1.00 26.16 323 ASN A O 1
ATOM 2514 N N . LYS A 1 324 ? -22.163 31.033 -44.272 1.00 24.34 324 LYS A N 1
ATOM 2515 C CA . LYS A 1 324 ? -20.679 31.130 -44.410 1.00 24.34 324 LYS A CA 1
ATOM 2516 C C . LYS A 1 324 ? -19.744 31.812 -43.368 1.00 24.34 324 LYS A C 1
ATOM 2518 O O . LYS A 1 324 ? -20.010 32.863 -42.806 1.00 24.34 324 LYS A O 1
ATOM 2523 N N . SER A 1 325 ? -18.548 31.216 -43.262 1.00 22.88 325 SER A N 1
ATOM 2524 C CA . SER A 1 325 ? -17.268 31.695 -42.687 1.00 22.88 325 SER A CA 1
ATOM 2525 C C . SER A 1 325 ? -16.817 33.085 -43.220 1.00 22.88 325 SER A C 1
ATOM 2527 O O . SER A 1 325 ? -17.327 33.538 -44.242 1.00 22.88 325 SER A O 1
ATOM 2529 N N . THR A 1 326 ? -15.814 33.797 -42.672 1.00 21.33 326 THR A N 1
ATOM 2530 C CA . THR A 1 326 ? -14.426 33.350 -42.355 1.00 21.33 326 THR A CA 1
ATOM 2531 C C . THR A 1 326 ? -13.710 34.305 -41.359 1.00 21.33 326 THR A C 1
ATOM 2533 O O . THR A 1 326 ? -14.352 35.163 -40.763 1.00 21.33 326 THR A O 1
ATOM 2536 N N . GLU A 1 327 ? -12.404 34.109 -41.142 1.00 22.81 327 GLU A N 1
ATOM 2537 C CA . GLU A 1 327 ? -11.479 34.804 -40.218 1.00 22.81 327 GLU A CA 1
ATOM 2538 C C . GLU A 1 327 ? -11.542 36.348 -40.185 1.00 22.81 327 GLU A C 1
ATOM 2540 O O . GLU A 1 327 ? -11.749 36.973 -41.221 1.00 22.81 327 GLU A O 1
ATOM 2545 N N . VAL A 1 328 ? -11.209 36.952 -39.025 1.00 20.75 328 VAL A N 1
ATOM 2546 C CA . VAL A 1 328 ? -10.135 37.973 -38.859 1.00 20.75 328 VAL A CA 1
ATOM 2547 C C . VAL A 1 328 ? -9.919 38.338 -37.367 1.00 20.75 328 VAL A C 1
ATOM 2549 O O . VAL A 1 328 ? -10.690 37.959 -36.490 1.00 20.75 328 VAL A O 1
ATOM 2552 N N . THR A 1 329 ? -8.786 38.989 -37.093 1.00 21.91 329 THR A N 1
ATOM 2553 C CA . THR A 1 329 ? -8.122 39.323 -35.813 1.00 21.91 329 THR A CA 1
ATOM 2554 C C . THR A 1 329 ? -8.856 40.277 -34.842 1.00 21.91 329 THR A C 1
ATOM 2556 O O . THR A 1 329 ? -9.849 40.899 -35.204 1.00 21.91 329 THR A O 1
ATOM 2559 N N . SER A 1 330 ? -8.192 40.543 -33.698 1.00 22.80 330 SER A N 1
ATOM 2560 C CA . SER A 1 330 ? -8.304 41.690 -32.755 1.00 22.80 330 SER A CA 1
ATOM 2561 C C . SER A 1 330 ? -9.048 41.414 -31.428 1.00 22.80 330 SER A C 1
ATOM 2563 O O . SER A 1 330 ? -9.862 40.500 -31.361 1.00 22.80 330 SER A O 1
ATOM 2565 N N . ASP A 1 331 ? -8.755 42.086 -30.304 1.00 23.72 331 ASP A N 1
ATOM 2566 C CA . ASP A 1 331 ? -7.716 43.103 -30.020 1.00 23.72 331 ASP A CA 1
ATOM 2567 C C . ASP A 1 331 ? -7.055 42.873 -28.637 1.00 23.72 331 ASP A C 1
ATOM 2569 O O . ASP A 1 331 ? -7.597 42.155 -27.793 1.00 23.72 331 ASP A O 1
ATOM 2573 N N . ALA A 1 332 ? -5.895 43.492 -28.384 1.00 25.80 332 ALA A N 1
ATOM 2574 C CA . ALA A 1 332 ? -5.190 43.448 -27.104 1.00 25.80 332 ALA A CA 1
ATOM 2575 C C . ALA A 1 332 ? -4.669 44.829 -26.662 1.00 25.80 332 ALA A C 1
ATOM 2577 O O . ALA A 1 332 ? -3.885 45.484 -27.347 1.00 25.80 332 ALA A O 1
ATOM 2578 N N . GLY A 1 333 ? -5.003 45.227 -25.433 1.00 23.97 333 GLY A N 1
ATOM 2579 C CA . GLY A 1 333 ? -4.431 46.399 -24.773 1.00 23.97 333 GLY A CA 1
ATOM 2580 C C . GLY A 1 333 ? -4.767 46.423 -23.283 1.00 23.97 333 GLY A C 1
ATOM 2581 O O . GLY A 1 333 ? -5.792 45.883 -22.885 1.00 23.97 333 GLY A O 1
ATOM 2582 N N . LYS A 1 334 ? -3.973 47.011 -22.382 1.00 27.45 334 LYS A N 1
ATOM 2583 C CA . LYS A 1 334 ? -2.667 47.724 -22.416 1.00 27.45 334 LYS A CA 1
ATOM 2584 C C . LYS A 1 334 ? -2.052 47.536 -21.000 1.00 27.45 334 LYS A C 1
ATOM 2586 O O . LYS A 1 334 ? -2.774 47.104 -20.108 1.00 27.45 334 LYS A O 1
ATOM 2591 N N . ASN A 1 335 ? -0.792 47.793 -20.638 1.00 25.66 335 ASN A N 1
ATOM 2592 C CA . ASN A 1 335 ? 0.400 48.435 -21.220 1.00 25.66 335 ASN A CA 1
ATOM 2593 C C . ASN A 1 335 ? 1.625 47.627 -20.699 1.00 25.66 335 ASN A C 1
ATOM 2595 O O . ASN A 1 335 ? 1.581 47.137 -19.576 1.00 25.66 335 ASN A O 1
ATOM 2599 N N . ALA A 1 336 ? 2.659 47.304 -21.479 1.00 25.61 336 ALA A N 1
ATOM 2600 C CA . ALA A 1 336 ? 3.726 48.168 -22.012 1.00 25.61 336 ALA A CA 1
ATOM 2601 C C . ALA A 1 336 ? 4.855 48.518 -21.009 1.00 25.61 336 ALA A C 1
ATOM 2603 O O . ALA A 1 336 ? 4.746 49.473 -20.244 1.00 25.61 336 ALA A O 1
ATOM 2604 N N . THR A 1 337 ? 5.985 47.808 -21.126 1.00 24.30 337 THR A N 1
ATOM 2605 C CA . THR A 1 337 ? 7.345 48.288 -20.806 1.00 24.30 337 THR A CA 1
ATOM 2606 C C . THR A 1 337 ? 8.345 47.701 -21.810 1.00 24.30 337 THR A C 1
ATOM 2608 O O . THR A 1 337 ? 8.358 46.499 -22.064 1.00 24.30 337 THR A O 1
ATOM 2611 N N . ALA A 1 338 ? 9.192 48.561 -22.373 1.00 25.08 338 ALA A N 1
ATOM 2612 C CA . ALA A 1 338 ? 10.400 48.221 -23.132 1.00 25.08 338 ALA A CA 1
ATOM 2613 C C . ALA A 1 338 ? 11.606 48.879 -22.413 1.00 25.08 338 ALA A C 1
ATOM 2615 O O . ALA A 1 338 ? 11.389 49.688 -21.513 1.00 25.08 338 ALA A O 1
ATOM 2616 N N . ALA A 1 339 ? 12.877 48.600 -22.706 1.00 25.61 339 ALA A N 1
ATOM 2617 C CA . ALA A 1 339 ? 13.483 47.714 -23.704 1.00 25.61 339 ALA A CA 1
ATOM 2618 C C . ALA A 1 339 ? 14.691 46.970 -23.082 1.00 25.61 339 ALA A C 1
ATOM 2620 O O . ALA A 1 339 ? 15.103 47.290 -21.967 1.00 25.61 339 ALA A O 1
ATOM 2621 N N . GLY A 1 340 ? 15.256 45.980 -23.782 1.00 28.39 340 GLY A N 1
ATOM 2622 C CA . GLY A 1 340 ? 16.458 45.254 -23.336 1.00 28.39 340 GLY A CA 1
ATOM 2623 C C . GLY A 1 340 ? 17.784 45.874 -23.822 1.00 28.39 340 GLY A C 1
ATOM 2624 O O . GLY A 1 340 ? 17.758 46.752 -24.685 1.00 28.39 340 GLY A O 1
ATOM 2625 N N . PRO A 1 341 ? 18.939 45.407 -23.307 1.00 30.94 341 PRO A N 1
ATOM 2626 C CA . PRO A 1 341 ? 20.272 45.742 -23.812 1.00 30.94 341 PRO A CA 1
ATOM 2627 C C . PRO A 1 341 ? 20.887 44.617 -24.672 1.00 30.94 341 PRO A C 1
ATOM 2629 O O . PRO A 1 341 ? 20.374 43.498 -24.715 1.00 30.94 341 PRO A O 1
ATOM 2632 N N . ALA A 1 342 ? 22.025 44.912 -25.305 1.00 26.61 342 ALA A N 1
ATOM 2633 C CA . ALA A 1 342 ? 22.901 43.941 -25.964 1.00 26.61 342 ALA A CA 1
ATOM 2634 C C . ALA A 1 342 ? 24.241 43.789 -25.212 1.00 26.61 342 ALA A C 1
ATOM 2636 O O . ALA A 1 342 ? 24.668 44.701 -24.506 1.00 26.61 342 ALA A O 1
ATOM 2637 N N . ASP A 1 343 ? 24.892 42.641 -25.402 1.00 26.14 343 ASP A N 1
ATOM 2638 C CA . ASP A 1 343 ? 26.299 42.347 -25.066 1.00 26.14 343 ASP A CA 1
ATOM 2639 C C . ASP A 1 343 ? 27.273 42.960 -26.108 1.00 26.14 343 ASP A C 1
ATOM 2641 O O . ASP A 1 343 ? 26.801 43.342 -27.187 1.00 26.14 343 ASP A O 1
ATOM 2645 N N . PRO A 1 344 ? 28.620 42.970 -25.917 1.00 45.69 344 PRO A N 1
ATOM 2646 C CA . PRO A 1 344 ? 29.470 42.637 -24.748 1.00 45.69 344 PRO A CA 1
ATOM 2647 C C . PRO A 1 344 ? 30.400 43.864 -24.409 1.00 45.69 344 PRO A C 1
ATOM 2649 O O . PRO A 1 344 ? 29.982 44.981 -24.714 1.00 45.69 344 PRO A O 1
ATOM 2652 N N . PRO A 1 345 ? 31.662 43.779 -23.889 1.00 39.34 345 PRO A N 1
ATOM 2653 C CA . PRO A 1 345 ? 32.406 42.694 -23.217 1.00 39.34 345 PRO A CA 1
ATOM 2654 C C . PRO A 1 345 ? 33.177 43.067 -21.913 1.00 39.34 345 PRO A C 1
ATOM 2656 O O . PRO A 1 345 ? 33.717 44.157 -21.782 1.00 39.34 345 PRO A O 1
ATOM 2659 N N . GLY A 1 346 ? 33.390 42.060 -21.049 1.00 23.61 346 GLY A N 1
ATOM 2660 C CA . GLY A 1 346 ? 34.676 41.754 -20.377 1.00 23.61 346 GLY A CA 1
ATOM 2661 C C . GLY A 1 346 ? 35.261 42.668 -19.274 1.00 23.61 346 GLY A C 1
ATOM 2662 O O . GLY A 1 346 ? 35.514 43.845 -19.490 1.00 23.61 346 GLY A O 1
ATOM 2663 N N . GLY A 1 347 ? 35.662 42.068 -18.137 1.00 24.66 347 GLY A N 1
ATOM 2664 C CA . GLY A 1 347 ? 36.665 42.660 -17.227 1.00 24.66 347 GLY A CA 1
ATOM 2665 C C . GLY A 1 347 ? 36.514 42.365 -15.723 1.00 24.66 347 GLY A C 1
ATOM 2666 O O . GLY A 1 347 ? 35.587 42.851 -15.092 1.00 24.66 347 GLY A O 1
ATOM 2667 N N . THR A 1 348 ? 37.491 41.640 -15.160 1.00 25.17 348 THR A N 1
ATOM 2668 C CA . THR A 1 348 ? 37.978 41.684 -13.752 1.00 25.17 348 THR A CA 1
ATOM 2669 C C . THR A 1 348 ? 37.000 41.630 -12.556 1.00 25.17 348 THR A C 1
ATOM 2671 O O . THR A 1 348 ? 36.377 42.619 -12.180 1.00 25.17 348 THR A O 1
ATOM 2674 N N . ASP A 1 349 ? 37.065 40.507 -11.833 1.00 24.70 349 ASP A N 1
ATOM 2675 C CA . ASP A 1 349 ? 36.933 40.396 -10.362 1.00 24.70 349 ASP A CA 1
ATOM 2676 C C . ASP A 1 349 ? 38.043 41.186 -9.606 1.00 24.70 349 ASP A C 1
ATOM 2678 O O . ASP A 1 349 ? 39.037 41.546 -10.248 1.00 24.70 349 ASP A O 1
ATOM 2682 N N . PRO A 1 350 ? 38.019 41.343 -8.253 1.00 39.06 350 PRO A N 1
ATOM 2683 C CA . PRO A 1 350 ? 36.934 41.086 -7.282 1.00 39.06 350 PRO A CA 1
ATOM 2684 C C . PRO A 1 350 ? 36.712 42.213 -6.230 1.00 39.06 350 PRO A C 1
ATOM 2686 O O . PRO A 1 350 ? 37.642 42.935 -5.874 1.00 39.06 350 PRO A O 1
ATOM 2689 N N . ALA A 1 351 ? 35.541 42.259 -5.569 1.00 25.42 351 ALA A N 1
ATOM 2690 C CA . ALA A 1 351 ? 35.424 42.790 -4.192 1.00 25.42 351 ALA A CA 1
ATOM 2691 C C . ALA A 1 351 ? 34.159 42.318 -3.440 1.00 25.42 351 ALA A C 1
ATOM 2693 O O . ALA A 1 351 ? 33.039 42.359 -3.942 1.00 25.42 351 ALA A O 1
ATOM 2694 N N . THR A 1 352 ? 34.334 41.909 -2.182 1.00 29.12 352 THR A N 1
ATOM 2695 C CA . THR A 1 352 ? 33.290 41.383 -1.284 1.00 29.12 352 THR A CA 1
ATOM 2696 C C . THR A 1 352 ? 32.250 42.408 -0.808 1.00 29.12 352 THR A C 1
ATOM 2698 O O . THR A 1 352 ? 32.618 43.462 -0.293 1.00 29.12 352 THR A O 1
ATOM 2701 N N . SER A 1 353 ? 30.978 42.000 -0.714 1.00 26.94 353 SER A N 1
ATOM 2702 C CA . SER A 1 353 ? 30.085 42.435 0.379 1.00 26.94 353 SER A CA 1
ATOM 2703 C C . SER A 1 353 ? 29.120 41.307 0.793 1.00 26.94 353 SER A C 1
ATOM 2705 O O . SER A 1 353 ? 28.884 40.369 0.032 1.00 26.94 353 SER A O 1
ATOM 2707 N N . LYS A 1 354 ? 28.629 41.322 2.043 1.00 33.34 354 LYS A N 1
ATOM 2708 C CA . LYS A 1 354 ? 27.886 40.196 2.651 1.00 33.34 354 LYS A CA 1
ATOM 2709 C C . LYS A 1 354 ? 26.370 40.424 2.630 1.00 33.34 354 LYS A C 1
ATOM 2711 O O . LYS A 1 354 ? 25.867 41.236 3.399 1.00 33.34 354 LYS A O 1
ATOM 2716 N N . GLY A 1 355 ? 25.637 39.630 1.847 1.00 27.84 355 GLY A N 1
ATOM 2717 C CA . GLY A 1 355 ? 24.174 39.510 1.929 1.00 27.84 355 GLY A CA 1
ATOM 2718 C C . GLY A 1 355 ? 23.745 38.233 2.661 1.00 27.84 355 GLY A C 1
ATOM 2719 O O . GLY A 1 355 ? 24.077 37.129 2.230 1.00 27.84 355 GLY A O 1
ATOM 2720 N N . ALA A 1 356 ? 23.005 38.352 3.768 1.00 36.62 356 ALA A N 1
ATOM 2721 C CA . ALA A 1 356 ? 22.578 37.201 4.569 1.00 36.62 356 ALA A CA 1
ATOM 2722 C C . ALA A 1 356 ? 21.405 36.441 3.913 1.00 36.62 356 ALA A C 1
ATOM 2724 O O . ALA A 1 356 ? 20.237 36.793 4.081 1.00 36.62 356 ALA A O 1
ATOM 2725 N N . SER A 1 357 ? 21.713 35.373 3.172 1.00 30.30 357 SER A N 1
ATOM 2726 C CA . SER A 1 357 ? 20.697 34.506 2.564 1.00 30.30 357 SER A CA 1
ATOM 2727 C C . SER A 1 357 ? 19.920 33.714 3.624 1.00 30.30 357 SER A C 1
ATOM 2729 O O . SER A 1 357 ? 20.506 32.988 4.431 1.00 30.30 357 SER A O 1
ATOM 2731 N N . LYS A 1 358 ? 18.584 33.822 3.615 1.00 34.84 358 LYS A N 1
ATOM 2732 C CA . LYS A 1 358 ? 17.707 33.013 4.477 1.00 34.84 358 LYS A CA 1
ATOM 2733 C C . LYS A 1 358 ? 17.828 31.542 4.077 1.00 34.84 358 LYS A C 1
ATOM 2735 O O . LYS A 1 358 ? 17.509 31.181 2.947 1.00 34.84 358 LYS A O 1
ATOM 2740 N N . SER A 1 359 ? 18.261 30.695 5.013 1.00 30.44 359 SER A N 1
ATOM 2741 C CA . SER A 1 359 ? 18.482 29.265 4.773 1.00 30.44 359 SER A CA 1
ATOM 2742 C C . SER A 1 359 ? 17.207 28.568 4.282 1.00 30.44 359 SER A C 1
ATOM 2744 O O . SER A 1 359 ? 16.293 28.274 5.054 1.00 30.44 359 SER A O 1
ATOM 2746 N N . ARG A 1 360 ? 17.149 28.286 2.976 1.00 34.75 360 ARG A N 1
ATOM 2747 C CA . ARG A 1 360 ? 16.133 27.417 2.377 1.00 34.75 360 ARG A CA 1
ATOM 2748 C C . ARG A 1 360 ? 16.396 25.995 2.862 1.00 34.75 360 ARG A C 1
ATOM 2750 O O . ARG A 1 360 ? 17.360 25.369 2.424 1.00 34.75 360 ARG A O 1
ATOM 2757 N N . VAL A 1 361 ? 15.529 25.497 3.746 1.00 35.94 361 VAL A N 1
ATOM 2758 C CA . VAL A 1 361 ? 15.592 24.129 4.281 1.00 35.94 361 VAL A CA 1
ATOM 2759 C C . VAL A 1 361 ? 15.748 23.139 3.125 1.00 35.94 361 VAL A C 1
ATOM 2761 O O . VAL A 1 361 ? 14.883 23.036 2.252 1.00 35.94 361 VAL A O 1
ATOM 2764 N N . LYS A 1 362 ? 16.878 22.424 3.099 1.00 32.88 362 LYS A N 1
ATOM 2765 C CA . LYS A 1 362 ? 17.094 21.333 2.147 1.00 32.88 362 LYS A CA 1
ATOM 2766 C C . LYS A 1 362 ? 16.149 20.194 2.518 1.00 32.88 362 LYS A C 1
ATOM 2768 O O . LYS A 1 362 ? 16.257 19.640 3.608 1.00 32.88 362 LYS A O 1
ATOM 2773 N N . LEU A 1 363 ? 15.267 19.821 1.593 1.00 42.03 363 LEU A N 1
ATOM 2774 C CA . LEU A 1 363 ? 14.602 18.520 1.638 1.00 42.03 363 LEU A CA 1
ATOM 2775 C C . LEU A 1 363 ? 15.689 17.433 1.727 1.00 42.03 363 LEU A C 1
ATOM 2777 O O . LEU A 1 363 ? 16.682 17.510 0.991 1.00 42.03 363 LEU A O 1
ATOM 2781 N N . LYS A 1 364 ? 15.531 16.452 2.631 1.00 45.69 364 LYS A N 1
ATOM 2782 C CA . LYS A 1 364 ? 16.412 15.272 2.672 1.00 45.69 364 LYS A CA 1
ATOM 2783 C C . LYS A 1 364 ? 16.381 14.636 1.275 1.00 45.69 364 LYS A C 1
ATOM 2785 O O . LYS A 1 364 ? 15.307 14.355 0.753 1.00 45.69 364 LYS A O 1
ATOM 2790 N N . ARG A 1 365 ? 17.553 14.466 0.655 1.00 47.50 365 ARG A N 1
ATOM 2791 C CA . ARG A 1 365 ? 17.690 13.645 -0.558 1.00 47.50 365 ARG A CA 1
ATOM 2792 C C . ARG A 1 365 ? 17.423 12.191 -0.179 1.00 47.50 365 ARG A C 1
ATOM 2794 O O . ARG A 1 365 ? 17.818 11.789 0.916 1.00 47.50 365 ARG A O 1
ATOM 2801 N N . ASP A 1 366 ? 16.857 11.412 -1.096 1.00 60.78 366 ASP A N 1
ATOM 2802 C CA . ASP A 1 366 ? 16.847 9.958 -0.958 1.00 60.78 366 ASP A CA 1
ATOM 2803 C C . ASP A 1 366 ? 18.286 9.458 -0.794 1.00 60.78 366 ASP A C 1
ATOM 2805 O O . ASP A 1 366 ? 19.151 9.680 -1.646 1.00 60.78 366 ASP A O 1
ATOM 2809 N N . ARG A 1 367 ? 18.554 8.838 0.357 1.00 83.31 367 ARG A N 1
ATOM 2810 C CA . ARG A 1 367 ? 19.847 8.237 0.685 1.00 83.31 367 ARG A CA 1
ATOM 2811 C C . ARG A 1 367 ? 19.836 6.765 0.266 1.00 83.31 367 ARG A C 1
ATOM 2813 O O . ARG A 1 367 ? 18.834 6.102 0.525 1.00 83.31 367 ARG A O 1
ATOM 2820 N N . PRO A 1 368 ? 20.898 6.221 -0.350 1.00 89.69 368 PRO A N 1
ATOM 2821 C CA . PRO A 1 368 ? 20.937 4.801 -0.703 1.00 89.69 368 PRO A CA 1
ATOM 2822 C C . PRO A 1 368 ? 21.089 3.902 0.533 1.00 89.69 368 PRO A C 1
ATOM 2824 O O . PRO A 1 368 ? 20.691 2.751 0.497 1.00 89.69 368 PRO A O 1
ATOM 2827 N N . SER A 1 369 ? 21.634 4.406 1.640 1.00 93.38 369 SER A N 1
ATOM 2828 C CA . SER A 1 369 ? 21.913 3.630 2.851 1.00 93.38 369 SER A CA 1
ATOM 2829 C C . SER A 1 369 ? 20.828 3.754 3.928 1.00 93.38 369 SER A C 1
ATOM 2831 O O . SER A 1 369 ? 20.103 4.750 4.000 1.00 93.38 369 SER A O 1
ATOM 2833 N N . VAL A 1 370 ? 20.755 2.762 4.825 1.00 92.25 370 VAL A N 1
ATOM 2834 C CA . VAL A 1 370 ? 19.914 2.819 6.037 1.00 92.25 370 VAL A CA 1
ATOM 2835 C C . VAL A 1 370 ? 20.352 3.991 6.912 1.00 92.25 370 VAL A C 1
ATOM 2837 O O . VAL A 1 370 ? 19.563 4.906 7.160 1.00 92.25 370 VAL A O 1
ATOM 2840 N N . ILE A 1 371 ? 21.627 3.996 7.309 1.00 93.88 371 ILE A N 1
ATOM 2841 C CA . ILE A 1 371 ? 22.252 5.060 8.098 1.00 93.88 371 ILE A CA 1
ATOM 2842 C C . ILE A 1 371 ? 22.813 6.109 7.124 1.00 93.88 371 ILE A C 1
ATOM 2844 O O . ILE A 1 371 ? 23.588 5.750 6.233 1.00 93.88 371 ILE A O 1
ATOM 2848 N N . PRO A 1 372 ? 22.458 7.402 7.231 1.00 91.50 372 PRO A N 1
ATOM 2849 C CA . PRO A 1 372 ? 23.042 8.434 6.385 1.00 91.50 372 PRO A CA 1
ATOM 2850 C C . PRO A 1 372 ? 24.515 8.641 6.746 1.00 91.50 372 PRO A C 1
ATOM 2852 O O . PRO A 1 372 ? 24.854 8.746 7.919 1.00 91.50 372 PRO A O 1
ATOM 2855 N N . ALA A 1 373 ? 25.380 8.835 5.748 1.00 85.12 373 ALA A N 1
ATOM 2856 C CA . ALA A 1 373 ? 26.801 9.153 5.958 1.00 85.12 373 ALA A CA 1
ATOM 2857 C C . ALA A 1 373 ? 27.065 10.504 6.674 1.00 85.12 373 ALA A C 1
ATOM 2859 O O . ALA A 1 373 ? 28.215 10.867 6.902 1.00 85.12 373 ALA A O 1
ATOM 2860 N N . SER A 1 374 ? 26.015 11.267 7.004 1.00 85.44 374 SER A N 1
ATOM 2861 C CA . SER A 1 374 ? 26.071 12.450 7.872 1.00 85.44 374 SER A CA 1
ATOM 2862 C C . SER A 1 374 ? 25.862 12.141 9.359 1.00 85.44 374 SER A C 1
ATOM 2864 O O . SER A 1 374 ? 26.129 13.007 10.187 1.00 85.44 374 SER A O 1
ATOM 2866 N N . CYS A 1 375 ? 25.355 10.954 9.705 1.00 90.06 375 CYS A N 1
ATOM 2867 C CA . CYS A 1 375 ? 25.340 10.476 11.082 1.00 90.06 375 CYS A CA 1
ATOM 2868 C C . CYS A 1 375 ? 26.749 9.967 11.418 1.00 90.06 375 CYS A C 1
ATOM 2870 O O . CYS A 1 375 ? 27.331 9.208 10.644 1.00 90.06 375 CYS A O 1
ATOM 2872 N N . ALA A 1 376 ? 27.303 10.418 12.543 1.00 89.75 376 ALA A N 1
ATOM 2873 C CA . ALA A 1 376 ? 28.651 10.083 12.983 1.00 89.75 376 ALA A CA 1
ATOM 2874 C C . ALA A 1 376 ? 28.599 9.560 14.423 1.00 89.75 376 ALA A C 1
ATOM 2876 O O . ALA A 1 376 ? 28.447 10.336 15.365 1.00 89.75 376 ALA A O 1
ATOM 2877 N N . LEU A 1 377 ? 28.703 8.241 14.577 1.00 92.38 377 LEU A N 1
ATOM 2878 C CA . LEU A 1 377 ? 28.664 7.546 15.864 1.00 92.38 377 LEU A CA 1
ATOM 2879 C C . LEU A 1 377 ? 30.082 7.163 16.304 1.00 92.38 377 LEU A C 1
ATOM 2881 O O . LEU A 1 377 ? 30.884 6.721 15.479 1.00 92.38 377 LEU A O 1
ATOM 2885 N N . TRP A 1 378 ? 30.398 7.307 17.594 1.00 93.12 378 TRP A N 1
ATOM 2886 C CA . TRP A 1 378 ? 31.663 6.827 18.155 1.00 93.12 378 TRP A CA 1
ATOM 2887 C C . TRP A 1 378 ? 31.462 5.453 18.800 1.00 93.12 378 TRP A C 1
ATOM 2889 O O . TRP A 1 378 ? 30.869 5.340 19.870 1.00 93.12 378 TRP A O 1
ATOM 2899 N N . ILE A 1 379 ? 31.938 4.403 18.125 1.00 94.62 379 ILE A N 1
ATOM 2900 C CA . ILE A 1 379 ? 31.690 3.006 18.499 1.00 94.62 379 ILE A CA 1
ATOM 2901 C C . ILE A 1 379 ? 33.035 2.290 18.728 1.00 94.62 379 ILE A C 1
ATOM 2903 O O . ILE A 1 379 ? 33.683 1.893 17.759 1.00 94.62 379 ILE A O 1
ATOM 2907 N N . PRO A 1 380 ? 33.484 2.099 19.984 1.00 89.94 380 PRO A N 1
ATOM 2908 C CA . PRO A 1 380 ? 34.747 1.416 20.282 1.00 89.94 380 PRO A CA 1
ATOM 2909 C C . PRO A 1 380 ? 34.677 -0.110 20.090 1.00 89.94 380 PRO A C 1
ATOM 2911 O O . PRO A 1 380 ? 35.705 -0.766 19.937 1.00 89.94 380 PRO A O 1
ATOM 2914 N N . GLN A 1 381 ? 33.477 -0.700 20.097 1.00 94.56 381 GLN A N 1
ATOM 2915 C CA . GLN A 1 381 ? 33.281 -2.143 19.941 1.00 94.56 381 GLN A CA 1
ATOM 2916 C C . GLN A 1 381 ? 33.363 -2.521 18.450 1.00 94.56 381 GLN A C 1
ATOM 2918 O O . GLN A 1 381 ? 32.498 -2.149 17.656 1.00 94.56 381 GLN A O 1
ATOM 2923 N N . ALA A 1 382 ? 34.404 -3.268 18.067 1.00 94.00 382 ALA A N 1
ATOM 2924 C CA . ALA A 1 382 ? 34.756 -3.509 16.665 1.00 94.00 382 ALA A CA 1
ATOM 2925 C C . ALA A 1 382 ? 33.637 -4.141 15.809 1.00 94.00 382 ALA A C 1
ATOM 2927 O O . ALA A 1 382 ? 33.394 -3.682 14.695 1.00 94.00 382 ALA A O 1
ATOM 2928 N N . ARG A 1 383 ? 32.918 -5.153 16.319 1.00 95.19 383 ARG A N 1
ATOM 2929 C CA . ARG A 1 383 ? 31.816 -5.823 15.596 1.00 95.19 383 ARG A CA 1
ATOM 2930 C C . ARG A 1 383 ? 30.626 -4.885 15.389 1.00 95.19 383 ARG A C 1
ATOM 2932 O O . ARG A 1 383 ? 30.017 -4.899 14.324 1.00 95.19 383 ARG A O 1
ATOM 2939 N N . ILE A 1 384 ? 30.309 -4.061 16.387 1.00 96.75 384 ILE A N 1
ATOM 2940 C CA . ILE A 1 384 ? 29.220 -3.081 16.290 1.00 96.75 384 ILE A CA 1
ATOM 2941 C C . ILE A 1 384 ? 29.604 -1.955 15.315 1.00 96.75 384 ILE A C 1
ATOM 2943 O O . ILE A 1 384 ? 28.779 -1.538 14.503 1.00 96.75 384 ILE A O 1
ATOM 2947 N N . ASN A 1 385 ? 30.869 -1.520 15.322 1.00 96.12 385 ASN A N 1
ATOM 2948 C CA . ASN A 1 385 ? 31.367 -0.516 14.382 1.00 96.12 385 ASN A CA 1
ATOM 2949 C C . ASN A 1 385 ? 31.406 -1.029 12.926 1.00 96.12 385 ASN A C 1
ATOM 2951 O O . ASN A 1 385 ? 31.120 -0.272 12.000 1.00 96.12 385 ASN A O 1
ATOM 2955 N N . ILE A 1 386 ? 31.695 -2.320 12.714 1.00 96.31 386 ILE A N 1
ATOM 2956 C CA . ILE A 1 386 ? 31.579 -2.973 11.398 1.00 96.31 386 ILE A CA 1
ATOM 2957 C C . ILE A 1 386 ? 30.130 -2.912 10.895 1.00 96.31 386 ILE A C 1
ATOM 2959 O O . ILE A 1 386 ? 29.902 -2.379 9.812 1.00 96.31 386 ILE A O 1
ATOM 2963 N N . LEU A 1 387 ? 29.147 -3.338 11.700 1.00 95.69 387 LEU A N 1
ATOM 2964 C CA . LEU A 1 387 ? 27.721 -3.285 11.333 1.00 95.69 387 LEU A CA 1
ATOM 2965 C C . LEU A 1 387 ? 27.246 -1.856 11.007 1.00 95.69 387 LEU A C 1
ATOM 2967 O O . LEU A 1 387 ? 26.505 -1.645 10.050 1.00 95.69 387 LEU A O 1
ATOM 2971 N N . TYR A 1 388 ? 27.709 -0.856 11.758 1.00 96.56 388 TYR A N 1
ATOM 2972 C CA . TYR A 1 388 ? 27.466 0.561 11.467 1.00 96.56 388 TYR A CA 1
ATOM 2973 C C . TYR A 1 388 ? 28.066 1.005 10.119 1.00 96.56 388 TYR A C 1
ATOM 2975 O O . TYR A 1 388 ? 27.404 1.692 9.333 1.00 96.56 388 TYR A O 1
ATOM 2983 N N . HIS A 1 389 ? 29.298 0.592 9.809 1.00 95.69 389 HIS A N 1
ATOM 2984 C CA . HIS A 1 389 ? 29.938 0.876 8.523 1.00 95.69 389 HIS A CA 1
ATOM 2985 C C . HIS A 1 389 ? 29.316 0.105 7.348 1.00 95.69 389 HIS A C 1
ATOM 2987 O O . HIS A 1 389 ? 29.322 0.612 6.229 1.00 95.69 389 HIS A O 1
ATOM 2993 N N . GLU A 1 390 ? 28.731 -1.069 7.577 1.00 95.56 390 GLU A N 1
ATOM 2994 C CA . GLU A 1 390 ? 27.922 -1.788 6.587 1.00 95.56 390 GLU A CA 1
ATOM 2995 C C . GLU A 1 390 ? 26.598 -1.056 6.329 1.00 95.56 390 GLU A C 1
ATOM 2997 O O . GLU A 1 390 ? 26.297 -0.703 5.190 1.00 95.56 390 GLU A O 1
ATOM 3002 N N . LEU A 1 391 ? 25.836 -0.728 7.377 1.00 95.19 391 LEU A N 1
ATOM 3003 C CA . LEU A 1 391 ? 24.531 -0.053 7.280 1.00 95.19 391 LEU A CA 1
ATOM 3004 C C . LEU A 1 391 ? 24.591 1.383 6.729 1.00 95.19 391 LEU A C 1
ATOM 3006 O O . LEU A 1 391 ? 23.569 1.914 6.283 1.00 95.19 391 LEU A O 1
ATOM 3010 N N . SER A 1 392 ? 25.771 2.007 6.739 1.00 94.56 392 SER A N 1
ATOM 3011 C CA . SER A 1 392 ? 26.041 3.308 6.108 1.00 94.56 392 SER A CA 1
ATOM 3012 C C . SER A 1 392 ? 26.593 3.213 4.675 1.00 94.56 392 SER A C 1
ATOM 3014 O O . SER A 1 392 ? 26.784 4.247 4.034 1.00 94.56 392 SER A O 1
ATOM 3016 N N . ARG A 1 393 ? 26.815 1.999 4.142 1.00 93.50 393 ARG A N 1
ATOM 3017 C CA . ARG A 1 393 ? 27.354 1.750 2.786 1.00 93.50 393 ARG A CA 1
ATOM 3018 C C . ARG A 1 393 ? 26.477 0.852 1.907 1.00 93.50 393 ARG A C 1
ATOM 3020 O O . ARG A 1 393 ? 26.444 1.062 0.698 1.00 93.50 393 ARG A O 1
ATOM 3027 N N . LEU A 1 394 ? 25.793 -0.137 2.482 1.00 92.62 394 LEU A N 1
ATOM 3028 C CA . LEU A 1 394 ? 24.881 -1.034 1.767 1.00 92.62 394 LEU A CA 1
ATOM 3029 C C . LEU A 1 394 ? 23.728 -0.242 1.141 1.00 92.62 394 LEU A C 1
ATOM 3031 O O . LEU A 1 394 ? 23.105 0.575 1.820 1.00 92.62 394 LEU A O 1
ATOM 3035 N N . ASN A 1 395 ? 23.418 -0.514 -0.132 1.00 94.38 395 ASN A N 1
ATOM 3036 C CA . ASN A 1 395 ? 22.234 0.056 -0.766 1.00 94.38 395 ASN A CA 1
ATOM 3037 C C . ASN A 1 395 ? 20.975 -0.681 -0.287 1.00 94.38 395 ASN A C 1
ATOM 3039 O O . ASN A 1 395 ? 20.765 -1.850 -0.607 1.00 94.38 395 ASN A O 1
ATOM 3043 N N . VAL A 1 396 ? 20.126 0.020 0.457 1.00 93.69 396 VAL A N 1
ATOM 3044 C CA . VAL A 1 396 ? 18.882 -0.503 1.023 1.00 93.69 396 VAL A CA 1
ATOM 3045 C C . VAL A 1 396 ? 17.828 -0.795 -0.050 1.00 93.69 396 VAL A C 1
ATOM 3047 O O . VAL A 1 396 ? 16.966 -1.638 0.177 1.00 93.69 396 VAL A O 1
ATOM 3050 N N . ASP A 1 397 ? 17.919 -0.167 -1.231 1.00 90.94 397 ASP A N 1
ATOM 3051 C CA . ASP A 1 397 ? 17.036 -0.468 -2.369 1.00 90.94 397 ASP A CA 1
ATOM 3052 C C . ASP A 1 397 ? 17.390 -1.795 -3.066 1.00 90.94 397 ASP A C 1
ATOM 3054 O O . ASP A 1 397 ? 16.501 -2.448 -3.611 1.00 90.94 397 ASP A O 1
ATOM 3058 N N . ASP A 1 398 ? 18.663 -2.210 -3.024 1.00 93.12 398 ASP A N 1
ATOM 3059 C CA . ASP A 1 398 ? 19.138 -3.472 -3.615 1.00 93.12 398 ASP A CA 1
ATOM 3060 C C . ASP A 1 398 ? 19.142 -4.630 -2.594 1.00 93.12 398 ASP A C 1
ATOM 3062 O O . ASP A 1 398 ? 18.896 -5.782 -2.951 1.00 93.12 398 ASP A O 1
ATOM 3066 N N . PHE A 1 399 ? 19.422 -4.336 -1.316 1.00 95.19 399 PHE A N 1
ATOM 3067 C CA . PHE A 1 399 ? 19.731 -5.329 -0.277 1.00 95.19 399 PHE A CA 1
ATOM 3068 C C . PHE A 1 399 ? 18.843 -5.223 0.976 1.00 95.19 399 PHE A C 1
ATOM 3070 O O . PHE A 1 399 ? 19.299 -5.507 2.085 1.00 95.19 399 PHE A O 1
ATOM 3077 N N . ALA A 1 400 ? 17.568 -4.846 0.816 1.00 91.00 400 ALA A N 1
ATOM 3078 C CA . ALA A 1 400 ? 16.623 -4.606 1.916 1.00 91.00 400 ALA A CA 1
ATOM 3079 C C . ALA A 1 400 ? 16.635 -5.687 3.021 1.00 91.00 400 ALA A C 1
ATOM 3081 O O . ALA A 1 400 ? 16.744 -5.347 4.196 1.00 91.00 400 ALA A O 1
ATOM 3082 N N . ASN A 1 401 ? 16.622 -6.980 2.670 1.00 89.94 401 ASN A N 1
ATOM 3083 C CA . ASN A 1 401 ? 16.681 -8.076 3.652 1.00 89.94 401 ASN A CA 1
ATOM 3084 C C . ASN A 1 401 ? 17.963 -8.046 4.502 1.00 89.94 401 ASN A C 1
ATOM 3086 O O . ASN A 1 401 ? 17.893 -8.122 5.726 1.00 89.94 401 ASN A O 1
ATOM 3090 N N . ALA A 1 402 ? 19.136 -7.888 3.878 1.00 93.31 402 ALA A N 1
ATOM 3091 C CA . ALA A 1 402 ? 20.404 -7.807 4.604 1.00 93.31 402 ALA A CA 1
ATOM 3092 C C . ALA A 1 402 ? 20.453 -6.550 5.486 1.00 93.31 402 ALA A C 1
ATOM 3094 O O . ALA A 1 402 ? 20.837 -6.617 6.651 1.00 93.31 402 ALA A O 1
ATOM 3095 N N . CYS A 1 403 ? 19.976 -5.417 4.966 1.00 93.75 403 CYS A N 1
ATOM 3096 C CA . CYS A 1 403 ? 19.840 -4.178 5.724 1.00 93.75 403 CYS A CA 1
ATOM 3097 C C . CYS A 1 403 ? 18.898 -4.312 6.934 1.00 93.75 403 CYS A C 1
ATOM 3099 O O . CYS A 1 403 ? 19.206 -3.758 7.986 1.00 93.75 403 CYS A O 1
ATOM 3101 N N . ALA A 1 404 ? 17.792 -5.056 6.826 1.00 90.81 404 ALA A N 1
ATOM 3102 C CA . ALA A 1 404 ? 16.870 -5.308 7.934 1.00 90.81 404 ALA A CA 1
ATOM 3103 C C . ALA A 1 404 ? 17.507 -6.164 9.040 1.00 90.81 404 ALA A C 1
ATOM 3105 O O . ALA A 1 404 ? 17.455 -5.795 10.216 1.00 90.81 404 ALA A O 1
ATOM 3106 N N . VAL A 1 405 ? 18.154 -7.274 8.662 1.00 90.62 405 VAL A N 1
ATOM 3107 C CA . VAL A 1 405 ? 18.848 -8.171 9.600 1.00 90.62 405 VAL A CA 1
ATOM 3108 C C . VAL A 1 405 ? 19.999 -7.436 10.292 1.00 90.62 405 VAL A C 1
ATOM 3110 O O . VAL A 1 405 ? 20.065 -7.426 11.522 1.00 90.62 405 VAL A O 1
ATOM 3113 N N . SER A 1 406 ? 20.867 -6.755 9.535 1.00 94.06 406 SER A N 1
ATOM 3114 C CA . SER A 1 406 ? 21.979 -5.993 10.112 1.00 94.06 406 SER A CA 1
ATOM 3115 C C . SER A 1 406 ? 21.495 -4.832 10.984 1.00 94.06 406 SER A C 1
ATOM 3117 O O . SER A 1 406 ? 22.109 -4.588 12.019 1.00 94.06 406 SER A O 1
ATOM 3119 N N . LEU A 1 407 ? 20.386 -4.154 10.649 1.00 93.06 407 LEU A N 1
ATOM 3120 C CA . LEU A 1 407 ? 19.818 -3.089 11.488 1.00 93.06 407 LEU A CA 1
ATOM 3121 C C . LEU A 1 407 ? 19.311 -3.636 12.829 1.00 93.06 407 LEU A C 1
ATOM 3123 O O . LEU A 1 407 ? 19.637 -3.056 13.866 1.00 93.06 407 LEU A O 1
ATOM 3127 N N . ARG A 1 408 ? 18.602 -4.776 12.838 1.00 91.00 408 ARG A N 1
ATOM 3128 C CA . ARG A 1 408 ? 18.213 -5.457 14.086 1.00 91.00 408 ARG A CA 1
ATOM 3129 C C . ARG A 1 408 ? 19.440 -5.770 14.939 1.00 91.00 408 ARG A C 1
ATOM 3131 O O . ARG A 1 408 ? 19.496 -5.361 16.095 1.00 91.00 408 ARG A O 1
ATOM 3138 N N . VAL A 1 409 ? 20.424 -6.471 14.372 1.00 93.06 409 VAL A N 1
ATOM 3139 C CA . VAL A 1 409 ? 21.623 -6.915 15.105 1.00 93.06 409 VAL A CA 1
ATOM 3140 C C . VAL A 1 409 ? 22.451 -5.719 15.594 1.00 93.06 409 VAL A C 1
ATOM 3142 O O . VAL A 1 409 ? 22.983 -5.757 16.701 1.00 93.06 409 VAL A O 1
ATOM 3145 N N . PHE A 1 410 ? 22.519 -4.632 14.822 1.00 95.38 410 PHE A N 1
ATOM 3146 C CA . PHE A 1 410 ? 23.183 -3.392 15.222 1.00 95.38 410 PHE A CA 1
ATOM 3147 C C . PHE A 1 410 ? 22.505 -2.715 16.420 1.00 95.38 410 PHE A C 1
ATOM 3149 O O . PHE A 1 410 ? 23.193 -2.319 17.364 1.00 95.38 410 PHE A O 1
ATOM 3156 N N . VAL A 1 411 ? 21.172 -2.600 16.410 1.00 93.19 411 VAL A N 1
ATOM 3157 C CA . VAL A 1 411 ? 20.399 -2.034 17.529 1.00 93.19 411 VAL A CA 1
ATOM 3158 C C . VAL A 1 411 ? 20.522 -2.922 18.767 1.00 93.19 411 VAL A C 1
ATOM 3160 O O . VAL A 1 411 ? 20.846 -2.419 19.840 1.00 93.19 411 VAL A O 1
ATOM 3163 N N . GLU A 1 412 ? 20.328 -4.232 18.616 1.00 91.88 412 GLU A N 1
ATOM 3164 C CA . GLU A 1 412 ? 20.354 -5.201 19.715 1.00 91.88 412 GLU A CA 1
ATOM 3165 C C . GLU A 1 412 ? 21.731 -5.237 20.401 1.00 91.88 412 GLU A C 1
ATOM 3167 O O . GLU A 1 412 ? 21.817 -4.987 21.603 1.00 91.88 412 GLU A O 1
ATOM 3172 N N . LEU A 1 413 ? 22.825 -5.379 19.638 1.00 94.25 413 LEU A N 1
ATOM 3173 C CA . LEU A 1 413 ? 24.184 -5.335 20.194 1.00 94.25 413 LEU A CA 1
ATOM 3174 C C . LEU A 1 413 ? 24.559 -3.962 20.779 1.00 94.25 413 LEU A C 1
ATOM 3176 O O . LEU A 1 413 ? 25.330 -3.913 21.737 1.00 94.25 413 LEU A O 1
ATOM 3180 N N . SER A 1 414 ? 24.040 -2.850 20.241 1.00 95.06 414 SER A N 1
ATOM 3181 C CA . SER A 1 414 ? 24.308 -1.513 20.799 1.00 95.06 414 SER A CA 1
ATOM 3182 C C . SER A 1 414 ? 23.643 -1.307 22.155 1.00 95.06 414 SER A C 1
ATOM 3184 O O . SER A 1 414 ? 24.273 -0.813 23.090 1.00 95.06 414 SER A O 1
ATOM 3186 N N . VAL A 1 415 ? 22.376 -1.708 22.263 1.00 93.75 415 VAL A N 1
ATOM 3187 C CA . VAL A 1 415 ? 21.613 -1.680 23.512 1.00 93.75 415 VAL A CA 1
ATOM 3188 C C . VAL A 1 415 ? 22.270 -2.592 24.547 1.00 93.75 415 VAL A C 1
ATOM 3190 O O . VAL A 1 415 ? 22.451 -2.180 25.692 1.00 93.75 415 VAL A O 1
ATOM 3193 N N . ASP A 1 416 ? 22.697 -3.791 24.140 1.00 91.81 416 ASP A N 1
ATOM 3194 C CA . ASP A 1 416 ? 23.356 -4.743 25.032 1.00 91.81 416 ASP A CA 1
ATOM 3195 C C . ASP A 1 416 ? 24.732 -4.273 25.520 1.00 91.81 416 ASP A C 1
ATOM 3197 O O . ASP A 1 416 ? 25.023 -4.361 26.716 1.00 91.81 416 ASP A O 1
ATOM 3201 N N . TYR A 1 417 ? 25.561 -3.707 24.640 1.00 93.50 417 TYR A N 1
ATOM 3202 C CA . TYR A 1 417 ? 26.841 -3.125 25.045 1.00 93.50 417 TYR A CA 1
ATOM 3203 C C . TYR A 1 417 ? 26.647 -1.993 26.064 1.00 93.50 417 TYR A C 1
ATOM 3205 O O . TYR A 1 417 ? 27.331 -1.954 27.088 1.00 93.50 417 TYR A O 1
ATOM 3213 N N . TYR A 1 418 ? 25.683 -1.099 25.825 1.00 92.81 418 TYR A N 1
ATOM 3214 C CA . TYR A 1 418 ? 25.450 0.043 26.707 1.00 92.81 418 TYR A CA 1
ATOM 3215 C C . TYR A 1 418 ? 24.834 -0.363 28.061 1.00 92.81 418 TYR A C 1
ATOM 3217 O O . TYR A 1 418 ? 25.172 0.230 29.086 1.00 92.81 418 TYR A O 1
ATOM 3225 N N . ILE A 1 419 ? 23.982 -1.397 28.097 1.00 91.75 419 ILE A N 1
ATOM 3226 C CA . ILE A 1 419 ? 23.474 -1.995 29.346 1.00 91.75 419 ILE A CA 1
ATOM 3227 C C . ILE A 1 419 ? 24.618 -2.574 30.184 1.00 91.75 419 ILE A C 1
ATOM 3229 O O . ILE A 1 419 ? 24.663 -2.322 31.389 1.00 91.75 419 ILE A O 1
ATOM 3233 N N . ALA A 1 420 ? 25.552 -3.293 29.553 1.00 90.50 420 ALA A N 1
ATOM 3234 C CA . ALA A 1 420 ? 26.666 -3.938 30.240 1.00 90.50 420 ALA A CA 1
ATOM 3235 C C . ALA A 1 420 ? 27.650 -2.922 30.851 1.00 90.50 420 ALA A C 1
ATOM 3237 O O . ALA A 1 420 ? 27.958 -3.012 32.039 1.00 90.50 420 ALA A O 1
ATOM 3238 N N . ILE A 1 421 ? 28.101 -1.914 30.088 1.00 90.31 421 ILE A N 1
ATOM 3239 C CA . ILE A 1 421 ? 29.076 -0.925 30.600 1.00 90.31 421 ILE A CA 1
ATOM 3240 C C . ILE A 1 421 ? 28.505 -0.025 31.711 1.00 90.31 421 ILE A C 1
ATOM 3242 O O . ILE A 1 421 ? 29.267 0.462 32.540 1.00 90.31 421 ILE A O 1
ATOM 3246 N N . ASN A 1 422 ? 27.181 0.168 31.757 1.00 89.50 422 ASN A N 1
ATOM 3247 C CA . ASN A 1 422 ? 26.493 0.919 32.817 1.00 89.50 422 ASN A CA 1
ATOM 3248 C C . ASN A 1 422 ? 25.906 0.013 33.919 1.00 89.50 422 ASN A C 1
ATOM 3250 O O . ASN A 1 422 ? 25.216 0.510 34.805 1.00 89.50 422 ASN A O 1
ATOM 3254 N N . GLN A 1 423 ? 26.165 -1.302 33.869 1.00 89.88 423 GLN A N 1
ATOM 3255 C CA . GLN A 1 423 ? 25.743 -2.299 34.866 1.00 89.88 423 GLN A CA 1
ATOM 3256 C C . GLN A 1 423 ? 24.225 -2.302 35.158 1.00 89.88 423 GLN A C 1
ATOM 3258 O O . GLN A 1 423 ? 23.793 -2.574 36.276 1.00 89.88 423 GLN A O 1
ATOM 3263 N N . LEU A 1 424 ? 23.394 -2.007 34.148 1.00 87.88 424 LEU A N 1
ATOM 3264 C CA . LEU A 1 424 ? 21.939 -1.841 34.322 1.00 87.88 424 LEU A CA 1
ATOM 3265 C C . LEU A 1 424 ? 21.189 -3.168 34.538 1.00 87.88 424 LEU A C 1
ATOM 3267 O O . LEU A 1 424 ? 20.041 -3.164 34.980 1.00 87.88 424 LEU A O 1
ATOM 3271 N N . MET A 1 425 ? 21.812 -4.293 34.181 1.00 88.31 425 MET A N 1
ATOM 3272 C CA . MET A 1 425 ? 21.310 -5.663 34.328 1.00 88.31 425 MET A CA 1
ATOM 3273 C C . MET A 1 425 ? 22.505 -6.604 34.531 1.00 88.31 425 MET A C 1
ATOM 3275 O O . MET A 1 425 ? 23.603 -6.307 34.059 1.00 88.31 425 MET A O 1
ATOM 3279 N N . SER A 1 426 ? 22.308 -7.756 35.178 1.00 84.88 426 SER A N 1
ATOM 3280 C CA . SER A 1 426 ? 23.306 -8.835 35.133 1.00 84.88 426 SER A CA 1
ATOM 3281 C C . SER A 1 426 ? 23.264 -9.571 33.790 1.00 84.88 426 SER A C 1
ATOM 3283 O O . SER A 1 426 ? 22.225 -9.606 33.134 1.00 84.88 426 SER A O 1
ATOM 3285 N N . GLU A 1 427 ? 24.357 -10.226 33.397 1.00 79.56 427 GLU A N 1
ATOM 3286 C CA . GLU A 1 427 ? 24.450 -10.981 32.133 1.00 79.56 427 GLU A CA 1
ATOM 3287 C C . GLU A 1 427 ? 23.326 -12.031 31.979 1.00 79.56 427 GLU A C 1
ATOM 3289 O O . GLU A 1 427 ? 22.707 -12.158 30.921 1.00 79.56 427 GLU A O 1
ATOM 3294 N N . VAL A 1 428 ? 22.968 -12.718 33.071 1.00 81.50 428 VAL A N 1
ATOM 3295 C CA . VAL A 1 428 ? 21.855 -13.685 33.102 1.00 81.50 428 VAL A CA 1
ATOM 3296 C C . VAL A 1 428 ? 20.498 -12.998 32.902 1.00 81.50 428 VAL A C 1
ATOM 3298 O O . VAL A 1 428 ? 19.641 -13.528 32.195 1.00 81.50 428 VAL A O 1
ATOM 3301 N N . GLN A 1 429 ? 20.282 -11.813 33.482 1.00 80.56 429 GLN A N 1
ATOM 3302 C CA . GLN A 1 429 ? 19.063 -11.031 33.243 1.00 80.56 429 GLN A CA 1
ATOM 3303 C C . GLN A 1 429 ? 19.016 -10.500 31.807 1.00 80.56 429 GLN A C 1
ATOM 3305 O O . GLN A 1 429 ? 17.959 -10.519 31.179 1.00 80.56 429 GLN A O 1
ATOM 3310 N N . GLN A 1 430 ? 20.155 -10.053 31.286 1.00 80.88 430 GLN A N 1
ATOM 3311 C CA . GLN A 1 430 ? 20.311 -9.460 29.965 1.00 80.88 430 GLN A CA 1
ATOM 3312 C C . GLN A 1 430 ? 20.028 -10.471 28.847 1.00 80.88 430 GLN A C 1
ATOM 3314 O O . GLN A 1 430 ? 19.238 -10.179 27.948 1.00 80.88 430 GLN A O 1
ATOM 3319 N N . ASN A 1 431 ? 20.578 -11.684 28.944 1.00 79.38 431 ASN A N 1
ATOM 3320 C CA . ASN A 1 431 ? 20.349 -12.757 27.971 1.00 79.38 431 ASN A CA 1
ATOM 3321 C C . ASN A 1 431 ? 18.890 -13.254 27.952 1.00 79.38 431 ASN A C 1
ATOM 3323 O O . ASN A 1 431 ? 18.406 -13.684 26.910 1.00 79.38 431 ASN A O 1
ATOM 3327 N N . ASN A 1 432 ? 18.167 -13.143 29.073 1.00 80.38 432 ASN A N 1
ATOM 3328 C CA . ASN A 1 432 ? 16.761 -13.555 29.194 1.00 80.38 432 ASN A CA 1
ATOM 3329 C C . ASN A 1 432 ? 15.746 -12.398 29.047 1.00 80.38 432 ASN A C 1
ATOM 3331 O O . ASN A 1 432 ? 14.543 -12.608 29.200 1.00 80.38 432 ASN A O 1
ATOM 3335 N N . THR A 1 433 ? 16.193 -11.167 28.768 1.00 86.88 433 THR A N 1
ATOM 3336 C CA . THR A 1 433 ? 15.309 -9.994 28.642 1.00 86.88 433 THR A CA 1
ATOM 3337 C C . THR A 1 433 ? 15.079 -9.632 27.168 1.00 86.88 433 THR A C 1
ATOM 3339 O O . THR A 1 433 ? 16.042 -9.318 26.473 1.00 86.88 433 THR A O 1
ATOM 3342 N N . PRO A 1 434 ? 13.826 -9.585 26.670 1.00 87.69 434 PRO A N 1
ATOM 3343 C CA . PRO A 1 434 ? 13.546 -9.169 25.293 1.00 87.69 434 PRO A CA 1
ATOM 3344 C C . PRO A 1 434 ? 14.011 -7.739 24.984 1.00 87.69 434 PRO A C 1
ATOM 3346 O O . PRO A 1 434 ? 13.883 -6.847 25.830 1.00 87.69 434 PRO A O 1
ATOM 3349 N N . LEU A 1 435 ? 14.456 -7.493 23.743 1.00 86.81 435 LEU A N 1
ATOM 3350 C CA . LEU A 1 435 ? 14.944 -6.188 23.264 1.00 86.81 435 LEU A CA 1
ATOM 3351 C C . LEU A 1 435 ? 14.003 -5.019 23.591 1.00 86.81 435 LEU A C 1
ATOM 3353 O O . LEU A 1 435 ? 14.463 -3.950 23.981 1.00 86.81 435 LEU A O 1
ATOM 3357 N N . ALA A 1 436 ? 12.688 -5.235 23.516 1.00 88.50 436 ALA A N 1
ATOM 3358 C CA . ALA A 1 436 ? 11.677 -4.260 23.917 1.00 88.50 436 ALA A CA 1
ATOM 3359 C C . ALA A 1 436 ? 11.872 -3.752 25.360 1.00 88.50 436 ALA A C 1
ATOM 3361 O O . ALA A 1 436 ? 11.870 -2.549 25.622 1.00 88.50 436 ALA A O 1
ATOM 3362 N N . LYS A 1 437 ? 12.088 -4.660 26.318 1.00 89.50 437 LYS A N 1
ATOM 3363 C CA . LYS A 1 437 ? 12.308 -4.303 27.724 1.00 89.50 437 LYS A CA 1
ATOM 3364 C C . LYS A 1 437 ? 13.696 -3.683 27.926 1.00 89.50 437 LYS A C 1
ATOM 3366 O O . LYS A 1 437 ? 13.793 -2.690 28.642 1.00 89.50 437 LYS A O 1
ATOM 3371 N N . LYS A 1 438 ? 14.733 -4.183 27.236 1.00 91.94 438 LYS A N 1
ATOM 3372 C CA . LYS A 1 438 ? 16.076 -3.566 27.220 1.00 91.94 438 LYS A CA 1
ATOM 3373 C C . LYS A 1 438 ? 16.019 -2.092 26.781 1.00 91.94 438 LYS A C 1
ATOM 3375 O O . LYS A 1 438 ? 16.494 -1.218 27.503 1.00 91.94 438 LYS A O 1
ATOM 3380 N N . LEU A 1 439 ? 15.369 -1.812 25.646 1.00 91.94 439 LEU A N 1
ATOM 3381 C CA . LEU A 1 439 ? 15.178 -0.464 25.094 1.00 91.94 439 LEU A CA 1
ATOM 3382 C C . LEU A 1 439 ? 14.461 0.475 26.071 1.00 91.94 439 LEU A C 1
ATOM 3384 O O . LEU A 1 439 ? 14.887 1.617 26.231 1.00 91.94 439 LEU A O 1
ATOM 3388 N N . LYS A 1 440 ? 13.399 0.009 26.742 1.00 93.00 440 LYS A N 1
ATOM 3389 C CA . LYS A 1 440 ? 12.649 0.825 27.711 1.00 93.00 440 LYS A CA 1
ATOM 3390 C C . LYS A 1 440 ? 13.483 1.215 28.926 1.00 93.00 440 LYS A C 1
ATOM 3392 O O . LYS A 1 440 ? 13.513 2.393 29.268 1.00 93.00 440 LYS A O 1
ATOM 3397 N N . GLU A 1 441 ? 14.148 0.263 29.581 1.00 92.00 441 GLU A N 1
ATOM 3398 C CA . GLU A 1 441 ? 14.953 0.580 30.772 1.00 92.00 441 GLU A CA 1
ATOM 3399 C C . GLU A 1 441 ? 16.139 1.490 30.419 1.00 92.00 441 GLU A C 1
ATOM 3401 O O . GLU A 1 441 ? 16.403 2.468 31.120 1.00 92.00 441 GLU A O 1
ATOM 3406 N N . LEU A 1 442 ? 16.780 1.254 29.271 1.00 94.12 442 LEU A N 1
ATOM 3407 C CA . LEU A 1 442 ? 17.857 2.103 28.769 1.00 94.12 442 LEU A CA 1
ATOM 3408 C C . LEU A 1 442 ? 17.373 3.519 28.393 1.00 94.12 442 LEU A C 1
ATOM 3410 O O . LEU A 1 442 ? 18.043 4.503 28.704 1.00 94.12 442 LEU A O 1
ATOM 3414 N N . ALA A 1 443 ? 16.187 3.658 27.795 1.00 93.94 443 ALA A N 1
ATOM 3415 C CA . ALA A 1 443 ? 15.594 4.965 27.507 1.00 93.94 443 ALA A CA 1
ATOM 3416 C C . ALA A 1 443 ? 15.255 5.753 28.787 1.00 93.94 443 ALA A C 1
ATOM 3418 O O . ALA A 1 443 ? 15.544 6.949 28.854 1.00 93.94 443 ALA A O 1
ATOM 3419 N N . LYS A 1 444 ? 14.713 5.095 29.825 1.00 94.06 444 LYS A N 1
ATOM 3420 C CA . LYS A 1 444 ? 14.510 5.721 31.146 1.00 94.06 444 LYS A CA 1
ATOM 3421 C C . LYS A 1 444 ? 15.838 6.196 31.740 1.00 94.06 444 LYS A C 1
ATOM 3423 O O . LYS A 1 444 ? 15.918 7.333 32.194 1.00 94.06 444 LYS A O 1
ATOM 3428 N N . TYR A 1 445 ? 16.871 5.350 31.708 1.00 94.44 445 TYR A N 1
ATOM 3429 C CA . TYR A 1 445 ? 18.202 5.652 32.242 1.00 94.44 445 TYR A CA 1
ATOM 3430 C C . TYR A 1 445 ? 18.839 6.868 31.553 1.00 94.44 445 TYR A C 1
ATOM 3432 O O . TYR A 1 445 ? 19.197 7.842 32.217 1.00 94.44 445 TYR A O 1
ATOM 3440 N N . LEU A 1 446 ? 18.887 6.880 30.216 1.00 93.94 446 LEU A N 1
ATOM 3441 C CA . LEU A 1 446 ? 19.397 8.025 29.453 1.00 93.94 446 LEU A CA 1
ATOM 3442 C C . LEU A 1 446 ? 18.594 9.309 29.713 1.00 93.94 446 LEU A C 1
ATOM 3444 O O . LEU A 1 446 ? 19.166 10.398 29.720 1.00 93.94 446 LEU A O 1
ATOM 3448 N N . ARG A 1 447 ? 17.276 9.206 29.928 1.00 94.19 447 ARG A N 1
ATOM 3449 C CA . ARG A 1 447 ? 16.415 10.358 30.229 1.00 94.19 447 ARG A CA 1
ATOM 3450 C C . ARG A 1 447 ? 16.588 10.863 31.665 1.00 94.19 447 ARG A C 1
ATOM 3452 O O . ARG A 1 447 ? 16.518 12.070 31.880 1.00 94.19 447 ARG A O 1
ATOM 3459 N N . ALA A 1 448 ? 16.838 9.980 32.632 1.00 92.88 448 ALA A N 1
ATOM 3460 C CA . ALA A 1 448 ? 17.186 10.355 34.004 1.00 92.88 448 ALA A CA 1
ATOM 3461 C C . ALA A 1 448 ? 18.542 11.080 34.059 1.00 92.88 448 ALA A C 1
ATOM 3463 O O . ALA A 1 448 ? 18.664 12.108 34.720 1.00 92.88 448 ALA A O 1
ATOM 3464 N N . ASN A 1 449 ? 19.517 10.613 33.274 1.00 91.25 449 ASN A N 1
ATOM 3465 C CA . ASN A 1 449 ? 20.849 11.216 33.157 1.00 91.25 449 ASN A CA 1
ATOM 3466 C C . ASN A 1 449 ? 20.902 12.441 32.216 1.00 91.25 449 ASN A C 1
ATOM 3468 O O . ASN A 1 449 ? 21.983 12.944 31.919 1.00 91.25 449 ASN A O 1
ATOM 3472 N N . GLY A 1 450 ? 19.761 12.912 31.695 1.00 90.94 450 GLY A N 1
ATOM 3473 C CA . GLY A 1 450 ? 19.684 14.080 30.807 1.00 90.94 450 GLY A CA 1
ATOM 3474 C C . GLY A 1 450 ? 20.295 13.899 29.407 1.00 90.94 450 GLY A C 1
ATOM 3475 O O . GLY A 1 450 ? 20.362 14.862 28.646 1.00 90.94 450 GLY A O 1
ATOM 3476 N N . ALA A 1 451 ? 20.713 12.685 29.038 1.00 90.75 451 ALA A N 1
ATOM 3477 C CA . ALA A 1 451 ? 21.28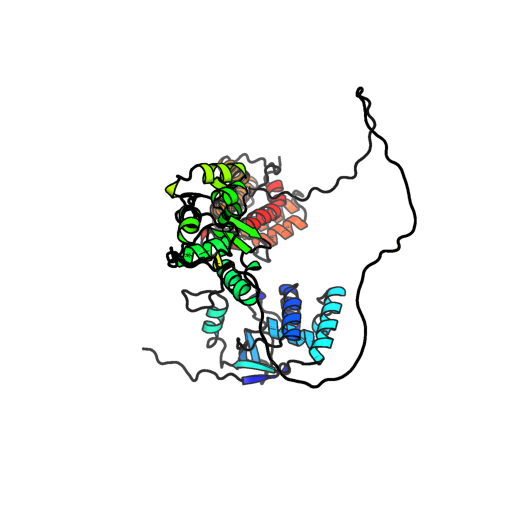7 12.376 27.728 1.00 90.75 451 ALA A CA 1
ATOM 3478 C C . ALA A 1 451 ? 20.239 12.397 26.598 1.00 90.75 451 ALA A C 1
ATOM 3480 O O . ALA A 1 451 ? 20.582 12.712 25.457 1.00 90.75 451 ALA A O 1
ATOM 3481 N N . ILE A 1 452 ? 18.966 12.112 26.910 1.00 94.44 452 ILE A N 1
ATOM 3482 C CA . ILE A 1 452 ? 17.826 12.271 25.990 1.00 94.44 452 ILE A CA 1
ATOM 3483 C C . ILE A 1 452 ? 16.640 12.986 26.652 1.00 94.44 452 ILE A C 1
ATOM 3485 O O . ILE A 1 452 ? 16.429 12.908 27.860 1.00 94.44 452 ILE A O 1
ATOM 3489 N N . GLY A 1 453 ? 15.819 13.658 25.842 1.00 92.94 453 GLY A N 1
ATOM 3490 C CA . GLY A 1 453 ? 14.571 14.276 26.298 1.00 92.94 453 GLY A CA 1
ATOM 3491 C C . GLY A 1 453 ? 13.377 13.311 26.315 1.00 92.94 453 GLY A C 1
ATOM 3492 O O . GLY A 1 453 ? 13.334 12.335 25.567 1.00 92.94 453 GLY A O 1
ATOM 3493 N N . LEU A 1 454 ? 12.343 13.660 27.093 1.00 90.50 454 LEU A N 1
ATOM 3494 C CA . LEU A 1 454 ? 11.069 12.924 27.236 1.00 90.50 454 LEU A CA 1
ATOM 3495 C C . LEU A 1 454 ? 10.409 12.516 25.900 1.00 90.50 454 LEU A C 1
ATOM 3497 O O . LEU A 1 454 ? 9.713 11.505 25.833 1.00 90.50 454 LEU A O 1
ATOM 3501 N N . GLN A 1 455 ? 10.588 13.296 24.830 1.00 89.12 455 GLN A N 1
ATOM 3502 C CA . GLN A 1 455 ? 10.042 12.956 23.511 1.00 89.12 455 GLN A CA 1
ATOM 3503 C C . GLN A 1 455 ? 10.750 11.746 22.877 1.00 89.12 455 GLN A C 1
ATOM 3505 O O . GLN A 1 455 ? 10.076 10.897 22.299 1.00 89.12 455 GLN A O 1
ATOM 3510 N N . VAL A 1 456 ? 12.073 11.629 23.039 1.00 90.56 456 VAL A N 1
ATOM 3511 C CA . VAL A 1 456 ? 12.870 10.498 22.528 1.00 90.56 456 VAL A CA 1
ATOM 3512 C C . VAL A 1 456 ? 12.571 9.238 23.337 1.00 90.56 456 VAL A C 1
ATOM 3514 O O . VAL A 1 456 ? 12.301 8.194 22.757 1.00 90.56 456 VAL A O 1
ATOM 3517 N N . GLU A 1 457 ? 12.503 9.345 24.667 1.00 92.81 457 GLU A N 1
ATOM 3518 C CA . GLU A 1 457 ? 12.093 8.243 25.552 1.00 92.81 4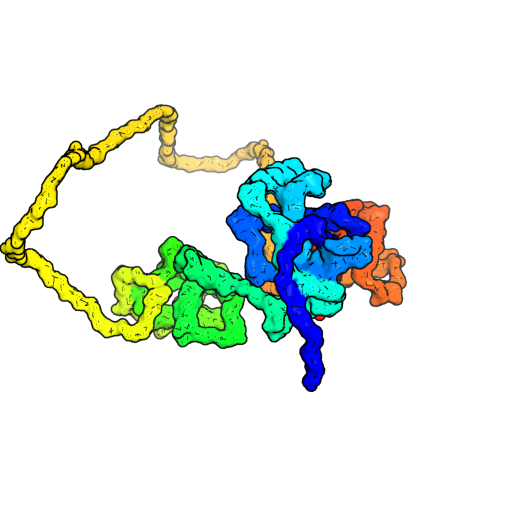57 GLU A CA 1
ATOM 3519 C C . GLU A 1 457 ? 10.713 7.686 25.155 1.00 92.81 457 GLU A C 1
ATOM 3521 O O . GLU A 1 457 ? 10.539 6.476 25.007 1.00 92.81 457 GLU A O 1
ATOM 3526 N N . ARG A 1 458 ? 9.732 8.570 24.912 1.00 89.44 458 ARG A N 1
ATOM 3527 C CA . ARG A 1 458 ? 8.385 8.187 24.456 1.00 89.44 458 ARG A CA 1
ATOM 3528 C C . ARG A 1 458 ? 8.370 7.571 23.054 1.00 89.44 458 ARG A C 1
ATOM 3530 O O . ARG A 1 458 ? 7.531 6.708 22.807 1.00 89.44 458 ARG A O 1
ATOM 3537 N N . ALA A 1 459 ? 9.257 7.990 22.151 1.00 86.25 459 ALA A N 1
ATOM 3538 C CA . ALA A 1 459 ? 9.402 7.375 20.832 1.00 86.25 459 ALA A CA 1
ATOM 3539 C C . ALA A 1 459 ? 9.982 5.955 20.951 1.00 86.25 459 ALA A C 1
ATOM 3541 O O . ALA A 1 459 ? 9.346 5.000 20.512 1.00 86.25 459 ALA A O 1
ATOM 3542 N N . VAL A 1 460 ? 11.113 5.798 21.647 1.00 88.56 460 VAL A N 1
ATOM 3543 C CA . VAL A 1 460 ? 11.764 4.496 21.887 1.00 88.56 460 VAL A CA 1
ATOM 3544 C C . VAL A 1 460 ? 10.833 3.527 22.620 1.00 88.56 460 VAL A C 1
ATOM 3546 O O . VAL A 1 460 ? 10.773 2.353 22.268 1.00 88.56 460 VAL A O 1
ATOM 3549 N N . THR A 1 461 ? 10.037 4.015 23.576 1.00 88.25 461 THR A N 1
ATOM 3550 C CA . THR A 1 461 ? 9.030 3.197 24.274 1.00 88.25 461 THR A CA 1
ATOM 3551 C C . THR A 1 461 ? 7.976 2.646 23.307 1.00 88.25 461 THR A C 1
ATOM 3553 O O . THR A 1 461 ? 7.687 1.456 23.356 1.00 88.25 461 THR A O 1
ATOM 3556 N N . LYS A 1 462 ? 7.449 3.459 22.378 1.00 83.38 462 LYS A N 1
ATOM 3557 C CA . LYS A 1 462 ? 6.480 2.995 21.363 1.00 83.38 462 LYS A CA 1
ATOM 3558 C C . LYS A 1 462 ? 7.085 2.003 20.370 1.00 83.38 462 LYS A C 1
ATOM 3560 O O . LYS A 1 462 ? 6.431 1.025 20.019 1.00 83.38 462 LYS A O 1
ATOM 3565 N N . ILE A 1 463 ? 8.328 2.246 19.953 1.00 84.06 463 ILE A N 1
ATOM 3566 C CA . ILE A 1 463 ? 9.104 1.355 19.079 1.00 84.06 463 ILE A CA 1
ATOM 3567 C C . ILE A 1 463 ? 9.314 -0.011 19.757 1.00 84.06 463 ILE A C 1
ATOM 3569 O O . ILE A 1 463 ? 9.131 -1.052 19.127 1.00 84.06 463 ILE A O 1
ATOM 3573 N N . ALA A 1 464 ? 9.624 -0.015 21.055 1.00 84.56 464 ALA A N 1
ATOM 3574 C CA . ALA A 1 464 ? 9.729 -1.221 21.870 1.00 84.56 464 ALA A CA 1
ATOM 3575 C C . ALA A 1 464 ? 8.381 -1.937 22.088 1.00 84.56 464 ALA A C 1
ATOM 3577 O O . ALA A 1 464 ? 8.339 -3.161 22.122 1.00 84.56 464 ALA A O 1
ATOM 3578 N N . ASP A 1 465 ? 7.279 -1.200 22.239 1.00 79.31 465 ASP A N 1
ATOM 3579 C CA . ASP A 1 465 ? 5.941 -1.780 22.429 1.00 79.31 465 ASP A CA 1
ATOM 3580 C C . ASP A 1 465 ? 5.289 -2.313 21.140 1.00 79.31 465 ASP A C 1
ATOM 3582 O O . ASP A 1 465 ? 4.263 -2.983 21.213 1.00 79.31 465 ASP A O 1
ATOM 3586 N N . GLY A 1 466 ? 5.825 -2.000 19.954 1.00 69.62 466 GLY A N 1
ATOM 3587 C CA . GLY A 1 466 ? 5.131 -2.285 18.689 1.00 69.62 466 GLY A CA 1
ATOM 3588 C C . GLY A 1 466 ? 3.895 -1.407 18.448 1.00 69.62 466 GLY A C 1
ATOM 3589 O O . GLY A 1 466 ? 3.090 -1.692 17.564 1.00 69.62 466 GLY A O 1
ATOM 3590 N N . VAL A 1 467 ? 3.715 -0.336 19.230 1.00 50.41 467 VAL A N 1
ATOM 3591 C CA . VAL A 1 467 ? 2.478 0.460 19.249 1.00 50.41 467 VAL A CA 1
ATOM 3592 C C . VAL A 1 467 ? 2.544 1.599 18.233 1.00 50.41 467 VAL A C 1
ATOM 3594 O O . VAL A 1 467 ? 2.972 2.722 18.523 1.00 50.41 467 VAL A O 1
ATOM 3597 N N . GLY A 1 468 ? 2.055 1.303 17.029 1.00 50.25 468 GLY A N 1
ATOM 3598 C CA . GLY A 1 468 ? 1.814 2.264 15.954 1.00 50.25 468 GLY A CA 1
ATOM 3599 C C . GLY A 1 468 ? 2.453 1.856 14.628 1.00 50.25 468 GLY A C 1
ATOM 3600 O O . GLY A 1 468 ? 3.050 0.795 14.503 1.00 50.25 468 GLY A O 1
ATOM 3601 N N . MET A 1 469 ? 2.348 2.735 13.631 1.00 48.38 469 MET A N 1
ATOM 3602 C CA . MET A 1 469 ? 2.839 2.511 12.263 1.00 48.38 469 MET A CA 1
ATOM 3603 C C . MET A 1 469 ? 4.369 2.708 12.130 1.00 48.38 469 MET A C 1
ATOM 3605 O O . MET A 1 469 ? 4.840 3.252 11.136 1.00 48.38 469 MET A O 1
ATOM 3609 N N . PHE A 1 470 ? 5.129 2.333 13.166 1.00 53.88 470 PHE A N 1
ATOM 3610 C CA . PHE A 1 470 ? 6.572 2.561 13.292 1.00 53.88 470 PHE A CA 1
ATOM 3611 C C . PHE A 1 470 ? 7.368 1.449 12.609 1.00 53.88 470 PHE A C 1
ATOM 3613 O O . PHE A 1 470 ? 7.359 0.301 13.059 1.00 53.88 470 PHE A O 1
ATOM 3620 N N . SER A 1 471 ? 8.122 1.795 11.567 1.00 54.41 471 SER A N 1
ATOM 3621 C CA . SER A 1 471 ? 8.950 0.837 10.824 1.00 54.41 471 SER A CA 1
ATOM 3622 C C . SER A 1 471 ? 10.095 0.242 11.658 1.00 54.41 471 SER A C 1
ATOM 3624 O O . SER A 1 471 ? 10.610 -0.821 11.317 1.00 54.41 471 SER A O 1
ATOM 3626 N N . ALA A 1 472 ? 10.488 0.910 12.748 1.00 54.78 472 ALA A N 1
ATOM 3627 C CA . ALA A 1 472 ? 11.547 0.480 13.664 1.00 54.78 472 ALA A CA 1
ATOM 3628 C C . ALA A 1 472 ? 11.142 -0.582 14.700 1.00 54.78 472 ALA A C 1
ATOM 3630 O O . ALA A 1 472 ? 11.966 -0.918 15.552 1.00 54.78 472 ALA A O 1
ATOM 3631 N N . SER A 1 473 ? 9.882 -1.036 14.744 1.00 69.75 473 SER A N 1
ATOM 3632 C CA . SER A 1 473 ? 9.408 -1.746 15.939 1.00 69.75 473 SER A CA 1
ATOM 3633 C C . SER A 1 473 ? 10.147 -3.064 16.199 1.00 69.75 473 SER A C 1
ATOM 3635 O O . SER A 1 473 ? 10.509 -3.786 15.267 1.00 69.75 473 SER A O 1
ATOM 3637 N N . THR A 1 474 ? 10.338 -3.431 17.470 1.00 63.12 474 THR A N 1
ATOM 3638 C CA . THR A 1 474 ? 11.016 -4.698 17.806 1.00 63.12 474 THR A CA 1
ATOM 3639 C C . THR A 1 474 ? 10.238 -5.926 17.335 1.00 63.12 474 THR A C 1
ATOM 3641 O O . THR A 1 474 ? 10.842 -6.963 17.079 1.00 63.12 474 THR A O 1
ATOM 3644 N N . ILE A 1 475 ? 8.914 -5.811 17.171 1.00 58.41 475 ILE A N 1
ATOM 3645 C CA . ILE A 1 475 ? 8.075 -6.853 16.563 1.00 58.41 475 ILE A CA 1
ATOM 3646 C C . ILE A 1 475 ? 8.373 -6.945 15.060 1.00 58.41 475 ILE A C 1
ATOM 3648 O O . ILE A 1 475 ? 8.605 -8.038 14.549 1.00 58.41 475 ILE A O 1
ATOM 3652 N N . THR A 1 476 ? 8.453 -5.803 14.374 1.00 65.50 476 THR A N 1
ATOM 3653 C CA . THR A 1 476 ? 8.767 -5.702 12.940 1.00 65.50 476 THR A CA 1
ATOM 3654 C C . THR A 1 476 ? 10.164 -6.255 12.634 1.00 65.50 476 THR A C 1
ATOM 3656 O O . THR A 1 476 ? 10.313 -7.107 11.761 1.00 65.50 476 THR A O 1
ATOM 3659 N N . PHE A 1 477 ? 11.183 -5.878 13.417 1.00 71.44 477 PHE A N 1
ATOM 3660 C CA . PHE A 1 477 ? 12.526 -6.463 13.314 1.00 71.44 477 PHE A CA 1
ATOM 3661 C C . PHE A 1 477 ? 12.552 -7.969 13.604 1.00 71.44 477 PHE A C 1
ATOM 3663 O O . PHE A 1 477 ? 13.364 -8.681 13.017 1.00 71.44 477 PHE A O 1
ATOM 3670 N N . ASN A 1 478 ? 11.683 -8.479 14.481 1.00 74.19 478 ASN A N 1
ATOM 3671 C CA . ASN A 1 478 ? 11.585 -9.919 14.712 1.00 74.19 478 ASN A CA 1
ATOM 3672 C C . ASN A 1 478 ? 10.931 -10.638 13.516 1.00 74.19 478 ASN A C 1
ATOM 3674 O O . ASN A 1 478 ? 11.405 -11.692 13.094 1.00 74.19 478 ASN A O 1
ATOM 3678 N N . GLN A 1 479 ? 9.897 -10.040 12.916 1.00 72.62 479 GLN A N 1
ATOM 3679 C CA . GLN A 1 479 ? 9.232 -10.567 11.722 1.00 72.62 479 GLN A CA 1
ATOM 3680 C C . GLN A 1 479 ? 10.170 -10.623 10.506 1.00 72.62 479 GLN A C 1
ATOM 3682 O O . GLN A 1 479 ? 10.230 -11.671 9.875 1.00 72.62 479 GLN A O 1
ATOM 3687 N N . TYR A 1 480 ? 10.987 -9.594 10.246 1.00 77.94 480 TYR A N 1
ATOM 3688 C CA . TYR A 1 480 ? 11.965 -9.595 9.138 1.00 77.94 480 TYR A CA 1
ATOM 3689 C C . TYR A 1 480 ? 13.031 -10.713 9.198 1.00 77.94 480 TYR A C 1
ATOM 3691 O O . TYR A 1 480 ? 13.777 -10.887 8.236 1.00 77.94 480 TYR A O 1
ATOM 3699 N N . VAL A 1 481 ? 13.147 -11.446 10.314 1.00 73.44 481 VAL A N 1
ATOM 3700 C CA . VAL A 1 481 ? 14.094 -12.570 10.475 1.00 73.44 481 VAL A CA 1
ATOM 3701 C C . VAL A 1 481 ? 13.386 -13.930 10.533 1.00 73.44 481 VAL A C 1
ATOM 3703 O O . VAL A 1 481 ? 13.979 -14.936 10.154 1.00 73.44 481 VAL A O 1
ATOM 3706 N N . HIS A 1 482 ? 12.137 -13.980 11.011 1.00 72.38 482 HIS A N 1
ATOM 3707 C CA . HIS A 1 482 ? 11.444 -15.237 11.335 1.00 72.38 482 HIS A CA 1
ATOM 3708 C C . HIS A 1 482 ? 10.080 -15.418 10.647 1.00 72.38 482 HIS A C 1
ATOM 3710 O O . HIS A 1 482 ? 9.430 -16.434 10.875 1.00 72.38 482 HIS A O 1
ATOM 3716 N N . ASN A 1 483 ? 9.626 -14.465 9.828 1.00 71.75 483 ASN A N 1
ATOM 3717 C CA . ASN A 1 483 ? 8.380 -14.565 9.071 1.00 71.75 483 ASN A CA 1
ATOM 3718 C C . ASN A 1 483 ? 8.658 -14.438 7.565 1.00 71.75 483 ASN A C 1
ATOM 3720 O O . ASN A 1 483 ? 8.914 -13.347 7.059 1.00 71.75 483 ASN A O 1
ATOM 3724 N N . GLU A 1 484 ? 8.559 -15.564 6.858 1.00 71.56 484 GLU A N 1
ATOM 3725 C CA . GLU A 1 484 ? 8.766 -15.699 5.408 1.00 71.56 484 GLU A CA 1
ATOM 3726 C C . GLU A 1 484 ? 7.898 -14.745 4.564 1.00 71.56 484 GLU A C 1
ATOM 3728 O O . GLU A 1 484 ? 8.291 -14.352 3.467 1.00 71.56 484 GLU A O 1
ATOM 3733 N N . TYR A 1 485 ? 6.746 -14.325 5.093 1.00 69.50 485 TYR A N 1
ATOM 3734 C CA . TYR A 1 485 ? 5.760 -13.505 4.390 1.00 69.50 485 TYR A CA 1
ATOM 3735 C C . TYR A 1 485 ? 5.913 -11.992 4.646 1.00 69.50 485 TYR A C 1
ATOM 3737 O O . TYR A 1 485 ? 5.169 -11.200 4.065 1.00 69.50 485 TYR A O 1
ATOM 3745 N N . VAL A 1 486 ? 6.859 -11.561 5.496 1.00 72.25 486 VAL A N 1
ATOM 3746 C CA . VAL A 1 486 ? 7.057 -10.143 5.862 1.00 72.25 486 VAL A CA 1
ATOM 3747 C C . VAL A 1 486 ? 8.360 -9.603 5.271 1.00 72.25 486 VAL A C 1
ATOM 3749 O O . VAL A 1 486 ? 9.441 -9.727 5.846 1.00 72.25 486 VAL A O 1
ATOM 3752 N N . PHE A 1 487 ? 8.239 -8.955 4.112 1.00 75.38 487 PHE A N 1
ATOM 3753 C CA . PHE A 1 487 ? 9.363 -8.375 3.377 1.00 75.38 487 PHE A CA 1
ATOM 3754 C C . PHE A 1 487 ? 9.623 -6.914 3.799 1.00 75.38 487 PHE A C 1
ATOM 3756 O O . PHE A 1 487 ? 8.702 -6.100 3.717 1.00 75.38 487 PHE A O 1
ATOM 3763 N N . PRO A 1 488 ? 10.854 -6.540 4.199 1.00 85.06 488 PRO A N 1
ATOM 3764 C CA . PRO A 1 488 ? 11.200 -5.166 4.559 1.00 85.06 488 PRO A CA 1
ATOM 3765 C C . PRO A 1 488 ? 11.214 -4.235 3.345 1.00 85.06 488 PRO A C 1
ATOM 3767 O O . PRO A 1 488 ? 11.906 -4.502 2.358 1.00 85.06 488 PRO A O 1
ATOM 3770 N N . LEU A 1 489 ? 10.523 -3.093 3.425 1.00 84.81 489 LEU A N 1
ATOM 3771 C CA . LEU A 1 489 ? 10.583 -2.088 2.363 1.00 84.81 489 LEU A CA 1
ATOM 3772 C C . LEU A 1 489 ? 11.781 -1.130 2.540 1.00 84.81 489 LEU A C 1
ATOM 3774 O O . LEU A 1 489 ? 12.037 -0.643 3.646 1.00 84.81 489 LEU A O 1
ATOM 3778 N N . PRO A 1 490 ? 12.480 -0.745 1.453 1.00 88.88 490 PRO A N 1
ATOM 3779 C CA . PRO A 1 490 ? 13.604 0.195 1.521 1.00 88.88 490 PRO A CA 1
ATOM 3780 C C . PRO A 1 490 ? 13.260 1.575 2.102 1.00 88.88 490 PRO A C 1
ATOM 3782 O O . PRO A 1 490 ? 14.131 2.269 2.625 1.00 88.88 490 PRO A O 1
ATOM 3785 N N . SER A 1 491 ? 12.004 2.013 1.998 1.00 85.00 491 SER A N 1
ATOM 3786 C CA . SER A 1 491 ? 11.502 3.242 2.626 1.00 85.00 491 SER A CA 1
ATOM 3787 C C . SER A 1 491 ? 11.288 3.085 4.132 1.00 85.00 491 SER A C 1
ATOM 3789 O O . SER A 1 491 ? 11.567 4.009 4.893 1.00 85.00 491 SER A O 1
ATOM 3791 N N . GLU A 1 492 ? 10.834 1.910 4.566 1.00 85.75 492 GLU A N 1
ATOM 3792 C CA . GLU A 1 492 ? 10.572 1.594 5.971 1.00 85.75 492 GLU A CA 1
ATOM 3793 C C . GLU A 1 492 ? 11.877 1.473 6.751 1.00 85.75 492 GLU A C 1
ATOM 3795 O O . GLU A 1 492 ? 11.999 2.057 7.817 1.00 85.75 492 GLU A O 1
ATOM 3800 N N . LEU A 1 493 ? 12.904 0.819 6.199 1.00 88.44 493 LEU A N 1
ATOM 3801 C CA . LEU A 1 493 ? 14.215 0.731 6.856 1.00 88.44 493 LEU A CA 1
ATOM 3802 C C . LEU A 1 493 ? 14.910 2.097 7.001 1.00 88.44 493 LEU A C 1
ATOM 3804 O O . LEU A 1 493 ? 15.615 2.334 7.982 1.00 88.44 493 LEU A O 1
ATOM 3808 N N . ARG A 1 494 ? 14.688 3.023 6.057 1.00 90.88 494 ARG A N 1
ATOM 3809 C CA . ARG A 1 494 ? 15.146 4.416 6.185 1.00 90.88 494 ARG A CA 1
ATOM 3810 C C . ARG A 1 494 ? 14.397 5.140 7.302 1.00 90.88 494 ARG A C 1
ATOM 3812 O O . ARG A 1 494 ? 15.048 5.726 8.164 1.00 90.88 494 ARG A O 1
ATOM 3819 N N . LEU A 1 495 ? 13.063 5.067 7.306 1.00 87.44 495 LEU A N 1
ATOM 3820 C CA . LEU A 1 495 ? 12.227 5.676 8.342 1.00 87.44 495 LEU A CA 1
ATOM 3821 C C . LEU A 1 495 ? 12.568 5.116 9.730 1.00 87.44 495 LEU A C 1
ATOM 3823 O O . LEU A 1 495 ? 12.797 5.888 10.653 1.00 87.44 495 LEU A O 1
ATOM 3827 N N . ALA A 1 496 ? 12.722 3.797 9.839 1.00 87.62 496 ALA A N 1
ATOM 3828 C CA . ALA A 1 496 ? 13.119 3.103 11.056 1.00 87.62 496 ALA A CA 1
ATOM 3829 C C . ALA A 1 496 ? 14.432 3.647 11.633 1.00 87.62 496 ALA A C 1
ATOM 3831 O O . ALA A 1 496 ? 14.557 3.849 12.840 1.00 87.62 496 ALA A O 1
ATOM 3832 N N . TRP A 1 497 ? 15.412 3.922 10.766 1.00 92.00 497 TRP A N 1
ATOM 3833 C CA . TRP A 1 497 ? 16.630 4.596 11.191 1.00 92.00 497 TRP A CA 1
ATOM 3834 C C . TRP A 1 497 ? 16.385 6.053 11.596 1.00 92.00 497 TRP A C 1
ATOM 3836 O O . TRP A 1 497 ? 16.850 6.454 12.655 1.00 92.00 497 TRP A O 1
ATOM 3846 N N . ASP A 1 498 ? 15.654 6.848 10.806 1.00 90.19 498 ASP A N 1
ATOM 3847 C CA . ASP A 1 498 ? 15.385 8.259 11.134 1.00 90.19 498 ASP A CA 1
ATOM 3848 C C . ASP A 1 498 ? 14.626 8.423 12.474 1.00 90.19 498 ASP A C 1
ATOM 3850 O O . ASP A 1 498 ? 14.786 9.438 13.152 1.00 90.19 498 ASP A O 1
ATOM 3854 N N . GLU A 1 499 ? 13.836 7.421 12.874 1.00 87.50 499 GLU A N 1
ATOM 3855 C CA . GLU A 1 499 ? 13.136 7.333 14.164 1.00 87.50 499 GLU A CA 1
ATOM 3856 C C . GLU A 1 499 ? 14.062 6.927 15.331 1.00 87.50 499 GLU A C 1
ATOM 3858 O O . GLU A 1 499 ? 13.892 7.412 16.453 1.00 87.50 499 GLU A O 1
ATOM 3863 N N . LEU A 1 500 ? 15.058 6.069 15.076 1.00 90.88 500 LEU A N 1
ATOM 3864 C CA . LEU A 1 500 ? 16.035 5.592 16.067 1.00 90.88 500 LEU A CA 1
ATOM 3865 C C . LEU A 1 500 ? 17.273 6.494 16.209 1.00 90.88 500 LEU A C 1
ATOM 3867 O O . LEU A 1 500 ? 17.904 6.490 17.269 1.00 90.88 500 LEU A O 1
ATOM 3871 N N . GLU A 1 501 ? 17.627 7.275 15.185 1.00 93.25 501 GLU A N 1
ATOM 3872 C CA . GLU A 1 501 ? 18.843 8.102 15.124 1.00 93.25 501 GLU A CA 1
ATOM 3873 C C . GLU A 1 501 ? 19.056 8.976 16.379 1.00 93.25 501 GLU A C 1
ATOM 3875 O O . GLU A 1 501 ? 20.179 8.972 16.891 1.00 93.25 501 GLU A O 1
ATOM 3880 N N . PRO A 1 502 ? 18.038 9.652 16.964 1.00 92.50 502 PRO A N 1
ATOM 3881 C CA . PRO A 1 502 ? 18.226 10.463 18.174 1.00 92.50 502 PRO A CA 1
ATOM 3882 C C . PRO A 1 502 ? 18.611 9.655 19.423 1.00 92.50 502 PRO A C 1
ATOM 3884 O O . PRO A 1 502 ? 19.293 10.176 20.302 1.00 92.50 502 PRO A O 1
ATOM 3887 N N . PHE A 1 503 ? 18.183 8.393 19.513 1.00 94.38 503 PHE A N 1
ATOM 3888 C CA . PHE A 1 503 ? 18.517 7.486 20.615 1.00 94.38 503 PHE A CA 1
ATOM 3889 C C . PHE A 1 503 ? 19.886 6.834 20.392 1.00 94.38 503 PHE A C 1
ATOM 3891 O O . PHE A 1 503 ? 20.745 6.878 21.270 1.00 94.38 503 PHE A O 1
ATOM 3898 N N . MET A 1 504 ? 20.139 6.322 19.185 1.00 94.81 504 MET A N 1
ATOM 3899 C CA . MET A 1 504 ? 21.423 5.706 18.825 1.00 94.81 504 MET A CA 1
ATOM 3900 C C . MET A 1 504 ? 22.586 6.712 18.891 1.00 94.81 504 MET A C 1
ATOM 3902 O O . MET A 1 504 ? 23.681 6.360 19.327 1.00 94.81 504 MET A O 1
ATOM 3906 N N . SER A 1 505 ? 22.336 7.981 18.548 1.00 93.75 505 SER A N 1
ATOM 3907 C CA . SER A 1 505 ? 23.309 9.078 18.689 1.00 93.75 505 SER A CA 1
ATOM 3908 C C . SER A 1 505 ? 23.565 9.492 20.142 1.00 93.75 505 SER A C 1
ATOM 3910 O O . SER A 1 505 ? 24.581 10.126 20.414 1.00 93.75 505 SER A O 1
ATOM 3912 N N . ALA A 1 506 ? 22.671 9.155 21.078 1.00 92.75 506 ALA A N 1
ATOM 3913 C CA . ALA A 1 506 ? 22.885 9.373 22.509 1.00 92.75 506 ALA A CA 1
ATOM 3914 C C . ALA A 1 506 ? 23.676 8.222 23.155 1.00 92.75 506 ALA A C 1
ATOM 3916 O O . ALA A 1 506 ? 24.490 8.478 24.039 1.00 92.75 506 ALA A O 1
ATOM 3917 N N . LEU A 1 507 ? 23.490 6.980 22.681 1.00 92.56 507 LEU A N 1
ATOM 3918 C CA . LEU A 1 507 ? 24.289 5.817 23.098 1.00 92.56 507 LEU A CA 1
ATOM 3919 C C . LEU A 1 507 ? 25.757 5.935 22.670 1.00 92.56 507 LEU A C 1
ATOM 3921 O O . LEU A 1 507 ? 26.656 5.646 23.452 1.00 92.56 507 LEU A O 1
ATOM 3925 N N . TRP A 1 508 ? 25.998 6.378 21.436 1.00 92.25 508 TRP A N 1
ATOM 3926 C CA . TRP A 1 508 ? 27.335 6.457 20.834 1.00 92.25 508 TRP A CA 1
ATOM 3927 C C . TRP A 1 508 ? 27.873 7.890 20.753 1.00 92.25 508 TRP A C 1
ATOM 3929 O O . TRP A 1 508 ? 28.607 8.252 19.826 1.00 92.25 508 TRP A O 1
ATOM 3939 N N . LYS A 1 509 ? 27.474 8.719 21.722 1.00 81.12 509 LYS A N 1
ATOM 3940 C CA . LYS A 1 509 ? 27.980 10.078 21.894 1.00 81.12 509 LYS A CA 1
ATOM 3941 C C . LYS A 1 509 ? 29.402 10.033 22.466 1.00 81.12 509 LYS A C 1
ATOM 3943 O O . LYS A 1 509 ? 29.684 9.235 23.356 1.00 81.12 509 LYS A O 1
ATOM 3948 N N . LYS A 1 510 ? 30.271 10.893 21.938 1.00 58.06 510 LYS A N 1
ATOM 3949 C CA . LYS A 1 510 ? 31.647 11.099 22.409 1.00 58.06 510 LYS A CA 1
ATOM 3950 C C . LYS A 1 510 ? 31.702 12.134 23.538 1.00 58.06 510 LYS A C 1
ATOM 3952 O O . LYS A 1 510 ? 30.855 13.057 23.500 1.00 58.06 510 LYS A O 1
#